Protein AF-0000000084387409 (afdb_homodimer)

Secondary structure (DSSP, 8-state):
--------------------------------------------------PPPPTHHHHHHHHHHHHHEETTEE-HHHHHHHHHHHHHHHT--GGGTTSSSSSSHHHH--BSS-GGGSGGGTT-HHHHHHHHHHHHHHT--HHHHHHHHHHHHHHHSTTPPPPP-EE-PPP--BPPPTT-S--TT--HHHHHHHHHTTT--HHHHHHHGGGGGG-EESSSSGGGTTEESSS-TTS-SSHHHHHHHHHHHH----TTB---HHHHHHHH--GGGHHHHHHHTTT-HHHHHHHHHHHHHHHTTTTS-GGGSEE-GGG----/--------------------------------------------------PPPPTHHHHHHHHHHHHHEETTEE-HHHHHHHHHHHHHHHT--GGGTTSSSSSSHHHH--BSS-GGGSGGGTT-HHHHHHHHHHHHHHT--HHHHHHHHHHHHHHHSTTPPPPP-EE------BPPPTT-S--TT--HHHHHHHHHTTT--HHHHHHHGGGGGG-EESSSSGGGTTEESSS-TTS-SSHHHHHHHHHHHHS---TTB---HHHHHHHH--GGGHHHHHHHTTT-HHHHHHHHHHHHHHHTTTTS-GGGSEE-GGG----

Radius of gyration: 38.53 Å; Cα contacts (8 Å, |Δi|>4): 1127; chains: 2; bounding box: 104×114×134 Å

pLDDT: mean 86.32, std 27.0, range [14.21, 98.94]

Organism: Colletotrichum higginsianum (strain IMI 349063) (NCBI:txid759273)

Structure (mmCIF, N/CA/C/O backbone):
data_AF-0000000084387409-model_v1
#
loop_
_entity.id
_entity.type
_entity.pdbx_description
1 polymer Peroxidase
#
loop_
_atom_site.group_PDB
_atom_site.id
_atom_site.type_symbol
_atom_site.label_atom_id
_atom_site.label_alt_id
_atom_site.label_comp_id
_atom_site.label_asym_id
_atom_site.label_entity_id
_atom_site.label_seq_id
_atom_site.pdbx_PDB_ins_code
_atom_site.Cartn_x
_atom_site.Cartn_y
_atom_site.Cartn_z
_atom_site.occupancy
_atom_site.B_iso_or_equiv
_atom_site.auth_seq_id
_atom_site.auth_comp_id
_atom_site.auth_asym_id
_atom_site.auth_atom_id
_atom_site.pdbx_PDB_model_num
ATOM 1 N N . MET A 1 1 ? 52.125 23.547 -33.531 1 17.92 1 MET A N 1
ATOM 2 C CA . MET A 1 1 ? 53.344 23.234 -34.281 1 17.92 1 MET A CA 1
ATOM 3 C C . MET A 1 1 ? 53.062 22.219 -35.375 1 17.92 1 MET A C 1
ATOM 5 O O . MET A 1 1 ? 52.281 21.297 -35.188 1 17.92 1 MET A O 1
ATOM 9 N N . ARG A 1 2 ? 53.719 22.281 -36.562 1 17.89 2 ARG A N 1
ATOM 10 C CA . ARG A 1 2 ? 53.688 22 -38 1 17.89 2 ARG A CA 1
ATOM 11 C C . ARG A 1 2 ? 53.875 20.5 -38.281 1 17.89 2 ARG A C 1
ATOM 13 O O . ARG A 1 2 ? 54.344 19.766 -37.406 1 17.89 2 ARG A O 1
ATOM 20 N N . ALA A 1 3 ? 54.531 20.125 -39.281 1 20 3 ALA A N 1
ATOM 21 C CA . ALA A 1 3 ? 54.5 19.359 -40.531 1 20 3 ALA A CA 1
ATOM 22 C C . ALA A 1 3 ? 55.281 18.062 -40.406 1 20 3 ALA A C 1
ATOM 24 O O . ALA A 1 3 ? 55.438 17.312 -41.375 1 20 3 ALA A O 1
ATOM 25 N N . THR A 1 4 ? 55.906 17.719 -39.156 1 18.95 4 THR A N 1
ATOM 26 C CA . THR A 1 4 ? 57.125 17 -39.469 1 18.95 4 THR A CA 1
ATOM 27 C C . THR A 1 4 ? 56.812 15.672 -40.156 1 18.95 4 THR A C 1
ATOM 29 O O . THR A 1 4 ? 55.844 15.008 -39.812 1 18.95 4 THR A O 1
ATOM 32 N N . ASP A 1 5 ? 57.688 15.078 -40.969 1 17.7 5 ASP A N 1
ATOM 33 C CA . ASP A 1 5 ? 58.094 14.367 -42.156 1 17.7 5 ASP A CA 1
ATOM 34 C C . ASP A 1 5 ? 58.062 12.859 -41.969 1 17.7 5 ASP A C 1
ATOM 36 O O . ASP A 1 5 ? 58.375 12.359 -40.875 1 17.7 5 ASP A O 1
ATOM 40 N N . LEU A 1 6 ? 57.469 11.922 -42.938 1 20.11 6 LEU A N 1
ATOM 41 C CA . LEU A 1 6 ? 56.75 10.734 -43.375 1 20.11 6 LEU A CA 1
ATOM 42 C C . LEU A 1 6 ? 57.719 9.594 -43.656 1 20.11 6 LEU A C 1
ATOM 44 O O . LEU A 1 6 ? 57.312 8.516 -44.094 1 20.11 6 LEU A O 1
ATOM 48 N N . VAL A 1 7 ? 59.031 9.688 -43.281 1 17.98 7 VAL A N 1
ATOM 49 C CA . VAL A 1 7 ? 59.906 9.055 -44.281 1 17.98 7 VAL A CA 1
ATOM 50 C C . VAL A 1 7 ? 59.656 7.543 -44.281 1 17.98 7 VAL A C 1
ATOM 52 O O . VAL A 1 7 ? 59.125 6.996 -43.312 1 17.98 7 VAL A O 1
ATOM 55 N N . LEU A 1 8 ? 60.719 6.531 -44.688 1 16.88 8 LEU A N 1
ATOM 56 C CA . LEU A 1 8 ? 61.156 5.785 -45.875 1 16.88 8 LEU A CA 1
ATOM 57 C C . LEU A 1 8 ? 61.219 4.293 -45.562 1 16.88 8 LEU A C 1
ATOM 59 O O . LEU A 1 8 ? 61.156 3.465 -46.469 1 16.88 8 LEU A O 1
ATOM 63 N N . ALA A 1 9 ? 61.062 3.639 -44.219 1 17.42 9 ALA A N 1
ATOM 64 C CA . ALA A 1 9 ? 62.125 2.646 -44.062 1 17.42 9 ALA A CA 1
ATOM 65 C C . ALA A 1 9 ? 61.812 1.378 -44.844 1 17.42 9 ALA A C 1
ATOM 67 O O . ALA A 1 9 ? 60.688 0.892 -44.844 1 17.42 9 ALA A O 1
ATOM 68 N N . GLY A 1 10 ? 62.688 0.813 -45.781 1 17.47 10 GLY A N 1
ATOM 69 C CA . GLY A 1 10 ? 62.938 -0.013 -46.969 1 17.47 10 GLY A CA 1
ATOM 70 C C . GLY A 1 10 ? 62.938 -1.498 -46.656 1 17.47 10 GLY A C 1
ATOM 71 O O . GLY A 1 10 ? 63.375 -2.307 -47.469 1 17.47 10 GLY A O 1
ATOM 72 N N . LEU A 1 11 ? 62.062 -2.172 -45.688 1 17.58 11 LEU A N 1
ATOM 73 C CA . LEU A 1 11 ? 62.562 -3.422 -45.125 1 17.58 11 LEU A CA 1
ATOM 74 C C . LEU A 1 11 ? 62.438 -4.555 -46.156 1 17.58 11 LEU A C 1
ATOM 76 O O . LEU A 1 11 ? 61.344 -4.973 -46.5 1 17.58 11 LEU A O 1
ATOM 80 N N . LEU A 1 12 ? 63.312 -4.707 -47.125 1 18.53 12 LEU A N 1
ATOM 81 C CA . LEU A 1 12 ? 63.188 -5.547 -48.312 1 18.53 12 LEU A CA 1
ATOM 82 C C . LEU A 1 12 ? 63.438 -7.012 -47.969 1 18.53 12 LEU A C 1
ATOM 84 O O . LEU A 1 12 ? 64.562 -7.426 -47.75 1 18.53 12 LEU A O 1
ATOM 88 N N . ALA A 1 13 ? 62.719 -7.613 -47 1 18.22 13 ALA A N 1
ATOM 89 C CA . ALA A 1 13 ? 63.281 -8.875 -46.531 1 18.22 13 ALA A CA 1
ATOM 90 C C . ALA A 1 13 ? 63.312 -9.906 -47.656 1 18.22 13 ALA A C 1
ATOM 92 O O . ALA A 1 13 ? 62.344 -10.047 -48.406 1 18.22 13 ALA A O 1
ATOM 93 N N . LEU A 1 14 ? 64.375 -10.672 -47.938 1 17.95 14 LEU A N 1
ATOM 94 C CA . LEU A 1 14 ? 65 -11.438 -49.031 1 17.95 14 LEU A CA 1
ATOM 95 C C . LEU A 1 14 ? 64.375 -12.844 -49.094 1 17.95 14 LEU A C 1
ATOM 97 O O . LEU A 1 14 ? 64.625 -13.586 -50.062 1 17.95 14 LEU A O 1
ATOM 101 N N . VAL A 1 15 ? 63.469 -13.344 -48.25 1 19.64 15 VAL A N 1
ATOM 102 C CA . VAL A 1 15 ? 63.812 -14.719 -47.938 1 19.64 15 VAL A CA 1
ATOM 103 C C . VAL A 1 15 ? 63.719 -15.586 -49.219 1 19.64 15 VAL A C 1
ATOM 105 O O . VAL A 1 15 ? 62.875 -15.305 -50.094 1 19.64 15 VAL A O 1
ATOM 108 N N . ASN A 1 16 ? 64.5 -16.625 -49.281 1 18.02 16 ASN A N 1
ATOM 109 C CA . ASN A 1 16 ? 65.25 -17.484 -50.188 1 18.02 16 ASN A CA 1
ATOM 110 C C . ASN A 1 16 ? 64.375 -18.469 -50.906 1 18.02 16 ASN A C 1
ATOM 112 O O . ASN A 1 16 ? 63.188 -18.672 -50.531 1 18.02 16 ASN A O 1
ATOM 116 N N . ALA A 1 17 ? 64.875 -19.734 -51.25 1 19.91 17 ALA A N 1
ATOM 117 C CA . ALA A 1 17 ? 65.312 -20.469 -52.438 1 19.91 17 ALA A CA 1
ATOM 118 C C . ALA A 1 17 ? 64.25 -21.516 -52.812 1 19.91 17 ALA A C 1
ATOM 120 O O . ALA A 1 17 ? 63.875 -21.625 -54 1 19.91 17 ALA A O 1
ATOM 121 N N . ILE A 1 18 ? 63.969 -22.641 -52.062 1 21.06 18 ILE A N 1
ATOM 122 C CA . ILE A 1 18 ? 64.438 -23.953 -52.5 1 21.06 18 ILE A CA 1
ATOM 123 C C . ILE A 1 18 ? 63.312 -24.625 -53.344 1 21.06 18 ILE A C 1
ATOM 125 O O . ILE A 1 18 ? 62.125 -24.578 -52.969 1 21.06 18 ILE A O 1
ATOM 129 N N . ALA A 1 19 ? 63.656 -25.219 -54.5 1 20.45 19 ALA A N 1
ATOM 130 C CA . ALA A 1 19 ? 63.125 -25.719 -55.781 1 20.45 19 ALA A CA 1
ATOM 131 C C . ALA A 1 19 ? 62.25 -26.953 -55.562 1 20.45 19 ALA A C 1
ATOM 133 O O . ALA A 1 19 ? 62.406 -27.672 -54.562 1 20.45 19 ALA A O 1
ATOM 134 N N . LEU A 1 20 ? 61.531 -27.656 -56.625 1 21.25 20 LEU A N 1
ATOM 135 C CA . LEU A 1 20 ? 60.25 -28.109 -57.125 1 21.25 20 LEU A CA 1
ATOM 136 C C . LEU A 1 20 ? 60.188 -29.641 -57.188 1 21.25 20 LEU A C 1
ATOM 138 O O . LEU A 1 20 ? 60.531 -30.219 -58.219 1 21.25 20 LEU A O 1
ATOM 142 N N . PRO A 1 21 ? 60.469 -30.5 -56.188 1 21.78 21 PRO A N 1
ATOM 143 C CA . PRO A 1 21 ? 60.656 -31.891 -56.625 1 21.78 21 PRO A CA 1
ATOM 144 C C . PRO A 1 21 ? 59.406 -32.5 -57.219 1 21.78 21 PRO A C 1
ATOM 146 O O . PRO A 1 21 ? 58.281 -32.125 -56.844 1 21.78 21 PRO A O 1
ATOM 149 N N . GLU A 1 22 ? 59.438 -33.156 -58.469 1 24.16 22 GLU A N 1
ATOM 150 C CA . GLU A 1 22 ? 58.375 -33.531 -59.406 1 24.16 22 GLU A CA 1
ATOM 151 C C . GLU A 1 22 ? 57.656 -34.781 -59 1 24.16 22 GLU A C 1
ATOM 153 O O . GLU A 1 22 ? 56.781 -35.281 -59.719 1 24.16 22 GLU A O 1
ATOM 158 N N . PRO A 1 23 ? 57.562 -35.094 -57.688 1 19.09 23 PRO A N 1
ATOM 159 C CA . PRO A 1 23 ? 57.469 -36.531 -57.594 1 19.09 23 PRO A CA 1
ATOM 160 C C . PRO A 1 23 ? 56.219 -37.094 -58.25 1 19.09 23 PRO A C 1
ATOM 162 O O . PRO A 1 23 ? 56.281 -37.969 -59.125 1 19.09 23 PRO A O 1
ATOM 165 N N . ALA A 1 24 ? 55.219 -37.688 -57.531 1 20.55 24 ALA A N 1
ATOM 166 C CA . ALA A 1 24 ? 54.906 -39.094 -57.312 1 20.55 24 ALA A CA 1
ATOM 167 C C . ALA A 1 24 ? 53.594 -39.469 -57.969 1 20.55 24 ALA A C 1
ATOM 169 O O . ALA A 1 24 ? 52.656 -39.906 -57.281 1 20.55 24 ALA A O 1
ATOM 170 N N . ALA A 1 25 ? 53.188 -39.156 -59.188 1 21.14 25 ALA A N 1
ATOM 171 C CA . ALA A 1 25 ? 51.75 -39.219 -59.344 1 21.14 25 ALA A CA 1
ATOM 172 C C . ALA A 1 25 ? 51.219 -40.625 -59.094 1 21.14 25 ALA A C 1
ATOM 174 O O . ALA A 1 25 ? 51.875 -41.594 -59.5 1 21.14 25 ALA A O 1
ATOM 175 N N . ALA A 1 26 ? 50.281 -40.719 -58.281 1 21.62 26 ALA A N 1
ATOM 176 C CA . ALA A 1 26 ? 49.406 -41.719 -57.688 1 21.62 26 ALA A CA 1
ATOM 177 C C . ALA A 1 26 ? 48.625 -42.5 -58.75 1 21.62 26 ALA A C 1
ATOM 179 O O . ALA A 1 26 ? 48.25 -41.938 -59.781 1 21.62 26 ALA A O 1
ATOM 180 N N . ALA A 1 27 ? 48.438 -43.781 -58.531 1 19.41 27 ALA A N 1
ATOM 181 C CA . ALA A 1 27 ? 47.969 -45.062 -59.062 1 19.41 27 ALA A CA 1
ATOM 182 C C . ALA A 1 27 ? 46.469 -45.031 -59.344 1 19.41 27 ALA A C 1
ATOM 184 O O . ALA A 1 27 ? 45.656 -44.781 -58.438 1 19.41 27 ALA A O 1
ATOM 185 N N . ALA A 1 28 ? 46.062 -44.688 -60.531 1 24.77 28 ALA A N 1
ATOM 186 C CA . ALA A 1 28 ? 44.688 -44.5 -60.938 1 24.77 28 ALA A CA 1
ATOM 187 C C . ALA A 1 28 ? 43.906 -45.812 -60.906 1 24.77 28 ALA A C 1
ATOM 189 O O . ALA A 1 28 ? 42.812 -45.906 -61.469 1 24.77 28 ALA A O 1
ATOM 190 N N . SER A 1 29 ? 44.5 -46.906 -60.094 1 20.36 29 SER A N 1
ATOM 191 C CA . SER A 1 29 ? 43.719 -48.062 -60.594 1 20.36 29 SER A CA 1
ATOM 192 C C . SER A 1 29 ? 42.219 -47.812 -60.406 1 20.36 29 SER A C 1
ATOM 194 O O . SER A 1 29 ? 41.781 -47.125 -59.469 1 20.36 29 SER A O 1
ATOM 196 N N . SER A 1 30 ? 41.438 -48 -61.469 1 24.12 30 SER A N 1
ATOM 197 C CA . SER A 1 30 ? 40.062 -47.781 -61.906 1 24.12 30 SER A CA 1
ATOM 198 C C . SER A 1 30 ? 39.094 -48.656 -61.156 1 24.12 30 SER A C 1
ATOM 200 O O . SER A 1 30 ? 37.875 -48.562 -61.375 1 24.12 30 SER A O 1
ATOM 202 N N . PRO A 1 31 ? 39.531 -49.469 -60.094 1 25.47 31 PRO A N 1
ATOM 203 C CA . PRO A 1 31 ? 38.562 -50.562 -60.125 1 25.47 31 PRO A CA 1
ATOM 204 C C . PRO A 1 31 ? 37.094 -50.062 -60.062 1 25.47 31 PRO A C 1
ATOM 206 O O . PRO A 1 31 ? 36.844 -48.938 -59.688 1 25.47 31 PRO A O 1
ATOM 209 N N . SER A 1 32 ? 36.188 -51 -60.594 1 25.61 32 SER A N 1
ATOM 210 C CA . SER A 1 32 ? 34.781 -51.156 -60.875 1 25.61 32 SER A CA 1
ATOM 211 C C . SER A 1 32 ? 33.938 -50.844 -59.656 1 25.61 32 SER A C 1
ATOM 213 O O . SER A 1 32 ? 34.344 -51.094 -58.531 1 25.61 32 SER A O 1
ATOM 215 N N . LEU A 1 33 ? 32.844 -50.062 -59.875 1 26.39 33 LEU A N 1
ATOM 216 C CA . LEU A 1 33 ? 31.797 -49.344 -59.188 1 26.39 33 LEU A CA 1
ATOM 217 C C . LEU A 1 33 ? 30.859 -50.312 -58.469 1 26.39 33 LEU A C 1
ATOM 219 O O . LEU A 1 33 ? 29.844 -49.875 -57.906 1 26.39 33 LEU A O 1
ATOM 223 N N . SER A 1 34 ? 31.281 -51.594 -58.125 1 26.98 34 SER A N 1
ATOM 224 C CA . SER A 1 34 ? 30 -52.219 -57.812 1 26.98 34 SER A CA 1
ATOM 225 C C . SER A 1 34 ? 29.266 -51.406 -56.719 1 26.98 34 SER A C 1
ATOM 227 O O . SER A 1 34 ? 29.891 -50.906 -55.781 1 26.98 34 SER A O 1
ATOM 229 N N . SER A 1 35 ? 28.125 -50.844 -57.125 1 27.44 35 SER A N 1
ATOM 230 C CA . SER A 1 35 ? 27.109 -50.062 -56.438 1 27.44 35 SER A CA 1
ATOM 231 C C . SER A 1 35 ? 26.609 -50.781 -55.188 1 27.44 35 SER A C 1
ATOM 233 O O . SER A 1 35 ? 25.969 -51.812 -55.281 1 27.44 35 SER A O 1
ATOM 235 N N . SER A 1 36 ? 27.625 -51.125 -54.25 1 26.89 36 SER A N 1
ATOM 236 C CA . SER A 1 36 ? 26.984 -51.719 -53.062 1 26.89 36 SER A CA 1
ATOM 237 C C . SER A 1 36 ? 25.844 -50.875 -52.562 1 26.89 36 SER A C 1
ATOM 239 O O . SER A 1 36 ? 25.938 -49.625 -52.562 1 26.89 36 SER A O 1
ATOM 241 N N . SER A 1 37 ? 24.609 -51.375 -52.719 1 30.23 37 SER A N 1
ATOM 242 C CA . SER A 1 37 ? 23.312 -51 -52.188 1 30.23 37 SER A CA 1
ATOM 243 C C . SER A 1 37 ? 23.422 -50.562 -50.719 1 30.23 37 SER A C 1
ATOM 245 O O . SER A 1 37 ? 24.094 -51.219 -49.938 1 30.23 37 SER A O 1
ATOM 247 N N . SER A 1 38 ? 23.484 -49.188 -50.594 1 29.45 38 SER A N 1
ATOM 248 C CA . SER A 1 38 ? 23.438 -48.438 -49.312 1 29.45 38 SER A CA 1
ATOM 249 C C . SER A 1 38 ? 22.328 -48.969 -48.406 1 29.45 38 SER A C 1
ATOM 251 O O . SER A 1 38 ? 21.156 -49 -48.812 1 29.45 38 SER A O 1
ATOM 253 N N . SER A 1 39 ? 22.594 -50.094 -47.719 1 29.19 39 SER A N 1
ATOM 254 C CA . SER A 1 39 ? 21.703 -50.438 -46.594 1 29.19 39 SER A CA 1
ATOM 255 C C . SER A 1 39 ? 21.344 -49.188 -45.781 1 29.19 39 SER A C 1
ATOM 257 O O . SER A 1 39 ? 22.219 -48.594 -45.156 1 29.19 39 SER A O 1
ATOM 259 N N . SER A 1 40 ? 20.562 -48.25 -46.438 1 32.78 40 SER A N 1
ATOM 260 C CA . SER A 1 40 ? 19.922 -47.219 -45.625 1 32.78 40 SER A CA 1
ATOM 261 C C . SER A 1 40 ? 19.391 -47.812 -44.312 1 32.78 40 SER A C 1
ATOM 263 O O . SER A 1 40 ? 18.406 -48.562 -44.312 1 32.78 40 SER A O 1
ATOM 265 N N . SER A 1 41 ? 20.188 -48.469 -43.5 1 31.52 41 SER A N 1
ATOM 266 C CA . SER A 1 41 ? 19.719 -48.906 -42.156 1 31.52 41 SER A CA 1
ATOM 267 C C . SER A 1 41 ? 18.812 -47.875 -41.531 1 31.52 41 SER A C 1
ATOM 269 O O . SER A 1 41 ? 18.844 -46.688 -41.906 1 31.52 41 SER A O 1
ATOM 271 N N . LEU A 1 42 ? 17.766 -48.312 -40.688 1 27.45 42 LEU A N 1
ATOM 272 C CA . LEU A 1 42 ? 16.672 -47.969 -39.75 1 27.45 42 LEU A CA 1
ATOM 273 C C . LEU A 1 42 ? 17.141 -46.938 -38.719 1 27.45 42 LEU A C 1
ATOM 275 O O . LEU A 1 42 ? 17.75 -47.312 -37.688 1 27.45 42 LEU A O 1
ATOM 279 N N . ALA A 1 43 ? 17.938 -45.969 -39.188 1 37.91 43 ALA A N 1
ATOM 280 C CA . ALA A 1 43 ? 17.922 -44.938 -38.125 1 37.91 43 ALA A CA 1
ATOM 281 C C . ALA A 1 43 ? 16.5 -44.719 -37.594 1 37.91 43 ALA A C 1
ATOM 283 O O . ALA A 1 43 ? 15.758 -43.906 -38.156 1 37.91 43 ALA A O 1
ATOM 284 N N . ARG A 1 44 ? 15.82 -45.938 -37.312 1 32.66 44 ARG A N 1
ATOM 285 C CA . ARG A 1 44 ? 14.648 -45.656 -36.469 1 32.66 44 ARG A CA 1
ATOM 286 C C . ARG A 1 44 ? 14.906 -44.531 -35.5 1 32.66 44 ARG A C 1
ATOM 288 O O . ARG A 1 44 ? 15.93 -44.531 -34.812 1 32.66 44 ARG A O 1
ATOM 295 N N . ASP A 1 45 ? 14.469 -43.438 -35.719 1 35.81 45 ASP A N 1
ATOM 296 C CA . ASP A 1 45 ? 14.352 -42.25 -34.875 1 35.81 45 ASP A CA 1
ATOM 297 C C . ASP A 1 45 ? 14.062 -42.625 -33.406 1 35.81 45 ASP A C 1
ATOM 299 O O . ASP A 1 45 ? 13.016 -43.219 -33.125 1 35.81 45 ASP A O 1
ATOM 303 N N . LEU A 1 46 ? 14.938 -43.188 -32.594 1 35.75 46 LEU A N 1
ATOM 304 C CA . LEU A 1 46 ? 14.82 -43.188 -31.125 1 35.75 46 LEU A CA 1
ATOM 305 C C . LEU A 1 46 ? 14.102 -41.906 -30.656 1 35.75 46 LEU A C 1
ATOM 307 O O . LEU A 1 46 ? 14.703 -40.844 -30.562 1 35.75 46 LEU A O 1
ATOM 311 N N . GLU A 1 47 ? 12.961 -41.562 -31.109 1 40.72 47 GLU A N 1
ATOM 312 C CA . GLU A 1 47 ? 12.18 -40.562 -30.391 1 40.72 47 GLU A CA 1
ATOM 313 C C . GLU A 1 47 ? 12.391 -40.688 -28.875 1 40.72 47 GLU A C 1
ATOM 315 O O . GLU A 1 47 ? 12.188 -41.75 -28.297 1 40.72 47 GLU A O 1
ATOM 320 N N . ALA A 1 48 ? 13.414 -40.125 -28.297 1 45.47 48 ALA A N 1
ATOM 321 C CA . ALA A 1 48 ? 13.617 -39.969 -26.859 1 45.47 48 ALA A CA 1
ATOM 322 C C . ALA A 1 48 ? 12.289 -40 -26.109 1 45.47 48 ALA A C 1
ATOM 324 O O . ALA A 1 48 ? 11.461 -39.094 -26.266 1 45.47 48 ALA A O 1
ATOM 325 N N . ARG A 1 49 ? 11.586 -41.062 -25.797 1 49.75 49 ARG A N 1
ATOM 326 C CA . ARG A 1 49 ? 10.367 -41.219 -25.031 1 49.75 49 ARG A CA 1
ATOM 327 C C . ARG A 1 49 ? 10.398 -40.344 -23.766 1 49.75 49 ARG A C 1
ATOM 329 O O . ARG A 1 49 ? 11.375 -40.375 -23.016 1 49.75 49 ARG A O 1
ATOM 336 N N . ALA A 1 50 ? 9.539 -39.25 -23.672 1 62.16 50 ALA A N 1
ATOM 337 C CA . ALA A 1 50 ? 9.344 -38.5 -22.438 1 62.16 50 ALA A CA 1
ATOM 338 C C . ALA A 1 50 ? 9.289 -39.406 -21.234 1 62.16 50 ALA A C 1
ATOM 340 O O . ALA A 1 50 ? 8.656 -40.469 -21.281 1 62.16 50 ALA A O 1
ATOM 341 N N . PRO A 1 51 ? 10.234 -39.219 -20.25 1 74.69 51 PRO A N 1
ATOM 342 C CA . PRO A 1 51 ? 10.242 -40.062 -19.062 1 74.69 51 PRO A CA 1
ATOM 343 C C . PRO A 1 51 ? 8.859 -40.219 -18.438 1 74.69 51 PRO A C 1
ATOM 345 O O . PRO A 1 51 ? 8.008 -39.344 -18.594 1 74.69 51 PRO A O 1
ATOM 348 N N . ASN A 1 52 ? 8.609 -41.406 -17.984 1 90.06 52 ASN A N 1
ATOM 349 C CA . ASN A 1 52 ? 7.375 -41.656 -17.25 1 90.06 52 ASN A CA 1
ATOM 350 C C . ASN A 1 52 ? 7.359 -40.875 -15.922 1 90.06 52 ASN A C 1
ATOM 352 O O . ASN A 1 52 ? 8.406 -40.656 -15.312 1 90.06 52 ASN A O 1
ATOM 356 N N . CYS A 1 53 ? 6.227 -40.406 -15.445 1 96.81 53 CYS A N 1
ATOM 357 C CA . CYS A 1 53 ? 6.07 -39.719 -14.164 1 96.81 53 CYS A CA 1
ATOM 358 C C . CYS A 1 53 ? 6.359 -40.656 -13 1 96.81 53 CYS A C 1
ATOM 360 O O . CYS A 1 53 ? 5.711 -41.719 -12.867 1 96.81 53 CYS A O 1
ATOM 362 N N . PRO A 1 54 ? 7.281 -40.344 -12.172 1 97.19 54 PRO A N 1
ATOM 363 C CA . PRO A 1 54 ? 7.574 -41.219 -11.023 1 97.19 54 PRO A CA 1
ATOM 364 C C . PRO A 1 54 ? 6.371 -41.406 -10.102 1 97.19 54 PRO A C 1
ATOM 366 O O . PRO A 1 54 ? 5.613 -40.438 -9.883 1 97.19 54 PRO A O 1
ATOM 369 N N . ASP A 1 55 ? 6.238 -42.5 -9.445 1 96.75 55 ASP A N 1
ATOM 370 C CA . ASP A 1 55 ? 5.098 -42.875 -8.609 1 96.75 55 ASP A CA 1
ATOM 371 C C . ASP A 1 55 ? 5.039 -42 -7.355 1 96.75 55 ASP A C 1
ATOM 373 O O . ASP A 1 55 ? 3.98 -41.875 -6.738 1 96.75 55 ASP A O 1
ATOM 377 N N . VAL A 1 56 ? 6.133 -41.438 -6.992 1 98.5 56 VAL A N 1
ATOM 378 C CA . VAL A 1 56 ? 6.219 -40.656 -5.77 1 98.5 56 VAL A CA 1
ATOM 379 C C . VAL A 1 56 ? 5.219 -39.5 -5.832 1 98.5 56 VAL A C 1
ATOM 381 O O . VAL A 1 56 ? 4.699 -39.062 -4.801 1 98.5 56 VAL A O 1
ATOM 384 N N . TRP A 1 57 ? 4.891 -39.031 -6.973 1 98.69 57 TRP A N 1
ATOM 385 C CA . TRP A 1 57 ? 4.043 -37.875 -7.098 1 98.69 57 TRP A CA 1
ATOM 386 C C . TRP A 1 57 ? 2.588 -38.188 -6.797 1 98.69 57 TRP A C 1
ATOM 388 O O . TRP A 1 57 ? 1.796 -37.312 -6.461 1 98.69 57 TRP A O 1
ATOM 398 N N . LYS A 1 58 ? 2.199 -39.469 -6.848 1 98.25 58 LYS A N 1
ATOM 399 C CA . LYS A 1 58 ? 0.895 -39.875 -6.336 1 98.25 58 LYS A CA 1
ATOM 400 C C . LYS A 1 58 ? 0.853 -39.781 -4.812 1 98.25 58 LYS A C 1
ATOM 402 O O . LYS A 1 58 ? -0.178 -39.438 -4.234 1 98.25 58 LYS A O 1
ATOM 407 N N . LEU A 1 59 ? 1.962 -40.125 -4.207 1 98.62 59 LEU A N 1
ATOM 408 C CA . LEU A 1 59 ? 2.062 -40.031 -2.756 1 98.62 59 LEU A CA 1
ATOM 409 C C . LEU A 1 59 ? 2.041 -38.562 -2.318 1 98.62 59 LEU A C 1
ATOM 411 O O . LEU A 1 59 ? 1.378 -38.219 -1.339 1 98.62 59 LEU A O 1
ATOM 415 N N . VAL A 1 60 ? 2.791 -37.75 -3.041 1 98.88 60 VAL A N 1
ATOM 416 C CA . VAL A 1 60 ? 2.783 -36.312 -2.768 1 98.88 60 VAL A CA 1
ATOM 417 C C . VAL A 1 60 ? 1.363 -35.75 -2.908 1 98.88 60 VAL A C 1
ATOM 419 O O . VAL A 1 60 ? 0.895 -35 -2.055 1 98.88 60 VAL A O 1
ATOM 422 N N . ASN A 1 61 ? 0.645 -36.156 -3.965 1 98.75 61 ASN A N 1
ATOM 423 C CA . ASN A 1 61 ? -0.73 -35.719 -4.168 1 98.75 61 ASN A CA 1
ATOM 424 C C . ASN A 1 61 ? -1.614 -36.062 -2.975 1 98.75 61 ASN A C 1
ATOM 426 O O . ASN A 1 61 ? -2.449 -35.25 -2.555 1 98.75 61 ASN A O 1
ATOM 430 N N . ALA A 1 62 ? -1.449 -37.25 -2.441 1 98.5 62 ALA A N 1
ATOM 431 C CA . ALA A 1 62 ? -2.234 -37.688 -1.281 1 98.5 62 ALA A CA 1
ATOM 432 C C . ALA A 1 62 ? -1.971 -36.75 -0.086 1 98.5 62 ALA A C 1
ATOM 434 O O . ALA A 1 62 ? -2.906 -36.344 0.594 1 98.5 62 ALA A O 1
ATOM 435 N N . ASP A 1 63 ? -0.73 -36.469 0.171 1 98.75 63 ASP A N 1
ATOM 436 C CA . ASP A 1 63 ? -0.373 -35.531 1.255 1 98.75 63 ASP A CA 1
ATOM 437 C C . ASP A 1 63 ? -0.991 -34.156 1.038 1 98.75 63 ASP A C 1
ATOM 439 O O . ASP A 1 63 ? -1.51 -33.562 1.977 1 98.75 63 ASP A O 1
ATOM 443 N N . LEU A 1 64 ? -0.956 -33.688 -0.173 1 98.88 64 LEU A N 1
ATOM 444 C CA . LEU A 1 64 ? -1.428 -32.344 -0.479 1 98.88 64 LEU A CA 1
ATOM 445 C C . LEU A 1 64 ? -2.943 -32.25 -0.346 1 98.88 64 LEU A C 1
ATOM 447 O O . LEU A 1 64 ? -3.477 -31.219 0.057 1 98.88 64 LEU A O 1
ATOM 451 N N . ASN A 1 65 ? -3.697 -33.344 -0.712 1 98.31 65 ASN A N 1
ATOM 452 C CA . ASN A 1 65 ? -5.141 -33.375 -0.494 1 98.31 65 ASN A CA 1
ATOM 453 C C . ASN A 1 65 ? -5.488 -33.188 0.979 1 98.31 65 ASN A C 1
ATOM 455 O O . ASN A 1 65 ? -6.438 -32.469 1.305 1 98.31 65 ASN A O 1
ATOM 459 N N . ALA A 1 66 ? -4.711 -33.75 1.846 1 97.69 66 ALA A N 1
ATOM 460 C CA . ALA A 1 66 ? -4.938 -33.656 3.283 1 97.69 66 ALA A CA 1
ATOM 461 C C . ALA A 1 66 ? -4.508 -32.281 3.803 1 97.69 66 ALA A C 1
ATOM 463 O O . ALA A 1 66 ? -5.137 -31.734 4.711 1 97.69 66 ALA A O 1
ATOM 464 N N . LEU A 1 67 ? -3.57 -31.703 3.18 1 98.31 67 LEU A N 1
ATOM 465 C CA . LEU A 1 67 ? -2.92 -30.5 3.697 1 98.31 67 LEU A CA 1
ATOM 466 C C . LEU A 1 67 ? -3.633 -29.234 3.211 1 98.31 67 LEU A C 1
ATOM 468 O O . LEU A 1 67 ? -3.652 -28.219 3.91 1 98.31 67 LEU A O 1
ATOM 472 N N . PHE A 1 68 ? -4.262 -29.234 2.049 1 98.62 68 PHE A N 1
ATOM 473 C CA . PHE A 1 68 ? -4.637 -28 1.367 1 98.62 68 PHE A CA 1
ATOM 474 C C . PHE A 1 68 ? -6.129 -27.734 1.514 1 98.62 68 PHE A C 1
ATOM 476 O O . PHE A 1 68 ? -6.594 -26.625 1.229 1 98.62 68 PHE A O 1
ATOM 483 N N . LEU A 1 69 ? -6.898 -28.672 1.954 1 96.62 69 LEU A N 1
ATOM 484 C CA . LEU A 1 69 ? -8.352 -28.516 2 1 96.62 69 LEU A CA 1
ATOM 485 C C . LEU A 1 69 ? -8.852 -28.516 3.441 1 96.62 69 LEU A C 1
ATOM 487 O O . LEU A 1 69 ? -8.344 -29.25 4.281 1 96.62 69 LEU A O 1
ATOM 491 N N . GLU A 1 70 ? -9.727 -27.672 3.693 1 94 70 GLU A N 1
ATOM 492 C CA . GLU A 1 70 ? -10.445 -27.594 4.957 1 94 70 GLU A CA 1
ATOM 493 C C . GLU A 1 70 ? -11.914 -27.219 4.734 1 94 70 GLU A C 1
ATOM 495 O O . GLU A 1 70 ? -12.211 -26.156 4.191 1 94 70 GLU A O 1
ATOM 500 N N . GLY A 1 71 ? -12.883 -28.062 5.102 1 93.38 71 GLY A N 1
ATOM 501 C CA . GLY A 1 71 ? -14.297 -27.812 4.922 1 93.38 71 GLY A CA 1
ATOM 502 C C . GLY A 1 71 ? -14.703 -27.656 3.467 1 93.38 71 GLY A C 1
ATOM 503 O O . GLY A 1 71 ? -15.516 -26.797 3.127 1 93.38 71 GLY A O 1
ATOM 504 N N . GLY A 1 72 ? -14.023 -28.344 2.643 1 92.88 72 GLY A N 1
ATOM 505 C CA . GLY A 1 72 ? -14.367 -28.328 1.229 1 92.88 72 GLY A CA 1
ATOM 506 C C . GLY A 1 72 ? -13.859 -27.094 0.516 1 92.88 72 GLY A C 1
ATOM 507 O O . GLY A 1 72 ? -14.203 -26.844 -0.644 1 92.88 72 GLY A O 1
ATOM 508 N N . LYS A 1 73 ? -13.023 -26.281 1.251 1 97.06 73 LYS A N 1
ATOM 509 C CA . LYS A 1 73 ? -12.43 -25.062 0.693 1 97.06 73 LYS A CA 1
ATOM 510 C C . LYS A 1 73 ? -10.906 -25.109 0.781 1 97.06 73 LYS A C 1
ATOM 512 O O . LYS A 1 73 ? -10.352 -25.844 1.612 1 97.06 73 LYS A O 1
ATOM 517 N N . CYS A 1 74 ? -10.266 -24.438 -0.123 1 97.12 74 CYS A N 1
ATOM 518 C CA . CYS A 1 74 ? -8.812 -24.375 0.005 1 97.12 74 CYS A CA 1
ATOM 519 C C . CYS A 1 74 ? -8.406 -23.469 1.161 1 97.12 74 CYS A C 1
ATOM 521 O O . CYS A 1 74 ? -9.07 -22.469 1.438 1 97.12 74 CYS A O 1
ATOM 523 N N . ASN A 1 75 ? -7.348 -23.828 1.82 1 98.12 75 ASN A N 1
ATOM 524 C CA . ASN A 1 75 ? -6.93 -23.141 3.033 1 98.12 75 ASN A CA 1
ATOM 525 C C . ASN A 1 75 ? -5.668 -22.312 2.803 1 98.12 75 ASN A C 1
ATOM 527 O O . ASN A 1 75 ? -5.281 -22.062 1.657 1 98.12 75 ASN A O 1
ATOM 531 N N . ALA A 1 76 ? -5.102 -21.812 3.863 1 97.69 76 ALA A N 1
ATOM 532 C CA . ALA A 1 76 ? -3.965 -20.891 3.809 1 97.69 76 ALA A CA 1
ATOM 533 C C . ALA A 1 76 ? -2.758 -21.547 3.145 1 97.69 76 ALA A C 1
ATOM 535 O O . ALA A 1 76 ? -2.006 -20.891 2.42 1 97.69 76 ALA A O 1
ATOM 536 N N . LEU A 1 77 ? -2.566 -22.797 3.348 1 98.69 77 LEU A N 1
ATOM 537 C CA . LEU A 1 77 ? -1.427 -23.5 2.756 1 98.69 77 LEU A CA 1
ATOM 538 C C . LEU A 1 77 ? -1.61 -23.656 1.251 1 98.69 77 LEU A C 1
ATOM 540 O O . LEU A 1 77 ? -0.655 -23.5 0.486 1 98.69 77 LEU A O 1
ATOM 544 N N . ALA A 1 78 ? -2.848 -23.984 0.844 1 98.81 78 ALA A N 1
ATOM 545 C CA . ALA A 1 78 ? -3.129 -24.062 -0.587 1 98.81 78 ALA A CA 1
ATOM 546 C C . ALA A 1 78 ? -2.85 -22.719 -1.272 1 98.81 78 ALA A C 1
ATOM 548 O O . ALA A 1 78 ? -2.152 -22.672 -2.289 1 98.81 78 ALA A O 1
ATOM 549 N N . ARG A 1 79 ? -3.34 -21.688 -0.649 1 97.88 79 ARG A N 1
ATOM 550 C CA . ARG A 1 79 ? -3.105 -20.344 -1.169 1 97.88 79 ARG A CA 1
ATOM 551 C C . ARG A 1 79 ? -1.614 -20.016 -1.215 1 97.88 79 ARG A C 1
ATOM 553 O O . ARG A 1 79 ? -1.128 -19.438 -2.186 1 97.88 79 ARG A O 1
ATOM 560 N N . GLY A 1 80 ? -0.937 -20.375 -0.201 1 98.69 80 GLY A N 1
ATOM 561 C CA . GLY A 1 80 ? 0.503 -20.188 -0.145 1 98.69 80 GLY A CA 1
ATOM 562 C C . GLY A 1 80 ? 1.247 -20.938 -1.238 1 98.69 80 GLY A C 1
ATOM 563 O O . GLY A 1 80 ? 2.201 -20.406 -1.816 1 98.69 80 GLY A O 1
ATOM 564 N N . ALA A 1 81 ? 0.801 -22.109 -1.518 1 98.94 81 ALA A N 1
ATOM 565 C CA . ALA A 1 81 ? 1.461 -22.922 -2.541 1 98.94 81 ALA A CA 1
ATOM 566 C C . ALA A 1 81 ? 1.287 -22.297 -3.926 1 98.94 81 ALA A C 1
ATOM 568 O O . ALA A 1 81 ? 2.221 -22.297 -4.73 1 98.94 81 ALA A O 1
ATOM 569 N N . ILE A 1 82 ? 0.102 -21.797 -4.188 1 98.88 82 ILE A N 1
ATOM 570 C CA . ILE A 1 82 ? -0.134 -21.094 -5.445 1 98.88 82 ILE A CA 1
ATOM 571 C C . ILE A 1 82 ? 0.802 -19.891 -5.551 1 98.88 82 ILE A C 1
ATOM 573 O O . ILE A 1 82 ? 1.477 -19.719 -6.566 1 98.88 82 ILE A O 1
ATOM 577 N N . SER A 1 83 ? 0.918 -19.156 -4.492 1 98.75 83 SER A N 1
ATOM 578 C CA . SER A 1 83 ? 1.783 -17.984 -4.473 1 98.75 83 SER A CA 1
ATOM 579 C C . SER A 1 83 ? 3.25 -18.375 -4.613 1 98.75 83 SER A C 1
ATOM 581 O O . SER A 1 83 ? 4.016 -17.703 -5.305 1 98.75 83 SER A O 1
ATOM 583 N N . ALA A 1 84 ? 3.652 -19.422 -3.963 1 98.94 84 ALA A N 1
ATOM 584 C CA . ALA A 1 84 ? 5.035 -19.891 -4.043 1 98.94 84 ALA A CA 1
ATOM 585 C C . ALA A 1 84 ? 5.422 -20.219 -5.48 1 98.94 84 ALA A C 1
ATOM 587 O O . ALA A 1 84 ? 6.527 -19.906 -5.922 1 98.94 84 ALA A O 1
ATOM 588 N N . LEU A 1 85 ? 4.512 -20.875 -6.188 1 98.94 85 LEU A N 1
ATOM 589 C CA . LEU A 1 85 ? 4.766 -21.188 -7.586 1 98.94 85 LEU A CA 1
ATOM 590 C C . LEU A 1 85 ? 4.969 -19.906 -8.398 1 98.94 85 LEU A C 1
ATOM 592 O O . LEU A 1 85 ? 5.941 -19.797 -9.148 1 98.94 85 LEU A O 1
ATOM 596 N N . PHE A 1 86 ? 4.129 -18.906 -8.195 1 98.88 86 PHE A N 1
ATOM 597 C CA . PHE A 1 86 ? 4.238 -17.641 -8.906 1 98.88 86 PHE A CA 1
ATOM 598 C C . PHE A 1 86 ? 5.551 -16.938 -8.578 1 98.88 86 PHE A C 1
ATOM 600 O O . PHE A 1 86 ? 6.215 -16.391 -9.469 1 98.88 86 PHE A O 1
ATOM 607 N N . HIS A 1 87 ? 5.965 -16.984 -7.352 1 98.88 87 HIS A N 1
ATOM 608 C CA . HIS A 1 87 ? 7.141 -16.234 -6.918 1 98.88 87 HIS A CA 1
ATOM 609 C C . HIS A 1 87 ? 8.43 -16.938 -7.328 1 98.88 87 HIS A C 1
ATOM 611 O O . HIS A 1 87 ? 9.43 -16.297 -7.641 1 98.88 87 HIS A O 1
ATOM 617 N N . ASP A 1 88 ? 8.391 -18.266 -7.367 1 98.88 88 ASP A N 1
ATOM 618 C CA . ASP A 1 88 ? 9.57 -19 -7.781 1 98.88 88 ASP A CA 1
ATOM 619 C C . ASP A 1 88 ? 9.812 -18.859 -9.281 1 98.88 88 ASP A C 1
ATOM 621 O O . ASP A 1 88 ? 10.961 -18.812 -9.734 1 98.88 88 ASP A O 1
ATOM 625 N N . CYS A 1 89 ? 8.766 -18.781 -10.008 1 98.81 89 CYS A N 1
ATOM 626 C CA . CYS A 1 89 ? 8.875 -18.766 -11.469 1 98.81 89 CYS A CA 1
ATOM 627 C C . CYS A 1 89 ? 8.914 -17.344 -11.992 1 98.81 89 CYS A C 1
ATOM 629 O O . CYS A 1 89 ? 9.562 -17.062 -13 1 98.81 89 CYS A O 1
ATOM 631 N N . GLY A 1 90 ? 8.297 -16.422 -11.305 1 98.44 90 GLY A N 1
ATOM 632 C CA . GLY A 1 90 ? 7.922 -15.125 -11.844 1 98.44 90 GLY A CA 1
ATOM 633 C C . GLY A 1 90 ? 9.102 -14.195 -12.031 1 98.44 90 GLY A C 1
ATOM 634 O O . GLY A 1 90 ? 9 -13.195 -12.75 1 98.44 90 GLY A O 1
ATOM 635 N N . SER A 1 91 ? 10.227 -14.492 -11.406 1 97.25 91 SER A N 1
ATOM 636 C CA . SER A 1 91 ? 11.391 -13.617 -11.523 1 97.25 91 SER A CA 1
ATOM 637 C C . SER A 1 91 ? 12.094 -13.812 -12.867 1 97.25 91 SER A C 1
ATOM 639 O O . SER A 1 91 ? 12.984 -13.039 -13.227 1 97.25 91 SER A O 1
ATOM 641 N N . TRP A 1 92 ? 11.664 -14.75 -13.625 1 98.31 92 TRP A N 1
ATOM 642 C CA . TRP A 1 92 ? 12.297 -15.133 -14.883 1 98.31 92 TRP A CA 1
ATOM 643 C C . TRP A 1 92 ? 11.828 -14.234 -16.031 1 98.31 92 TRP A C 1
ATOM 645 O O . TRP A 1 92 ? 10.703 -13.742 -16.016 1 98.31 92 TRP A O 1
ATOM 655 N N . ASP A 1 93 ? 12.727 -14.039 -16.969 1 98.19 93 ASP A N 1
ATOM 656 C CA . ASP A 1 93 ? 12.344 -13.523 -18.281 1 98.19 93 ASP A CA 1
ATOM 657 C C . ASP A 1 93 ? 13.141 -14.195 -19.391 1 98.19 93 ASP A C 1
ATOM 659 O O . ASP A 1 93 ? 14 -15.039 -19.125 1 98.19 93 ASP A O 1
ATOM 663 N N . GLN A 1 94 ? 12.844 -13.859 -20.641 1 97.94 94 GLN A N 1
ATOM 664 C CA . GLN A 1 94 ? 13.367 -14.586 -21.797 1 97.94 94 GLN A CA 1
ATOM 665 C C . GLN A 1 94 ? 14.875 -14.43 -21.906 1 97.94 94 GLN A C 1
ATOM 667 O O . GLN A 1 94 ? 15.562 -15.305 -22.438 1 97.94 94 GLN A O 1
ATOM 672 N N . SER A 1 95 ? 15.43 -13.352 -21.359 1 97.56 95 SER A N 1
ATOM 673 C CA . SER A 1 95 ? 16.875 -13.117 -21.453 1 97.56 95 SER A CA 1
ATOM 674 C C . SER A 1 95 ? 17.656 -14.156 -20.656 1 97.56 95 SER A C 1
ATOM 676 O O . SER A 1 95 ? 18.859 -14.312 -20.844 1 97.56 95 SER A O 1
ATOM 678 N N . GLN A 1 96 ? 16.969 -14.93 -19.828 1 97.12 96 GLN A N 1
ATOM 679 C CA . GLN A 1 96 ? 17.641 -15.883 -18.953 1 97.12 96 GLN A CA 1
ATOM 680 C C . GLN A 1 96 ? 17.688 -17.266 -19.594 1 97.12 96 GLN A C 1
ATOM 682 O O . GLN A 1 96 ? 18.328 -18.172 -19.062 1 97.12 96 GLN A O 1
ATOM 687 N N . GLY A 1 97 ? 16.969 -17.469 -20.656 1 96.31 97 GLY A N 1
ATOM 688 C CA . GLY A 1 97 ? 17 -18.75 -21.344 1 96.31 97 GLY A CA 1
ATOM 689 C C . GLY A 1 97 ? 16.562 -19.906 -20.469 1 96.31 97 GLY A C 1
ATOM 690 O O . GLY A 1 97 ? 15.484 -19.875 -19.875 1 96.31 97 GLY A O 1
ATOM 691 N N . LEU A 1 98 ? 17.422 -20.875 -20.359 1 95.94 98 LEU A N 1
ATOM 692 C CA . LEU A 1 98 ? 17.078 -22.094 -19.609 1 95.94 98 LEU A CA 1
ATOM 693 C C . LEU A 1 98 ? 17.719 -22.062 -18.219 1 95.94 98 LEU A C 1
ATOM 695 O O . LEU A 1 98 ? 18.172 -23.109 -17.734 1 95.94 98 LEU A O 1
ATOM 699 N N . SER A 1 99 ? 17.812 -20.891 -17.734 1 93.62 99 SER A N 1
ATOM 700 C CA . SER A 1 99 ? 18.266 -20.688 -16.359 1 93.62 99 SER A CA 1
ATOM 701 C C . SER A 1 99 ? 17.312 -19.812 -15.57 1 93.62 99 SER A C 1
ATOM 703 O O . SER A 1 99 ? 16.531 -19.062 -16.156 1 93.62 99 SER A O 1
ATOM 705 N N . GLY A 1 100 ? 17.391 -20 -14.258 1 94.38 100 GLY A N 1
ATOM 706 C CA . GLY A 1 100 ? 16.469 -19.234 -13.438 1 94.38 100 GLY A CA 1
ATOM 707 C C . GLY A 1 100 ? 15.016 -19.656 -13.625 1 94.38 100 GLY A C 1
ATOM 708 O O . GLY A 1 100 ? 14.734 -20.609 -14.344 1 94.38 100 GLY A O 1
ATOM 709 N N . GLY A 1 101 ? 14.117 -19.031 -12.938 1 97.44 101 GLY A N 1
ATOM 710 C CA . GLY A 1 101 ? 12.695 -19.328 -13.078 1 97.44 101 GLY A CA 1
ATOM 711 C C . GLY A 1 101 ? 12.336 -20.75 -12.719 1 97.44 101 GLY A C 1
ATOM 712 O O . GLY A 1 101 ? 12.883 -21.703 -13.297 1 97.44 101 GLY A O 1
ATOM 713 N N . CYS A 1 102 ? 11.469 -20.953 -11.906 1 98.56 102 CYS A N 1
ATOM 714 C CA . CYS A 1 102 ? 10.922 -22.234 -11.492 1 98.56 102 CYS A CA 1
ATOM 715 C C . CYS A 1 102 ? 12.039 -23.219 -11.164 1 98.56 102 CYS A C 1
ATOM 717 O O . CYS A 1 102 ? 12.055 -24.344 -11.672 1 98.56 102 CYS A O 1
ATOM 719 N N . ASP A 1 103 ? 12.977 -22.844 -10.414 1 98.75 103 ASP A N 1
ATOM 720 C CA . ASP A 1 103 ? 14.141 -23.688 -10.164 1 98.75 103 ASP A CA 1
ATOM 721 C C . ASP A 1 103 ? 14.344 -23.922 -8.664 1 98.75 103 ASP A C 1
ATOM 723 O O . ASP A 1 103 ? 15.438 -24.281 -8.227 1 98.75 103 ASP A O 1
ATOM 727 N N . GLY A 1 104 ? 13.297 -23.578 -7.879 1 98.88 104 GLY A N 1
ATOM 728 C CA . GLY A 1 104 ? 13.312 -23.875 -6.453 1 98.88 104 GLY A CA 1
ATOM 729 C C . GLY A 1 104 ? 14.094 -22.844 -5.648 1 98.88 104 GLY A C 1
ATOM 730 O O . GLY A 1 104 ? 14.18 -22.953 -4.422 1 98.88 104 GLY A O 1
ATOM 731 N N . SER A 1 105 ? 14.602 -21.812 -6.246 1 98.88 105 SER A N 1
ATOM 732 C CA . SER A 1 105 ? 15.461 -20.844 -5.559 1 98.88 105 SER A CA 1
ATOM 733 C C . SER A 1 105 ? 14.688 -20.078 -4.492 1 98.88 105 SER A C 1
ATOM 735 O O . SER A 1 105 ? 15.273 -19.578 -3.529 1 98.88 105 SER A O 1
ATOM 737 N N . LEU A 1 106 ? 13.336 -20.062 -4.609 1 98.88 106 LEU A N 1
ATOM 738 C CA . LEU A 1 106 ? 12.531 -19.422 -3.568 1 98.88 106 LEU A CA 1
ATOM 739 C C . LEU A 1 106 ? 12.828 -20.047 -2.205 1 98.88 106 LEU A C 1
ATOM 741 O O . LEU A 1 106 ? 12.891 -19.328 -1.198 1 98.88 106 LEU A O 1
ATOM 745 N N . ILE A 1 107 ? 13.031 -21.328 -2.229 1 98.88 107 ILE A N 1
ATOM 746 C CA . ILE A 1 107 ? 13.242 -22.047 -0.981 1 98.88 107 ILE A CA 1
ATOM 747 C C . ILE A 1 107 ? 14.734 -22.312 -0.791 1 98.88 107 ILE A C 1
ATOM 749 O O . ILE A 1 107 ? 15.258 -22.203 0.322 1 98.88 107 ILE A O 1
ATOM 753 N N . ALA A 1 108 ? 15.445 -22.578 -1.903 1 98.75 108 ALA A N 1
ATOM 754 C CA . ALA A 1 108 ? 16.812 -23.094 -1.81 1 98.75 108 ALA A CA 1
ATOM 755 C C . ALA A 1 108 ? 17.828 -21.969 -1.978 1 98.75 108 ALA A C 1
ATOM 757 O O . ALA A 1 108 ? 19.016 -22.141 -1.679 1 98.75 108 ALA A O 1
ATOM 758 N N . GLY A 1 109 ? 17.391 -20.844 -2.451 1 98.56 109 GLY A N 1
ATOM 759 C CA . GLY A 1 109 ? 18.328 -19.781 -2.779 1 98.56 109 GLY A CA 1
ATOM 760 C C . GLY A 1 109 ? 18.953 -19.141 -1.556 1 98.56 109 GLY A C 1
ATOM 761 O O . GLY A 1 109 ? 18.234 -18.656 -0.67 1 98.56 109 GLY A O 1
ATOM 762 N N . VAL A 1 110 ? 20.344 -19 -1.521 1 98.25 110 VAL A N 1
ATOM 763 C CA . VAL A 1 110 ? 21.031 -18.438 -0.358 1 98.25 110 VAL A CA 1
ATOM 764 C C . VAL A 1 110 ? 22.141 -17.5 -0.813 1 98.25 110 VAL A C 1
ATOM 766 O O . VAL A 1 110 ? 22.844 -16.906 0.013 1 98.25 110 VAL A O 1
ATOM 769 N N . ALA A 1 111 ? 22.375 -17.438 -2.111 1 97.25 111 ALA A N 1
ATOM 770 C CA . ALA A 1 111 ? 23.391 -16.562 -2.668 1 97.25 111 ALA A CA 1
ATOM 771 C C . ALA A 1 111 ? 22.844 -15.711 -3.807 1 97.25 111 ALA A C 1
ATOM 773 O O . ALA A 1 111 ? 22.156 -16.219 -4.691 1 97.25 111 ALA A O 1
ATOM 774 N N . PRO A 1 112 ? 23.078 -14.453 -3.762 1 97.25 112 PRO A N 1
ATOM 775 C CA . PRO A 1 112 ? 23.906 -13.641 -2.867 1 97.25 112 PRO A CA 1
ATOM 776 C C . PRO A 1 112 ? 23.219 -13.336 -1.541 1 97.25 112 PRO A C 1
ATOM 778 O O . PRO A 1 112 ? 23.844 -12.828 -0.61 1 97.25 112 PRO A O 1
ATOM 781 N N . ASP A 1 113 ? 21.953 -13.523 -1.475 1 97.38 113 ASP A N 1
ATOM 782 C CA . ASP A 1 113 ? 21.125 -13.383 -0.274 1 97.38 113 ASP A CA 1
ATOM 783 C C . ASP A 1 113 ? 20.094 -14.5 -0.179 1 97.38 113 ASP A C 1
ATOM 785 O O . ASP A 1 113 ? 19.922 -15.273 -1.123 1 97.38 113 ASP A O 1
ATOM 789 N N . VAL A 1 114 ? 19.547 -14.648 0.983 1 98.56 114 VAL A N 1
ATOM 790 C CA . VAL A 1 114 ? 18.469 -15.617 1.125 1 98.56 114 VAL A CA 1
ATOM 791 C C . VAL A 1 114 ? 17.219 -15.102 0.419 1 98.56 114 VAL A C 1
ATOM 793 O O . VAL A 1 114 ? 16.578 -14.148 0.884 1 98.56 114 VAL A O 1
ATOM 796 N N . GLU A 1 115 ? 16.781 -15.711 -0.624 1 98.62 115 GLU A N 1
ATOM 797 C CA . GLU A 1 115 ? 15.695 -15.227 -1.463 1 98.62 115 GLU A CA 1
ATOM 798 C C . GLU A 1 115 ? 14.391 -15.148 -0.678 1 98.62 115 GLU A C 1
ATOM 800 O O . GLU A 1 115 ? 13.656 -14.156 -0.778 1 98.62 115 GLU A O 1
ATOM 805 N N . LEU A 1 116 ? 14.109 -16.141 0.116 1 98.81 116 LEU A N 1
ATOM 806 C CA . LEU A 1 116 ? 12.859 -16.25 0.853 1 98.81 116 LEU A CA 1
ATOM 807 C C . LEU A 1 116 ? 12.68 -15.07 1.801 1 98.81 116 LEU A C 1
ATOM 809 O O . LEU A 1 116 ? 11.555 -14.695 2.129 1 98.81 116 LEU A O 1
ATOM 813 N N . ASP A 1 117 ? 13.797 -14.453 2.123 1 98.06 117 ASP A N 1
ATOM 814 C CA . ASP A 1 117 ? 13.766 -13.391 3.125 1 98.06 117 ASP A CA 1
ATOM 815 C C . ASP A 1 117 ? 13.531 -12.031 2.477 1 98.06 117 ASP A C 1
ATOM 817 O O . ASP A 1 117 ? 13.344 -11.031 3.17 1 98.06 117 ASP A O 1
ATOM 821 N N . ARG A 1 118 ? 13.484 -12.023 1.203 1 97.69 118 ARG A N 1
ATOM 822 C CA . ARG A 1 118 ? 13.258 -10.766 0.51 1 97.69 118 ARG A CA 1
ATOM 823 C C . ARG A 1 118 ? 11.852 -10.227 0.792 1 97.69 118 ARG A C 1
ATOM 825 O O . ARG A 1 118 ? 10.914 -11 0.971 1 97.69 118 ARG A O 1
ATOM 832 N N . ILE A 1 119 ? 11.727 -8.875 0.749 1 96 119 ILE A N 1
ATOM 833 C CA . ILE A 1 119 ? 10.492 -8.188 1.104 1 96 119 ILE A CA 1
ATOM 834 C C . ILE A 1 119 ? 9.359 -8.656 0.197 1 96 119 ILE A C 1
ATOM 836 O O . ILE A 1 119 ? 8.211 -8.773 0.638 1 96 119 ILE A O 1
ATOM 840 N N . GLU A 1 120 ? 9.648 -8.945 -1.026 1 96 120 GLU A N 1
ATOM 841 C CA . GLU A 1 120 ? 8.609 -9.336 -1.975 1 96 120 GLU A CA 1
ATOM 842 C C . GLU A 1 120 ? 8.094 -10.742 -1.68 1 96 120 GLU A C 1
ATOM 844 O O . GLU A 1 120 ? 7.062 -11.156 -2.213 1 96 120 GLU A O 1
ATOM 849 N N . ASN A 1 121 ? 8.781 -11.508 -0.792 1 98.12 121 ASN A N 1
ATOM 850 C CA . ASN A 1 121 ? 8.398 -12.883 -0.498 1 98.12 121 ASN A CA 1
ATOM 851 C C . ASN A 1 121 ? 7.82 -13.023 0.907 1 98.12 121 ASN A C 1
ATOM 853 O O . ASN A 1 121 ? 7.562 -14.133 1.373 1 98.12 121 ASN A O 1
ATOM 857 N N . ARG A 1 122 ? 7.578 -11.859 1.573 1 96.19 122 ARG A N 1
ATOM 858 C CA . ARG A 1 122 ? 6.957 -11.906 2.893 1 96.19 122 ARG A CA 1
ATOM 859 C C . ARG A 1 122 ? 5.625 -12.648 2.848 1 96.19 122 ARG A C 1
ATOM 861 O O . ARG A 1 122 ? 4.836 -12.461 1.919 1 96.19 122 ARG A O 1
ATOM 868 N N . GLY A 1 123 ? 5.453 -13.523 3.795 1 97.12 123 GLY A N 1
ATOM 869 C CA . GLY A 1 123 ? 4.211 -14.273 3.893 1 97.12 123 GLY A CA 1
ATOM 870 C C . GLY A 1 123 ? 4.336 -15.688 3.359 1 97.12 123 GLY A C 1
ATOM 871 O O . GLY A 1 123 ? 3.424 -16.5 3.533 1 97.12 123 GLY A O 1
ATOM 872 N N . LEU A 1 124 ? 5.488 -16.031 2.754 1 98.62 124 LEU A N 1
ATOM 873 C CA . LEU A 1 124 ? 5.609 -17.328 2.109 1 98.62 124 LEU A CA 1
ATOM 874 C C . LEU A 1 124 ? 6.387 -18.297 2.99 1 98.62 124 LEU A C 1
ATOM 876 O O . LEU A 1 124 ? 6.586 -19.453 2.619 1 98.62 124 LEU A O 1
ATOM 880 N N . GLN A 1 125 ? 6.773 -17.891 4.18 1 98.62 125 GLN A N 1
ATOM 881 C CA . GLN A 1 125 ? 7.672 -18.672 5.027 1 98.62 125 GLN A CA 1
ATOM 882 C C . GLN A 1 125 ? 7.012 -19.969 5.48 1 98.62 125 GLN A C 1
ATOM 884 O O . GLN A 1 125 ? 7.633 -21.031 5.445 1 98.62 125 GLN A O 1
ATOM 889 N N . ASN A 1 126 ? 5.738 -19.859 5.84 1 98.62 126 ASN A N 1
ATOM 890 C CA . ASN A 1 126 ? 5.055 -21.062 6.324 1 98.62 126 ASN A CA 1
ATOM 891 C C . ASN A 1 126 ? 4.922 -22.109 5.23 1 98.62 126 ASN A C 1
ATOM 893 O O . ASN A 1 126 ? 5.242 -23.281 5.445 1 98.62 126 ASN A O 1
ATOM 897 N N . ILE A 1 127 ? 4.508 -21.703 4.094 1 98.88 127 ILE A N 1
ATOM 898 C CA . ILE A 1 127 ? 4.328 -22.656 3.01 1 98.88 127 ILE A CA 1
ATOM 899 C C . ILE A 1 127 ? 5.688 -23.156 2.523 1 98.88 127 ILE A C 1
ATOM 901 O O . ILE A 1 127 ? 5.836 -24.328 2.15 1 98.88 127 ILE A O 1
ATOM 905 N N . ALA A 1 128 ? 6.637 -22.281 2.477 1 98.94 128 ALA A N 1
ATOM 906 C CA . ALA A 1 128 ? 7.984 -22.688 2.094 1 98.94 128 ALA A CA 1
ATOM 907 C C . ALA A 1 128 ? 8.5 -23.797 3.01 1 98.94 128 ALA A C 1
ATOM 909 O O . ALA A 1 128 ? 9.102 -24.766 2.543 1 98.94 128 ALA A O 1
ATOM 910 N N . GLY A 1 129 ? 8.242 -23.625 4.262 1 98.88 129 GLY A N 1
ATOM 911 C CA . GLY A 1 129 ? 8.625 -24.672 5.203 1 98.88 129 GLY A CA 1
ATOM 912 C C . GLY A 1 129 ? 7.918 -25.984 4.953 1 98.88 129 GLY A C 1
ATOM 913 O O . GLY A 1 129 ? 8.555 -27.047 4.938 1 98.88 129 GLY A O 1
ATOM 914 N N . ALA A 1 130 ? 6.66 -25.938 4.719 1 98.88 130 ALA A N 1
ATOM 915 C CA . ALA A 1 130 ? 5.867 -27.141 4.473 1 98.88 130 ALA A CA 1
ATOM 916 C C . ALA A 1 130 ? 6.34 -27.859 3.211 1 98.88 130 ALA A C 1
ATOM 918 O O . ALA A 1 130 ? 6.473 -29.078 3.203 1 98.88 130 ALA A O 1
ATOM 919 N N . LEU A 1 131 ? 6.621 -27.094 2.193 1 98.94 131 LEU A N 1
ATOM 920 C CA . LEU A 1 131 ? 7.047 -27.672 0.93 1 98.94 131 LEU A CA 1
ATOM 921 C C . LEU A 1 131 ? 8.453 -28.266 1.05 1 98.94 131 LEU A C 1
ATOM 923 O O . LEU A 1 131 ? 8.75 -29.297 0.453 1 98.94 131 LEU A O 1
ATOM 927 N N . SER A 1 132 ? 9.266 -27.578 1.784 1 98.88 132 SER A N 1
ATOM 928 C CA . SER A 1 132 ? 10.602 -28.109 2.047 1 98.88 132 SER A CA 1
ATOM 929 C C . SER A 1 132 ? 10.531 -29.438 2.779 1 98.88 132 SER A C 1
ATOM 931 O O . SER A 1 132 ? 11.234 -30.391 2.424 1 98.88 132 SER A O 1
ATOM 933 N N . ASP A 1 133 ? 9.695 -29.516 3.754 1 98.88 133 ASP A N 1
ATOM 934 C CA . ASP A 1 133 ? 9.508 -30.75 4.512 1 98.88 133 ASP A CA 1
ATOM 935 C C . ASP A 1 133 ? 8.984 -31.875 3.617 1 98.88 133 ASP A C 1
ATOM 937 O O . ASP A 1 133 ? 9.453 -33 3.697 1 98.88 133 ASP A O 1
ATOM 941 N N . LEU A 1 134 ? 8.055 -31.594 2.771 1 98.94 134 LEU A N 1
ATOM 942 C CA . LEU A 1 134 ? 7.477 -32.594 1.87 1 98.94 134 LEU A CA 1
ATOM 943 C C . LEU A 1 134 ? 8.516 -33.062 0.862 1 98.94 134 LEU A C 1
ATOM 945 O O . LEU A 1 134 ? 8.562 -34.25 0.535 1 98.94 134 LEU A O 1
ATOM 949 N N . ALA A 1 135 ? 9.289 -32.125 0.342 1 98.94 135 ALA A N 1
ATOM 950 C CA . ALA A 1 135 ? 10.359 -32.5 -0.575 1 98.94 135 ALA A CA 1
ATOM 951 C C . ALA A 1 135 ? 11.32 -33.469 0.086 1 98.94 135 ALA A C 1
ATOM 953 O O . ALA A 1 135 ? 11.75 -34.438 -0.54 1 98.94 135 ALA A O 1
ATOM 954 N N . GLY A 1 136 ? 11.656 -33.188 1.354 1 98.75 136 GLY A N 1
ATOM 955 C CA . GLY A 1 136 ? 12.508 -34.125 2.104 1 98.75 136 GLY A CA 1
ATOM 956 C C . GLY A 1 136 ? 11.867 -35.469 2.35 1 98.75 136 GLY A C 1
ATOM 957 O O . GLY A 1 136 ? 12.492 -36.5 2.135 1 98.75 136 GLY A O 1
ATOM 958 N N . LYS A 1 137 ? 10.672 -35.469 2.719 1 98.81 137 LYS A N 1
ATOM 959 C CA . LYS A 1 137 ? 9.938 -36.688 3.027 1 98.81 137 LYS A CA 1
ATOM 960 C C . LYS A 1 137 ? 9.891 -37.625 1.823 1 98.81 137 LYS A C 1
ATOM 962 O O . LYS A 1 137 ? 10.016 -38.844 1.97 1 98.81 137 LYS A O 1
ATOM 967 N N . HIS A 1 138 ? 9.703 -37.062 0.679 1 98.81 138 HIS A N 1
ATOM 968 C CA . HIS A 1 138 ? 9.469 -37.875 -0.506 1 98.81 138 HIS A CA 1
ATOM 969 C C . HIS A 1 138 ? 10.703 -37.906 -1.4 1 98.81 138 HIS A C 1
ATOM 971 O O . HIS A 1 138 ? 10.656 -38.469 -2.502 1 98.81 138 HIS A O 1
ATOM 977 N N . ASN A 1 139 ? 11.773 -37.312 -0.952 1 98.44 139 ASN A N 1
ATOM 978 C CA . ASN A 1 139 ? 13.047 -37.312 -1.667 1 98.44 139 ASN A CA 1
ATOM 979 C C . ASN A 1 139 ? 12.891 -36.75 -3.08 1 98.44 139 ASN A C 1
ATOM 981 O O . ASN A 1 139 ? 13.281 -37.406 -4.051 1 98.44 139 ASN A O 1
ATOM 985 N N . THR A 1 140 ? 12.289 -35.625 -3.213 1 98.75 140 THR A N 1
ATOM 986 C CA . THR A 1 140 ? 12.156 -34.844 -4.453 1 98.75 140 THR A CA 1
ATOM 987 C C . THR A 1 140 ? 12.938 -33.531 -4.371 1 98.75 140 THR A C 1
ATOM 989 O O . THR A 1 140 ? 13.445 -33.188 -3.309 1 98.75 140 THR A O 1
ATOM 992 N N . THR A 1 141 ? 13.086 -32.906 -5.492 1 98.81 141 THR A N 1
ATOM 993 C CA . THR A 1 141 ? 13.656 -31.562 -5.461 1 98.81 141 THR A CA 1
ATOM 994 C C . THR A 1 141 ? 12.648 -30.547 -4.926 1 98.81 141 THR A C 1
ATOM 996 O O . THR A 1 141 ? 11.438 -30.781 -4.988 1 98.81 141 THR A O 1
ATOM 999 N N . LYS A 1 142 ? 13.156 -29.516 -4.352 1 98.88 142 LYS A N 1
ATOM 1000 C CA . LYS A 1 142 ? 12.297 -28.406 -3.93 1 98.88 142 LYS A CA 1
ATOM 1001 C C . LYS A 1 142 ? 11.633 -27.734 -5.133 1 98.88 142 LYS A C 1
ATOM 1003 O O . LYS A 1 142 ? 10.477 -27.312 -5.059 1 98.88 142 LYS A O 1
ATOM 1008 N N . ALA A 1 143 ? 12.398 -27.641 -6.234 1 98.88 143 ALA A N 1
ATOM 1009 C CA . ALA A 1 143 ? 11.891 -27.031 -7.461 1 98.88 143 ALA A CA 1
ATOM 1010 C C . ALA A 1 143 ? 10.641 -27.766 -7.957 1 98.88 143 ALA A C 1
ATOM 1012 O O . ALA A 1 143 ? 9.602 -27.141 -8.18 1 98.88 143 ALA A O 1
ATOM 1013 N N . ASP A 1 144 ? 10.727 -29.031 -8.07 1 98.94 144 ASP A N 1
ATOM 1014 C CA . ASP A 1 144 ? 9.586 -29.812 -8.523 1 98.94 144 ASP A CA 1
ATOM 1015 C C . ASP A 1 144 ? 8.445 -29.766 -7.512 1 98.94 144 ASP A C 1
ATOM 1017 O O . ASP A 1 144 ? 7.27 -29.719 -7.891 1 98.94 144 ASP A O 1
ATOM 1021 N N . MET A 1 145 ? 8.773 -29.781 -6.227 1 98.94 145 MET A N 1
ATOM 1022 C CA . MET A 1 145 ? 7.742 -29.734 -5.191 1 98.94 145 MET A CA 1
ATOM 1023 C C . MET A 1 145 ? 6.941 -28.438 -5.27 1 98.94 145 MET A C 1
ATOM 1025 O O . MET A 1 145 ? 5.715 -28.453 -5.145 1 98.94 145 MET A O 1
ATOM 1029 N N . ILE A 1 146 ? 7.602 -27.328 -5.492 1 98.94 146 ILE A N 1
ATOM 1030 C CA . ILE A 1 146 ? 6.93 -26.031 -5.594 1 98.94 146 ILE A CA 1
ATOM 1031 C C . ILE A 1 146 ? 5.938 -26.062 -6.75 1 98.94 146 ILE A C 1
ATOM 1033 O O . ILE A 1 146 ? 4.777 -25.672 -6.59 1 98.94 146 ILE A O 1
ATOM 1037 N N . ILE A 1 147 ? 6.344 -26.562 -7.879 1 98.94 147 ILE A N 1
ATOM 1038 C CA . ILE A 1 147 ? 5.512 -26.547 -9.078 1 98.94 147 ILE A CA 1
ATOM 1039 C C . ILE A 1 147 ? 4.352 -27.516 -8.914 1 98.94 147 ILE A C 1
ATOM 1041 O O . ILE A 1 147 ? 3.197 -27.172 -9.172 1 98.94 147 ILE A O 1
ATOM 1045 N N . PHE A 1 148 ? 4.668 -28.734 -8.469 1 98.94 148 PHE A N 1
ATOM 1046 C CA . PHE A 1 148 ? 3.635 -29.75 -8.305 1 98.94 148 PHE A CA 1
ATOM 1047 C C . PHE A 1 148 ? 2.592 -29.312 -7.285 1 98.94 148 PHE A C 1
ATOM 1049 O O . PHE A 1 148 ? 1.391 -29.375 -7.547 1 98.94 148 PHE A O 1
ATOM 1056 N N . ALA A 1 149 ? 3.064 -28.828 -6.16 1 98.94 149 ALA A N 1
ATOM 1057 C CA . ALA A 1 149 ? 2.16 -28.406 -5.094 1 98.94 149 ALA A CA 1
ATOM 1058 C C . ALA A 1 149 ? 1.329 -27.203 -5.52 1 98.94 149 ALA A C 1
ATOM 1060 O O . ALA A 1 149 ? 0.139 -27.109 -5.207 1 98.94 149 ALA A O 1
ATOM 1061 N N . GLY A 1 150 ? 1.961 -26.219 -6.156 1 98.94 150 GLY A N 1
ATOM 1062 C CA . GLY A 1 150 ? 1.228 -25.078 -6.648 1 98.94 150 GLY A CA 1
ATOM 1063 C C . GLY A 1 150 ? 0.113 -25.438 -7.613 1 98.94 150 GLY A C 1
ATOM 1064 O O . GLY A 1 150 ? -1.025 -25 -7.449 1 98.94 150 GLY A O 1
ATOM 1065 N N . ASN A 1 151 ? 0.442 -26.25 -8.602 1 98.94 151 ASN A N 1
ATOM 1066 C CA . ASN A 1 151 ? -0.567 -26.672 -9.57 1 98.94 151 ASN A CA 1
ATOM 1067 C C . ASN A 1 151 ? -1.606 -27.594 -8.922 1 98.94 151 ASN A C 1
ATOM 1069 O O . ASN A 1 151 ? -2.781 -27.562 -9.297 1 98.94 151 ASN A O 1
ATOM 1073 N N . ALA A 1 152 ? -1.188 -28.438 -7.996 1 98.94 152 ALA A N 1
ATOM 1074 C CA . ALA A 1 152 ? -2.152 -29.234 -7.246 1 98.94 152 ALA A CA 1
ATOM 1075 C C . ALA A 1 152 ? -3.121 -28.328 -6.477 1 98.94 152 ALA A C 1
ATOM 1077 O O . ALA A 1 152 ? -4.328 -28.578 -6.457 1 98.94 152 ALA A O 1
ATOM 1078 N N . ALA A 1 153 ? -2.58 -27.328 -5.816 1 98.94 153 ALA A N 1
ATOM 1079 C CA . ALA A 1 153 ? -3.43 -26.391 -5.078 1 98.94 153 ALA A CA 1
ATOM 1080 C C . ALA A 1 153 ? -4.449 -25.734 -6.004 1 98.94 153 ALA A C 1
ATOM 1082 O O . ALA A 1 153 ? -5.629 -25.625 -5.66 1 98.94 153 ALA A O 1
ATOM 1083 N N . VAL A 1 154 ? -4.004 -25.297 -7.18 1 98.88 154 VAL A N 1
ATOM 1084 C CA . VAL A 1 154 ? -4.918 -24.719 -8.156 1 98.88 154 VAL A CA 1
ATOM 1085 C C . VAL A 1 154 ? -6.062 -25.703 -8.438 1 98.88 154 VAL A C 1
ATOM 1087 O O . VAL A 1 154 ? -7.234 -25.312 -8.414 1 98.88 154 VAL A O 1
ATOM 1090 N N . PHE A 1 155 ? -5.754 -26.938 -8.641 1 98.81 155 PHE A N 1
ATOM 1091 C CA . PHE A 1 155 ? -6.75 -27.922 -9.023 1 98.81 155 PHE A CA 1
ATOM 1092 C C . PHE A 1 155 ? -7.625 -28.297 -7.832 1 98.81 155 PHE A C 1
ATOM 1094 O O . PHE A 1 155 ? -8.828 -28.5 -7.984 1 98.81 155 PHE A O 1
ATOM 1101 N N . LEU A 1 156 ? -7.031 -28.438 -6.699 1 98.38 156 LEU A N 1
ATOM 1102 C CA . LEU A 1 156 ? -7.75 -28.891 -5.512 1 98.38 156 LEU A CA 1
ATOM 1103 C C . LEU A 1 156 ? -8.711 -27.812 -5.02 1 98.38 156 LEU A C 1
ATOM 1105 O O . LEU A 1 156 ? -9.758 -28.125 -4.449 1 98.38 156 LEU A O 1
ATOM 1109 N N . CYS A 1 157 ? -8.367 -26.531 -5.156 1 98.38 157 CYS A N 1
ATOM 1110 C CA . CYS A 1 157 ? -9.297 -25.469 -4.816 1 98.38 157 CYS A CA 1
ATOM 1111 C C . CYS A 1 157 ? -10.547 -25.531 -5.676 1 98.38 157 CYS A C 1
ATOM 1113 O O . CYS A 1 157 ? -10.461 -25.656 -6.902 1 98.38 157 CYS A O 1
ATOM 1115 N N . PRO A 1 158 ? -11.711 -25.438 -5.031 1 98.12 158 PRO A N 1
ATOM 1116 C CA . PRO A 1 158 ? -12.945 -25.5 -5.824 1 98.12 158 PRO A CA 1
ATOM 1117 C C . PRO A 1 158 ? -12.977 -24.453 -6.941 1 98.12 158 PRO A C 1
ATOM 1119 O O . PRO A 1 158 ? -12.695 -23.281 -6.703 1 98.12 158 PRO A O 1
ATOM 1122 N N . GLY A 1 159 ? -13.227 -24.938 -8.164 1 97.94 159 GLY A N 1
ATOM 1123 C CA . GLY A 1 159 ? -13.336 -24.062 -9.32 1 97.94 159 GLY A CA 1
ATOM 1124 C C . GLY A 1 159 ? -12.055 -23.984 -10.133 1 97.94 159 GLY A C 1
ATOM 1125 O O . GLY A 1 159 ? -12.07 -23.5 -11.273 1 97.94 159 GLY A O 1
ATOM 1126 N N . GLY A 1 160 ? -10.922 -24.469 -9.578 1 98.5 160 GLY A N 1
ATOM 1127 C CA . GLY A 1 160 ? -9.641 -24.359 -10.25 1 98.5 160 GLY A CA 1
ATOM 1128 C C . GLY A 1 160 ? -9.445 -25.406 -11.328 1 98.5 160 GLY A C 1
ATOM 1129 O O . GLY A 1 160 ? -9.844 -26.562 -11.164 1 98.5 160 GLY A O 1
ATOM 1130 N N . PRO A 1 161 ? -8.867 -25.031 -12.461 1 98.62 161 PRO A N 1
ATOM 1131 C CA . PRO A 1 161 ? -8.617 -26 -13.547 1 98.62 161 PRO A CA 1
ATOM 1132 C C . PRO A 1 161 ? -7.395 -26.875 -13.289 1 98.62 161 PRO A C 1
ATOM 1134 O O . PRO A 1 161 ? -6.531 -26.516 -12.484 1 98.62 161 PRO A O 1
ATOM 1137 N N . LYS A 1 162 ? -7.355 -27.984 -13.953 1 98.62 162 LYS A N 1
ATOM 1138 C CA . LYS A 1 162 ? -6.156 -28.812 -13.938 1 98.62 162 LYS A CA 1
ATOM 1139 C C . LYS A 1 162 ? -5.137 -28.328 -14.961 1 98.62 162 LYS A C 1
ATOM 1141 O O . LYS A 1 162 ? -5.426 -28.281 -16.156 1 98.62 162 LYS A O 1
ATOM 1146 N N . VAL A 1 163 ? -3.988 -27.953 -14.484 1 98.81 163 VAL A N 1
ATOM 1147 C CA . VAL A 1 163 ? -2.924 -27.406 -15.32 1 98.81 163 VAL A CA 1
ATOM 1148 C C . VAL A 1 163 ? -1.914 -28.5 -15.648 1 98.81 163 VAL A C 1
ATOM 1150 O O . VAL A 1 163 ? -1.558 -29.312 -14.773 1 98.81 163 VAL A O 1
ATOM 1153 N N . ARG A 1 164 ? -1.479 -28.594 -16.891 1 98.56 164 ARG A N 1
ATOM 1154 C CA . ARG A 1 164 ? -0.403 -29.516 -17.219 1 98.56 164 ARG A CA 1
ATOM 1155 C C . ARG A 1 164 ? 0.827 -29.266 -16.359 1 98.56 164 ARG A C 1
ATOM 1157 O O . ARG A 1 164 ? 1.256 -28.125 -16.203 1 98.56 164 ARG A O 1
ATOM 1164 N N . THR A 1 165 ? 1.342 -30.344 -15.805 1 98.75 165 THR A N 1
ATOM 1165 C CA . THR A 1 165 ? 2.398 -30.25 -14.805 1 98.75 165 THR A CA 1
ATOM 1166 C C . THR A 1 165 ? 3.564 -31.172 -15.156 1 98.75 165 THR A C 1
ATOM 1168 O O . THR A 1 165 ? 3.383 -32.375 -15.297 1 98.75 165 THR A O 1
ATOM 1171 N N . TYR A 1 166 ? 4.699 -30.594 -15.297 1 98.62 166 TYR A N 1
ATOM 1172 C CA . TYR A 1 166 ? 5.895 -31.344 -15.672 1 98.62 166 TYR A CA 1
ATOM 1173 C C . TYR A 1 166 ? 6.898 -31.375 -14.531 1 98.62 166 TYR A C 1
ATOM 1175 O O . TYR A 1 166 ? 7.016 -30.406 -13.766 1 98.62 166 TYR A O 1
ATOM 1183 N N . ILE A 1 167 ? 7.582 -32.5 -14.43 1 98.5 167 ILE A N 1
ATOM 1184 C CA . ILE A 1 167 ? 8.547 -32.75 -13.367 1 98.5 167 ILE A CA 1
ATOM 1185 C C . ILE A 1 167 ? 9.914 -33.062 -13.969 1 98.5 167 ILE A C 1
ATOM 1187 O O . ILE A 1 167 ? 9.992 -33.719 -15.023 1 98.5 167 ILE A O 1
ATOM 1191 N N . GLY A 1 168 ? 10.969 -32.656 -13.336 1 97.81 168 GLY A N 1
ATOM 1192 C CA . GLY A 1 168 ? 12.32 -32.938 -13.781 1 97.81 168 GLY A CA 1
ATOM 1193 C C . GLY A 1 168 ? 13.297 -31.812 -13.516 1 97.81 168 GLY A C 1
ATOM 1194 O O . GLY A 1 168 ? 14.383 -31.766 -14.102 1 97.81 168 GLY A O 1
ATOM 1195 N N . ARG A 1 169 ? 12.969 -30.891 -12.586 1 97.88 169 ARG A N 1
ATOM 1196 C CA . ARG A 1 169 ? 13.781 -29.719 -12.312 1 97.88 169 ARG A CA 1
ATOM 1197 C C . ARG A 1 169 ? 14.867 -30.031 -11.281 1 97.88 169 ARG A C 1
ATOM 1199 O O . ARG A 1 169 ? 14.688 -30.891 -10.43 1 97.88 169 ARG A O 1
ATOM 1206 N N . LYS A 1 170 ? 15.914 -29.266 -11.445 1 97.06 170 LYS A N 1
ATOM 1207 C CA . LYS A 1 170 ? 16.969 -29.281 -10.43 1 97.06 170 LYS A CA 1
ATOM 1208 C C . LYS A 1 170 ? 16.906 -28.062 -9.531 1 97.06 170 LYS A C 1
ATOM 1210 O O . LYS A 1 170 ? 16.594 -26.953 -10 1 97.06 170 LYS A O 1
ATOM 1215 N N . ASP A 1 171 ? 17.219 -28.281 -8.234 1 98.44 171 ASP A N 1
ATOM 1216 C CA . ASP A 1 171 ? 17.25 -27.156 -7.312 1 98.44 171 ASP A CA 1
ATOM 1217 C C . ASP A 1 171 ? 18.391 -26.203 -7.652 1 98.44 171 ASP A C 1
ATOM 1219 O O . ASP A 1 171 ? 19.484 -26.641 -8.031 1 98.44 171 ASP A O 1
ATOM 1223 N N . ASN A 1 172 ? 18.156 -24.984 -7.512 1 98.5 172 ASN A N 1
ATOM 1224 C CA . ASN A 1 172 ? 19.156 -23.938 -7.668 1 98.5 172 ASN A CA 1
ATOM 1225 C C . ASN A 1 172 ? 19.375 -23.172 -6.367 1 98.5 172 ASN A C 1
ATOM 1227 O O . ASN A 1 172 ? 18.422 -22.625 -5.797 1 98.5 172 ASN A O 1
ATOM 1231 N N . THR A 1 173 ? 20.625 -23.078 -5.914 1 98.38 173 THR A N 1
ATOM 1232 C CA . THR A 1 173 ? 20.922 -22.406 -4.656 1 98.38 173 THR A CA 1
ATOM 1233 C C . THR A 1 173 ? 21.25 -20.938 -4.895 1 98.38 173 THR A C 1
ATOM 1235 O O . THR A 1 173 ? 21.391 -20.156 -3.947 1 98.38 173 THR A O 1
ATOM 1238 N N . ASN A 1 174 ? 21.391 -20.609 -6.199 1 98.12 174 ASN A N 1
ATOM 1239 C CA . ASN A 1 174 ? 21.5 -19.188 -6.531 1 98.12 174 ASN A CA 1
ATOM 1240 C C . ASN A 1 174 ? 20.141 -18.5 -6.523 1 98.12 174 ASN A C 1
ATOM 1242 O O . ASN A 1 174 ? 19.219 -18.922 -7.23 1 98.12 174 ASN A O 1
ATOM 1246 N N . SER A 1 175 ? 20.031 -17.422 -5.742 1 98.44 175 SER A N 1
ATOM 1247 C CA . SER A 1 175 ? 18.781 -16.656 -5.66 1 98.44 175 SER A CA 1
ATOM 1248 C C . SER A 1 175 ? 18.438 -16.016 -6.996 1 98.44 175 SER A C 1
ATOM 1250 O O . SER A 1 175 ? 19.344 -15.633 -7.754 1 98.44 175 SER A O 1
ATOM 1252 N N . ALA A 1 176 ? 17.156 -15.875 -7.27 1 98.12 176 ALA A N 1
ATOM 1253 C CA . ALA A 1 176 ? 16.688 -15.258 -8.508 1 98.12 176 ALA A CA 1
ATOM 1254 C C . ALA A 1 176 ? 17.172 -13.82 -8.625 1 98.12 176 ALA A C 1
ATOM 1256 O O . ALA A 1 176 ? 17.422 -13.156 -7.609 1 98.12 176 ALA A O 1
ATOM 1257 N N . THR A 1 177 ? 17.297 -13.406 -9.836 1 95.44 177 THR A N 1
ATOM 1258 C CA . THR A 1 177 ? 17.578 -11.992 -10.062 1 95.44 177 THR A CA 1
ATOM 1259 C C . THR A 1 177 ? 16.453 -11.117 -9.539 1 95.44 177 THR A C 1
ATOM 1261 O O . THR A 1 177 ? 15.273 -11.453 -9.711 1 95.44 177 THR A O 1
ATOM 1264 N N . ARG A 1 178 ? 16.797 -10.008 -8.977 1 94.88 178 ARG A N 1
ATOM 1265 C CA . ARG A 1 178 ? 15.789 -9.102 -8.445 1 94.88 178 ARG A CA 1
ATOM 1266 C C . ARG A 1 178 ? 15.07 -8.359 -9.562 1 94.88 178 ARG A C 1
ATOM 1268 O O . ARG A 1 178 ? 15.602 -8.211 -10.664 1 94.88 178 ARG A O 1
ATOM 1275 N N . GLY A 1 179 ? 13.852 -7.906 -9.273 1 93.88 179 GLY A N 1
ATOM 1276 C CA . GLY A 1 179 ? 13.172 -6.969 -10.156 1 93.88 179 GLY A CA 1
ATOM 1277 C C . GLY A 1 179 ? 12.219 -7.648 -11.125 1 93.88 179 GLY A C 1
ATOM 1278 O O . GLY A 1 179 ? 11.508 -6.977 -11.875 1 93.88 179 GLY A O 1
ATOM 1279 N N . GLY A 1 180 ? 12.148 -8.977 -11.047 1 96.31 180 GLY A N 1
ATOM 1280 C CA . GLY A 1 180 ? 11.328 -9.68 -12.023 1 96.31 180 GLY A CA 1
ATOM 1281 C C . GLY A 1 180 ? 9.906 -9.922 -11.547 1 96.31 180 GLY A C 1
ATOM 1282 O O . GLY A 1 180 ? 9.031 -10.281 -12.336 1 96.31 180 GLY A O 1
ATOM 1283 N N . LEU A 1 181 ? 9.625 -9.703 -10.289 1 98.06 181 LEU A N 1
ATOM 1284 C CA . LEU A 1 181 ? 8.289 -9.945 -9.75 1 98.06 181 LEU A CA 1
ATOM 1285 C C . LEU A 1 181 ? 7.441 -8.68 -9.812 1 98.06 181 LEU A C 1
ATOM 1287 O O . LEU A 1 181 ? 7.941 -7.578 -9.57 1 98.06 181 LEU A O 1
ATOM 1291 N N . PRO A 1 182 ? 6.141 -8.828 -10.164 1 97.62 182 PRO A N 1
ATOM 1292 C CA . PRO A 1 182 ? 5.246 -7.672 -10.148 1 97.62 182 PRO A CA 1
ATOM 1293 C C . PRO A 1 182 ? 5.082 -7.074 -8.758 1 97.62 182 PRO A C 1
ATOM 1295 O O . PRO A 1 182 ? 5.301 -7.762 -7.754 1 97.62 182 PRO A O 1
ATOM 1298 N N . SER A 1 183 ? 4.766 -5.801 -8.789 1 97.12 183 SER A N 1
ATOM 1299 C CA . SER A 1 183 ? 4.398 -5.07 -7.586 1 97.12 183 SER A CA 1
ATOM 1300 C C . SER A 1 183 ? 2.898 -4.809 -7.531 1 97.12 183 SER A C 1
ATOM 1302 O O . SER A 1 183 ? 2.27 -4.547 -8.555 1 97.12 183 SER A O 1
ATOM 1304 N N . PRO A 1 184 ? 2.322 -4.82 -6.285 1 98.12 184 PRO A N 1
ATOM 1305 C CA . PRO A 1 184 ? 0.914 -4.43 -6.184 1 98.12 184 PRO A CA 1
ATOM 1306 C C . PRO A 1 184 ? 0.685 -2.959 -6.531 1 98.12 184 PRO A C 1
ATOM 1308 O O . PRO A 1 184 ? -0.461 -2.508 -6.594 1 98.12 184 PRO A O 1
ATOM 1311 N N . PHE A 1 185 ? 1.787 -2.221 -6.855 1 97.62 185 PHE A N 1
ATOM 1312 C CA . PHE A 1 185 ? 1.696 -0.797 -7.164 1 97.62 185 PHE A CA 1
ATOM 1313 C C . PHE A 1 185 ? 2.084 -0.528 -8.609 1 97.62 185 PHE A C 1
ATOM 1315 O O . PHE A 1 185 ? 2.121 0.625 -9.047 1 97.62 185 PHE A O 1
ATOM 1322 N N . ASP A 1 186 ? 2.359 -1.558 -9.375 1 97.62 186 ASP A N 1
ATOM 1323 C CA . ASP A 1 186 ? 2.742 -1.387 -10.773 1 97.62 186 ASP A CA 1
ATOM 1324 C C . ASP A 1 186 ? 1.587 -0.812 -11.594 1 97.62 186 ASP A C 1
ATOM 1326 O O . ASP A 1 186 ? 0.427 -1.164 -11.375 1 97.62 186 ASP A O 1
ATOM 1330 N N . THR A 1 187 ? 1.921 0.028 -12.555 1 96.62 187 THR A N 1
ATOM 1331 C CA . THR A 1 187 ? 0.948 0.474 -13.547 1 96.62 187 THR A CA 1
ATOM 1332 C C . THR A 1 187 ? 0.662 -0.63 -14.555 1 96.62 187 THR A C 1
ATOM 1334 O O . THR A 1 187 ? 1.433 -1.586 -14.68 1 96.62 187 THR A O 1
ATOM 1337 N N . PRO A 1 188 ? -0.478 -0.476 -15.258 1 98.06 188 PRO A N 1
ATOM 1338 C CA . PRO A 1 188 ? -0.752 -1.445 -16.328 1 98.06 188 PRO A CA 1
ATOM 1339 C C . PRO A 1 188 ? 0.375 -1.53 -17.344 1 98.06 188 PRO A C 1
ATOM 1341 O O . PRO A 1 188 ? 0.734 -2.627 -17.781 1 98.06 188 PRO A O 1
ATOM 1344 N N . GLU A 1 189 ? 0.987 -0.408 -17.688 1 96.88 189 GLU A N 1
ATOM 1345 C CA . GLU A 1 189 ? 2.072 -0.376 -18.656 1 96.88 189 GLU A CA 1
ATOM 1346 C C . GLU A 1 189 ? 3.281 -1.166 -18.172 1 96.88 189 GLU A C 1
ATOM 1348 O O . GLU A 1 189 ? 3.865 -1.949 -18.922 1 96.88 189 GLU A O 1
ATOM 1353 N N . ASN A 1 190 ? 3.613 -0.951 -16.906 1 96.75 190 ASN A N 1
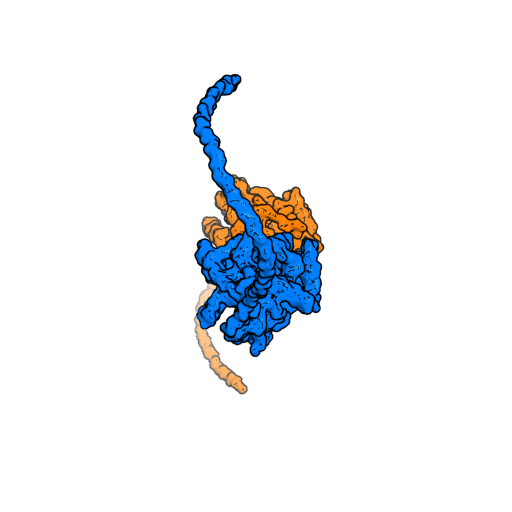ATOM 1354 C CA . ASN A 1 190 ? 4.738 -1.681 -16.328 1 96.75 190 ASN A CA 1
ATOM 1355 C C . ASN A 1 190 ? 4.469 -3.182 -16.297 1 96.75 190 ASN A C 1
ATOM 1357 O O . ASN A 1 190 ? 5.348 -3.984 -16.609 1 96.75 190 ASN A O 1
ATOM 1361 N N . LEU A 1 191 ? 3.26 -3.584 -15.914 1 98.62 191 LEU A N 1
ATOM 1362 C CA . LEU A 1 191 ? 2.902 -4.996 -15.828 1 98.62 191 LEU A CA 1
ATOM 1363 C C . LEU A 1 191 ? 2.93 -5.645 -17.203 1 98.62 191 LEU A C 1
ATOM 1365 O O . LEU A 1 191 ? 3.438 -6.758 -17.359 1 98.62 191 LEU A O 1
ATOM 1369 N N . LEU A 1 192 ? 2.389 -4.93 -18.156 1 98.62 192 LEU A N 1
ATOM 1370 C CA . LEU A 1 192 ? 2.402 -5.445 -19.516 1 98.62 192 LEU A CA 1
ATOM 1371 C C . LEU A 1 192 ? 3.832 -5.637 -20.016 1 98.62 192 LEU A C 1
ATOM 1373 O O . LEU A 1 192 ? 4.145 -6.641 -20.656 1 98.62 192 LEU A O 1
ATOM 1377 N N . ALA A 1 193 ? 4.699 -4.715 -19.672 1 98 193 ALA A N 1
ATOM 1378 C CA . ALA A 1 193 ? 6.102 -4.828 -20.078 1 98 193 ALA A CA 1
ATOM 1379 C C . ALA A 1 193 ? 6.77 -6.016 -19.391 1 98 193 ALA A C 1
ATOM 1381 O O . ALA A 1 193 ? 7.504 -6.777 -20.016 1 98 193 ALA A O 1
ATOM 1382 N N . LEU A 1 194 ? 6.512 -6.164 -18.156 1 98.25 194 LEU A N 1
ATOM 1383 C CA . LEU A 1 194 ? 7.074 -7.254 -17.375 1 98.25 194 LEU A CA 1
ATOM 1384 C C . LEU A 1 194 ? 6.637 -8.609 -17.922 1 98.25 194 LEU A C 1
ATOM 1386 O O . LEU A 1 194 ? 7.453 -9.516 -18.062 1 98.25 194 LEU A O 1
ATOM 1390 N N . PHE A 1 195 ? 5.406 -8.766 -18.266 1 98.81 195 PHE A N 1
ATOM 1391 C CA . PHE A 1 195 ? 4.879 -10.031 -18.766 1 98.81 195 PHE A CA 1
ATOM 1392 C C . PHE A 1 195 ? 5.336 -10.273 -20.203 1 98.81 195 PHE A C 1
ATOM 1394 O O . PHE A 1 195 ? 5.637 -11.406 -20.578 1 98.81 195 PHE A O 1
ATOM 1401 N N . LYS A 1 196 ? 5.391 -9.219 -20.953 1 98.62 196 LYS A N 1
ATOM 1402 C CA . LYS A 1 196 ? 5.914 -9.352 -22.312 1 98.62 196 LYS A CA 1
ATOM 1403 C C . LYS A 1 196 ? 7.34 -9.891 -22.297 1 98.62 196 LYS A C 1
ATOM 1405 O O . LYS A 1 196 ? 7.699 -10.742 -23.109 1 98.62 196 LYS A O 1
ATOM 1410 N N . ALA A 1 197 ? 8.125 -9.43 -21.391 1 98.62 197 ALA A N 1
ATOM 1411 C CA . ALA A 1 197 ? 9.5 -9.898 -21.25 1 98.62 197 ALA A CA 1
ATOM 1412 C C . ALA A 1 197 ? 9.539 -11.398 -20.953 1 98.62 197 ALA A C 1
ATOM 1414 O O . ALA A 1 197 ? 10.555 -12.055 -21.203 1 98.62 197 ALA A O 1
ATOM 1415 N N . LYS A 1 198 ? 8.461 -11.93 -20.516 1 98.69 198 LYS A N 1
ATOM 1416 C CA . LYS A 1 198 ? 8.367 -13.344 -20.172 1 98.69 198 LYS A CA 1
ATOM 1417 C C . LYS A 1 198 ? 7.691 -14.141 -21.281 1 98.69 198 LYS A C 1
ATOM 1419 O O . LYS A 1 198 ? 7.438 -15.336 -21.125 1 98.69 198 LYS A O 1
ATOM 1424 N N . GLY A 1 199 ? 7.328 -13.477 -22.328 1 98.38 199 GLY A N 1
ATOM 1425 C CA . GLY A 1 199 ? 6.656 -14.125 -23.438 1 98.38 199 GLY A CA 1
ATOM 1426 C C . GLY A 1 199 ? 5.164 -14.281 -23.219 1 98.38 199 GLY A C 1
ATOM 1427 O O . GLY A 1 199 ? 4.527 -15.141 -23.844 1 98.38 199 GLY A O 1
ATOM 1428 N N . LEU A 1 200 ? 4.637 -13.531 -22.328 1 98.75 200 LEU A N 1
ATOM 1429 C CA . LEU A 1 200 ? 3.211 -13.57 -22.031 1 98.75 200 LEU A CA 1
ATOM 1430 C C . LEU A 1 200 ? 2.514 -12.312 -22.547 1 98.75 200 LEU A C 1
ATOM 1432 O O . LEU A 1 200 ? 3.062 -11.211 -22.453 1 98.75 200 LEU A O 1
ATOM 1436 N N . ASP A 1 201 ? 1.331 -12.484 -23.109 1 98.56 201 ASP A N 1
ATOM 1437 C CA . ASP A 1 201 ? 0.585 -11.359 -23.672 1 98.56 201 ASP A CA 1
ATOM 1438 C C . ASP A 1 201 ? -0.466 -10.852 -22.688 1 98.56 201 ASP A C 1
ATOM 1440 O O . ASP A 1 201 ? -0.511 -11.297 -21.547 1 98.56 201 ASP A O 1
ATOM 1444 N N . ALA A 1 202 ? -1.306 -9.914 -23.141 1 98.81 202 ALA A N 1
ATOM 1445 C CA . ALA A 1 202 ? -2.295 -9.25 -22.297 1 98.81 202 ALA A CA 1
ATOM 1446 C C . ALA A 1 202 ? -3.322 -10.25 -21.766 1 98.81 202 ALA A C 1
ATOM 1448 O O . ALA A 1 202 ? -3.766 -10.148 -20.625 1 98.81 202 ALA A O 1
ATOM 1449 N N . GLU A 1 203 ? -3.689 -11.203 -22.594 1 98.88 203 GLU A N 1
ATOM 1450 C CA . GLU A 1 203 ? -4.621 -12.242 -22.156 1 98.88 203 GLU A CA 1
ATOM 1451 C C . GLU A 1 203 ? -4.035 -13.07 -21.016 1 98.88 203 GLU A C 1
ATOM 1453 O O . GLU A 1 203 ? -4.711 -13.32 -20.016 1 98.88 203 GLU A O 1
ATOM 1458 N N . ALA A 1 204 ? -2.812 -13.422 -21.188 1 98.88 204 ALA A N 1
ATOM 1459 C CA . ALA A 1 204 ? -2.137 -14.227 -20.172 1 98.88 204 ALA A CA 1
ATOM 1460 C C . ALA A 1 204 ? -2.033 -13.461 -18.859 1 98.88 204 ALA A C 1
ATOM 1462 O O . ALA A 1 204 ? -2.307 -14.016 -17.797 1 98.88 204 ALA A O 1
ATOM 1463 N N . LEU A 1 205 ? -1.639 -12.203 -18.938 1 98.94 205 LEU A N 1
ATOM 1464 C CA . LEU A 1 205 ? -1.565 -11.367 -17.75 1 98.94 205 LEU A CA 1
ATOM 1465 C C . LEU A 1 205 ? -2.916 -11.305 -17.047 1 98.94 205 LEU A C 1
ATOM 1467 O O . LEU A 1 205 ? -3.014 -11.602 -15.844 1 98.94 205 LEU A O 1
ATOM 1471 N N . ALA A 1 206 ? -3.932 -10.984 -17.797 1 98.94 206 ALA A N 1
ATOM 1472 C CA . ALA A 1 206 ? -5.27 -10.875 -17.219 1 98.94 206 ALA A CA 1
ATOM 1473 C C . ALA A 1 206 ? -5.715 -12.195 -16.594 1 98.94 206 ALA A C 1
ATOM 1475 O O . ALA A 1 206 ? -6.297 -12.219 -15.516 1 98.94 206 ALA A O 1
ATOM 1476 N N . ALA A 1 207 ? -5.426 -13.297 -17.266 1 98.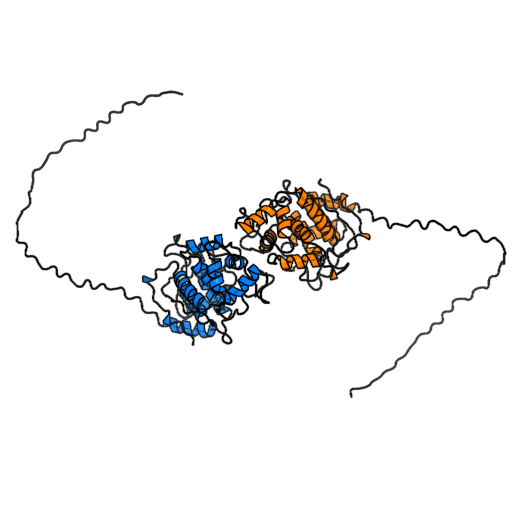94 207 ALA A N 1
ATOM 1477 C CA . ALA A 1 207 ? -5.871 -14.609 -16.812 1 98.94 207 ALA A CA 1
ATOM 1478 C C . ALA A 1 207 ? -5.141 -15.023 -15.539 1 98.94 207 ALA A C 1
ATOM 1480 O O . ALA A 1 207 ? -5.758 -15.539 -14.602 1 98.94 207 ALA A O 1
ATOM 1481 N N . LEU A 1 208 ? -3.871 -14.797 -15.492 1 98.94 208 LEU A N 1
ATOM 1482 C CA . LEU A 1 208 ? -3.066 -15.234 -14.359 1 98.94 208 LEU A CA 1
ATOM 1483 C C . LEU A 1 208 ? -3.436 -14.461 -13.094 1 98.94 208 LEU A C 1
ATOM 1485 O O . LEU A 1 208 ? -3.312 -14.984 -11.984 1 98.94 208 LEU A O 1
ATOM 1489 N N . LEU A 1 209 ? -3.994 -13.234 -13.227 1 98.88 209 LEU A N 1
ATOM 1490 C CA . LEU A 1 209 ? -4.449 -12.453 -12.078 1 98.88 209 LEU A CA 1
ATOM 1491 C C . LEU A 1 209 ? -5.586 -13.164 -11.359 1 98.88 209 LEU A C 1
ATOM 1493 O O . LEU A 1 209 ? -5.848 -12.883 -10.18 1 98.88 209 LEU A O 1
ATOM 1497 N N . GLY A 1 210 ? -6.191 -14.109 -12.078 1 98.88 210 GLY A N 1
ATOM 1498 C CA . GLY A 1 210 ? -7.301 -14.828 -11.477 1 98.88 210 GLY A CA 1
ATOM 1499 C C . GLY A 1 210 ? -6.898 -15.633 -10.258 1 98.88 210 GLY A C 1
ATOM 1500 O O . GLY A 1 210 ? -7.746 -15.992 -9.438 1 98.88 210 GLY A O 1
ATOM 1501 N N . ALA A 1 211 ? -5.625 -15.891 -10.094 1 98.75 211 ALA A N 1
ATOM 1502 C CA . ALA A 1 211 ? -5.133 -16.578 -8.898 1 98.75 211 ALA A CA 1
ATOM 1503 C C . ALA A 1 211 ? -5.422 -15.75 -7.641 1 98.75 211 ALA A C 1
ATOM 1505 O O . ALA A 1 211 ? -5.5 -16.297 -6.539 1 98.75 211 ALA A O 1
ATOM 1506 N N . HIS A 1 212 ? -5.652 -14.461 -7.75 1 98.75 212 HIS A N 1
ATOM 1507 C CA . HIS A 1 212 ? -5.945 -13.578 -6.621 1 98.75 212 HIS A CA 1
ATOM 1508 C C . HIS A 1 212 ? -7.316 -13.875 -6.031 1 98.75 212 HIS A C 1
ATOM 1510 O O . HIS A 1 212 ? -7.637 -13.414 -4.93 1 98.75 212 HIS A O 1
ATOM 1516 N N . SER A 1 213 ? -8.094 -14.734 -6.703 1 98.56 213 SER A N 1
ATOM 1517 C CA . SER A 1 213 ? -9.383 -15.125 -6.137 1 98.56 213 SER A CA 1
ATOM 1518 C C . SER A 1 213 ? -9.203 -15.844 -4.805 1 98.56 213 SER A C 1
ATOM 1520 O O . SER A 1 213 ? -10.078 -15.781 -3.939 1 98.56 213 SER A O 1
ATOM 1522 N N . THR A 1 214 ? -8.055 -16.453 -4.582 1 97.75 214 THR A N 1
ATOM 1523 C CA . THR A 1 214 ? -7.832 -17.188 -3.338 1 97.75 214 THR A CA 1
ATOM 1524 C C . THR A 1 214 ? -6.855 -16.438 -2.438 1 97.75 214 THR A C 1
ATOM 1526 O O . THR A 1 214 ? -6.547 -16.891 -1.334 1 97.75 214 THR A O 1
ATOM 1529 N N . SER A 1 215 ? -6.363 -15.312 -2.84 1 97.75 215 SER A N 1
ATOM 1530 C CA . SER A 1 215 ? -5.266 -14.656 -2.135 1 97.75 215 SER A CA 1
ATOM 1531 C C . SER A 1 215 ? -5.777 -13.82 -0.966 1 97.75 215 SER A C 1
ATOM 1533 O O . SER A 1 215 ? -6.945 -13.43 -0.943 1 97.75 215 SER A O 1
ATOM 1535 N N . THR A 1 216 ? -4.949 -13.68 0.045 1 97.94 216 THR A N 1
ATOM 1536 C CA . THR A 1 216 ? -5.078 -12.703 1.124 1 97.94 216 THR A CA 1
ATOM 1537 C C . THR A 1 216 ? -3.812 -11.867 1.249 1 97.94 216 THR A C 1
ATOM 1539 O O . THR A 1 216 ? -2.744 -12.266 0.783 1 97.94 216 THR A O 1
ATOM 1542 N N . GLN A 1 217 ? -3.963 -10.633 1.825 1 97.5 217 GLN A N 1
ATOM 1543 C CA . GLN A 1 217 ? -2.799 -9.773 2.012 1 97.5 217 GLN A CA 1
ATOM 1544 C C . GLN A 1 217 ? -2.686 -9.305 3.461 1 97.5 217 GLN A C 1
ATOM 1546 O O . GLN A 1 217 ? -3.697 -9.117 4.141 1 97.5 217 GLN A O 1
ATOM 1551 N N . SER A 1 218 ? -1.37 -9.188 3.896 1 96.06 218 SER A N 1
ATOM 1552 C CA . SER A 1 218 ? -1.15 -8.711 5.258 1 96.06 218 SER A CA 1
ATOM 1553 C C . SER A 1 218 ? -0.172 -7.539 5.285 1 96.06 218 SER A C 1
ATOM 1555 O O . SER A 1 218 ? -0.045 -6.852 6.297 1 96.06 218 SER A O 1
ATOM 1557 N N . PHE A 1 219 ? 0.42 -7.219 4.137 1 94.94 219 PHE A N 1
ATOM 1558 C CA . PHE A 1 219 ? 1.576 -6.336 4.223 1 94.94 219 PHE A CA 1
ATOM 1559 C C . PHE A 1 219 ? 1.381 -5.102 3.344 1 94.94 219 PHE A C 1
ATOM 1561 O O . PHE A 1 219 ? 1.961 -4.047 3.607 1 94.94 219 PHE A O 1
ATOM 1568 N N . VAL A 1 220 ? 0.545 -5.203 2.279 1 96.19 220 VAL A N 1
ATOM 1569 C CA . VAL A 1 220 ? 0.356 -4.078 1.367 1 96.19 220 VAL A CA 1
ATOM 1570 C C . VAL A 1 220 ? -0.448 -2.982 2.061 1 96.19 220 VAL A C 1
ATOM 1572 O O . VAL A 1 220 ? -0.041 -1.817 2.068 1 96.19 220 VAL A O 1
ATOM 1575 N N . ASN A 1 221 ? -1.554 -3.33 2.547 1 96.62 221 ASN A N 1
ATOM 1576 C CA . ASN A 1 221 ? -2.328 -2.484 3.449 1 96.62 221 ASN A CA 1
ATOM 1577 C C . ASN A 1 221 ? -2.344 -3.047 4.867 1 96.62 221 ASN A C 1
ATOM 1579 O O . ASN A 1 221 ? -3.213 -3.848 5.215 1 96.62 221 ASN A O 1
ATOM 1583 N N . ALA A 1 222 ? -1.42 -2.557 5.648 1 92.81 222 ALA A N 1
ATOM 1584 C CA . ALA A 1 222 ? -1.195 -3.119 6.98 1 92.81 222 ALA A CA 1
ATOM 1585 C C . ALA A 1 222 ? -2.408 -2.9 7.879 1 92.81 222 ALA A C 1
ATOM 1587 O O . ALA A 1 222 ? -2.635 -3.66 8.82 1 92.81 222 ALA A O 1
ATOM 1588 N N . THR A 1 223 ? -3.229 -1.886 7.578 1 94.06 223 THR A N 1
ATOM 1589 C CA . THR A 1 223 ? -4.406 -1.599 8.391 1 94.06 223 THR A CA 1
ATOM 1590 C C . THR A 1 223 ? -5.512 -2.613 8.117 1 94.06 223 THR A C 1
ATOM 1592 O O . THR A 1 223 ? -6.484 -2.699 8.867 1 94.06 223 THR A O 1
ATOM 1595 N N . GLN A 1 224 ? -5.379 -3.344 7.062 1 96.31 224 GLN A N 1
ATOM 1596 C CA . GLN A 1 224 ? -6.34 -4.387 6.711 1 96.31 224 GLN A CA 1
ATOM 1597 C C . GLN A 1 224 ? -5.652 -5.742 6.574 1 96.31 224 GLN A C 1
ATOM 1599 O O . GLN A 1 224 ? -5.891 -6.465 5.605 1 96.31 224 GLN A O 1
ATOM 1604 N N . ALA A 1 225 ? -4.766 -6.047 7.5 1 96.31 225 ALA A N 1
ATOM 1605 C CA . ALA A 1 225 ? -4.07 -7.332 7.477 1 96.31 225 ALA A CA 1
ATOM 1606 C C . ALA A 1 225 ? -5.062 -8.492 7.52 1 96.31 225 ALA A C 1
ATOM 1608 O O . ALA A 1 225 ? -5.992 -8.492 8.328 1 96.31 225 ALA A O 1
ATOM 1609 N N . GLY A 1 226 ? -4.918 -9.453 6.562 1 97.5 226 GLY A N 1
ATOM 1610 C CA . GLY A 1 226 ? -5.777 -10.625 6.488 1 97.5 226 GLY A CA 1
ATOM 1611 C C . GLY A 1 226 ? -6.875 -10.492 5.453 1 97.5 226 GLY A C 1
ATOM 1612 O O . GLY A 1 226 ? -7.566 -11.461 5.145 1 97.5 226 GLY A O 1
ATOM 1613 N N . ALA A 1 227 ? -6.984 -9.297 4.867 1 98.44 227 ALA A N 1
ATOM 1614 C CA . ALA A 1 227 ? -8.031 -9.078 3.871 1 98.44 227 ALA A CA 1
ATOM 1615 C C . ALA A 1 227 ? -7.781 -9.914 2.621 1 98.44 227 ALA A C 1
ATOM 1617 O O . ALA A 1 227 ? -6.633 -10.109 2.219 1 98.44 227 ALA A O 1
ATOM 1618 N N . SER A 1 228 ? -8.891 -10.352 1.985 1 98.69 228 SER A N 1
ATOM 1619 C CA . SER A 1 228 ? -8.82 -11.133 0.756 1 98.69 228 SER A CA 1
ATOM 1620 C C . SER A 1 228 ? -9 -10.25 -0.473 1 98.69 228 SER A C 1
ATOM 1622 O O . SER A 1 228 ? -9.344 -9.07 -0.352 1 98.69 228 SER A O 1
ATOM 1624 N N . GLN A 1 229 ? -8.672 -10.797 -1.688 1 98.56 229 GLN A N 1
ATOM 1625 C CA . GLN A 1 229 ? -8.805 -10.008 -2.912 1 98.56 229 GLN A CA 1
ATOM 1626 C C . GLN A 1 229 ? -10.172 -10.227 -3.553 1 98.56 229 GLN A C 1
ATOM 1628 O O . GLN A 1 229 ? -10.516 -9.555 -4.527 1 98.56 229 GLN A O 1
ATOM 1633 N N . ASP A 1 230 ? -10.93 -11.227 -3.059 1 97.56 230 ASP A N 1
ATOM 1634 C CA . ASP A 1 230 ? -12.359 -11.273 -3.379 1 97.56 230 ASP A CA 1
ATOM 1635 C C . ASP A 1 230 ? -13.156 -11.883 -2.232 1 97.56 230 ASP A C 1
ATOM 1637 O O . ASP A 1 230 ? -12.609 -12.148 -1.16 1 97.56 230 ASP A O 1
ATOM 1641 N N . SER A 1 231 ? -14.492 -12.023 -2.387 1 98.5 231 SER A N 1
ATOM 1642 C CA . SER A 1 231 ? -15.375 -12.398 -1.29 1 98.5 231 SER A CA 1
ATOM 1643 C C . SER A 1 231 ? -15.414 -13.914 -1.104 1 98.5 231 SER A C 1
ATOM 1645 O O . SER A 1 231 ? -16.047 -14.414 -0.166 1 98.5 231 SER A O 1
ATOM 1647 N N . THR A 1 232 ? -14.703 -14.703 -1.946 1 97.81 232 THR A N 1
ATOM 1648 C CA . THR A 1 232 ? -14.711 -16.156 -1.875 1 97.81 232 THR A CA 1
ATOM 1649 C C . THR A 1 232 ? -13.281 -16.703 -1.832 1 97.81 232 THR A C 1
ATOM 1651 O O . THR A 1 232 ? -12.906 -17.531 -2.656 1 97.81 232 THR A O 1
ATOM 1654 N N . PRO A 1 233 ? -12.492 -16.359 -0.827 1 97.31 233 PRO A N 1
ATOM 1655 C CA . PRO A 1 233 ? -11.062 -16.672 -0.835 1 97.31 233 PRO A CA 1
ATOM 1656 C C . PRO A 1 233 ? -10.781 -18.172 -0.698 1 97.31 233 PRO A C 1
ATOM 1658 O O . PRO A 1 233 ? -9.633 -18.594 -0.804 1 97.31 233 PRO A O 1
ATOM 1661 N N . GLY A 1 234 ? -11.773 -19 -0.564 1 97.94 234 GLY A N 1
ATOM 1662 C CA . GLY A 1 234 ? -11.594 -20.438 -0.489 1 97.94 234 GLY A CA 1
ATOM 1663 C C . GLY A 1 234 ? -11.867 -21.141 -1.806 1 97.94 234 GLY A C 1
ATOM 1664 O O . GLY A 1 234 ? -11.82 -22.375 -1.879 1 97.94 234 GLY A O 1
ATOM 1665 N N . GLU A 1 235 ? -12.188 -20.328 -2.762 1 98.06 235 GLU A N 1
ATOM 1666 C CA . GLU A 1 235 ? -12.531 -20.844 -4.082 1 98.06 235 GLU A CA 1
ATOM 1667 C C . GLU A 1 235 ? -11.75 -20.125 -5.18 1 98.06 235 GLU A C 1
ATOM 1669 O O . GLU A 1 235 ? -11.445 -18.938 -5.055 1 98.06 235 GLU A O 1
ATOM 1674 N N . LEU A 1 236 ? -11.344 -20.891 -6.148 1 98.19 236 LEU A N 1
ATOM 1675 C CA . LEU A 1 236 ? -10.742 -20.297 -7.336 1 98.19 236 LEU A CA 1
ATOM 1676 C C . LEU A 1 236 ? -11.797 -20.047 -8.414 1 98.19 236 LEU A C 1
ATOM 1678 O O . LEU A 1 236 ? -11.938 -20.828 -9.352 1 98.19 236 LEU A O 1
ATOM 1682 N N . ASP A 1 237 ? -12.484 -18.906 -8.328 1 98.06 237 ASP A N 1
ATOM 1683 C CA . ASP A 1 237 ? -13.562 -18.531 -9.234 1 98.06 237 ASP A CA 1
ATOM 1684 C C . ASP A 1 237 ? -13.344 -17.141 -9.812 1 98.06 237 ASP A C 1
ATOM 1686 O O . ASP A 1 237 ? -12.242 -16.594 -9.734 1 98.06 237 ASP A O 1
ATOM 1690 N N . VAL A 1 238 ? -14.422 -16.625 -10.531 1 98.75 238 VAL A N 1
ATOM 1691 C CA . VAL A 1 238 ? -14.188 -15.398 -11.297 1 98.75 238 VAL A CA 1
ATOM 1692 C C . VAL A 1 238 ? -14.867 -14.219 -10.609 1 98.75 238 VAL A C 1
ATOM 1694 O O . VAL A 1 238 ? -15.031 -13.148 -11.203 1 98.75 238 VAL A O 1
ATOM 1697 N N . SER A 1 239 ? -15.258 -14.344 -9.281 1 98.75 239 SER A N 1
ATOM 1698 C CA . SER A 1 239 ? -15.797 -13.227 -8.516 1 98.75 239 SER A CA 1
ATOM 1699 C C . SER A 1 239 ? -14.773 -12.102 -8.383 1 98.75 239 SER A C 1
ATOM 1701 O O . SER A 1 239 ? -15.141 -10.922 -8.359 1 98.75 239 SER A O 1
ATOM 1703 N N . TYR A 1 240 ? -13.5 -12.516 -8.32 1 98.81 240 TYR A N 1
ATOM 1704 C CA . TYR A 1 240 ? -12.383 -11.586 -8.242 1 98.81 240 TYR A CA 1
ATOM 1705 C C . TYR A 1 240 ? -12.484 -10.508 -9.312 1 98.81 240 TYR A C 1
ATOM 1707 O O . TYR A 1 240 ? -12.32 -9.32 -9.031 1 98.81 240 TYR A O 1
ATOM 1715 N N . TYR A 1 241 ? -12.836 -10.883 -10.516 1 98.94 241 TYR A N 1
ATOM 1716 C CA . TYR A 1 241 ? -12.828 -9.961 -11.648 1 98.94 241 TYR A CA 1
ATOM 1717 C C . TYR A 1 241 ? -13.93 -8.922 -11.508 1 98.94 241 TYR A C 1
ATOM 1719 O O . TYR A 1 241 ? -13.695 -7.727 -11.695 1 98.94 241 TYR A O 1
ATOM 1727 N N . LYS A 1 242 ? -15.102 -9.352 -11.18 1 98.81 242 LYS A N 1
ATOM 1728 C CA . LYS A 1 242 ? -16.219 -8.414 -11.016 1 98.81 242 LYS A CA 1
ATOM 1729 C C . LYS A 1 242 ? -15.969 -7.465 -9.844 1 98.81 242 LYS A C 1
ATOM 1731 O O . LYS A 1 242 ? -16.156 -6.254 -9.977 1 98.81 242 LYS A O 1
ATOM 1736 N N . GLN A 1 243 ? -15.531 -8.008 -8.766 1 98.88 243 GLN A N 1
ATOM 1737 C CA . GLN A 1 243 ? -15.367 -7.199 -7.559 1 98.88 243 GLN A CA 1
ATOM 1738 C C . GLN A 1 243 ? -14.227 -6.199 -7.719 1 98.88 243 GLN A C 1
ATOM 1740 O O . GLN A 1 243 ? -14.328 -5.059 -7.266 1 98.88 243 GLN A O 1
ATOM 1745 N N . THR A 1 244 ? -13.133 -6.59 -8.375 1 98.81 244 THR A N 1
ATOM 1746 C CA . THR A 1 244 ? -12.047 -5.664 -8.664 1 98.81 244 THR A CA 1
ATOM 1747 C C . THR A 1 244 ? -12.5 -4.574 -9.625 1 98.81 244 THR A C 1
ATOM 1749 O O . THR A 1 244 ? -12.203 -3.393 -9.422 1 98.81 244 THR A O 1
ATOM 1752 N N . HIS A 1 245 ? -13.227 -4.945 -10.656 1 98.81 245 HIS A N 1
ATOM 1753 C CA . HIS A 1 245 ? -13.742 -3.982 -11.625 1 98.81 245 HIS A CA 1
ATOM 1754 C C . HIS A 1 245 ? -14.703 -3 -10.969 1 98.81 245 HIS A C 1
ATOM 1756 O O . HIS A 1 245 ? -14.656 -1.799 -11.242 1 98.81 245 HIS A O 1
ATOM 1762 N N . ASP A 1 246 ? -15.609 -3.512 -10.078 1 98.5 246 ASP A N 1
ATOM 1763 C CA . ASP A 1 246 ? -16.531 -2.645 -9.359 1 98.5 246 ASP A CA 1
ATOM 1764 C C . ASP A 1 246 ? -15.781 -1.637 -8.492 1 98.5 246 ASP A C 1
ATOM 1766 O O . ASP A 1 246 ? -16.141 -0.458 -8.445 1 98.5 246 ASP A O 1
ATOM 1770 N N . PHE A 1 247 ? -14.797 -2.09 -7.84 1 98.19 247 PHE A N 1
ATOM 1771 C CA . PHE A 1 247 ? -14 -1.164 -7.043 1 98.19 247 PHE A CA 1
ATOM 1772 C C . PHE A 1 247 ? -13.359 -0.103 -7.926 1 98.19 247 PHE A C 1
ATOM 1774 O O . PHE A 1 247 ? -13.391 1.086 -7.602 1 98.19 247 PHE A O 1
ATOM 1781 N N . ALA A 1 248 ? -12.781 -0.498 -9.039 1 96.88 248 ALA A N 1
ATOM 1782 C CA . ALA A 1 248 ? -12.055 0.402 -9.93 1 96.88 248 ALA A CA 1
ATOM 1783 C C . ALA A 1 248 ? -12.984 1.44 -10.547 1 96.88 248 ALA A C 1
ATOM 1785 O O . ALA A 1 248 ? -12.57 2.566 -10.828 1 96.88 248 ALA A O 1
ATOM 1786 N N . THR A 1 249 ? -14.281 1.116 -10.672 1 95.81 249 THR A N 1
ATOM 1787 C CA . THR A 1 249 ? -15.172 1.987 -11.438 1 95.81 249 THR A CA 1
ATOM 1788 C C . THR A 1 249 ? -16.156 2.703 -10.508 1 95.81 249 THR A C 1
ATOM 1790 O O . THR A 1 249 ? -16.609 3.807 -10.812 1 95.81 249 THR A O 1
ATOM 1793 N N . LYS A 1 250 ? -16.484 2.041 -9.367 1 94.75 250 LYS A N 1
ATOM 1794 C CA . LYS A 1 250 ? -17.531 2.586 -8.5 1 94.75 250 LYS A CA 1
ATOM 1795 C C . LYS A 1 250 ? -16.984 2.852 -7.094 1 94.75 250 LYS A C 1
ATOM 1797 O O . LYS A 1 250 ? -17.703 3.395 -6.246 1 94.75 250 LYS A O 1
ATOM 1802 N N . GLY A 1 251 ? -15.828 2.344 -6.883 1 94.25 251 GLY A N 1
ATOM 1803 C CA . GLY A 1 251 ? -15.219 2.549 -5.578 1 94.25 251 GLY A CA 1
ATOM 1804 C C . GLY A 1 251 ? -15.797 1.646 -4.504 1 94.25 251 GLY A C 1
ATOM 1805 O O . GLY A 1 251 ? -15.695 1.947 -3.312 1 94.25 251 GLY A O 1
ATOM 1806 N N . THR A 1 252 ? -16.344 0.539 -4.922 1 95.5 252 THR A N 1
ATOM 1807 C CA . THR A 1 252 ? -17 -0.32 -3.943 1 95.5 252 THR A CA 1
ATOM 1808 C C . THR A 1 252 ? -16.406 -1.721 -3.959 1 95.5 252 THR A C 1
ATOM 1810 O O . THR A 1 252 ? -16.062 -2.242 -5.023 1 95.5 252 THR A O 1
ATOM 1813 N N . ALA A 1 253 ? -16.203 -2.307 -2.795 1 96.62 253 ALA A N 1
ATOM 1814 C CA . ALA A 1 253 ? -15.773 -3.688 -2.592 1 96.62 253 ALA A CA 1
ATOM 1815 C C . ALA A 1 253 ? -16.516 -4.332 -1.424 1 96.62 253 ALA A C 1
ATOM 1817 O O . ALA A 1 253 ? -16.953 -3.639 -0.499 1 96.62 253 ALA A O 1
ATOM 1818 N N . PRO A 1 254 ? -16.703 -5.652 -1.499 1 98 254 PRO A N 1
ATOM 1819 C CA . PRO A 1 254 ? -17.312 -6.32 -0.348 1 98 254 PRO A CA 1
ATOM 1820 C C . PRO A 1 254 ? -16.5 -6.145 0.936 1 98 254 PRO A C 1
ATOM 1822 O O . PRO A 1 254 ? -15.297 -5.887 0.88 1 98 254 PRO A O 1
ATOM 1825 N N . ALA A 1 255 ? -17.234 -6.246 2.047 1 96.31 255 ALA A N 1
ATOM 1826 C CA . ALA A 1 255 ? -16.578 -6.18 3.342 1 96.31 255 ALA A CA 1
ATOM 1827 C C . ALA A 1 255 ? -15.453 -7.215 3.436 1 96.31 255 ALA A C 1
ATOM 1829 O O . ALA A 1 255 ? -15.633 -8.367 3.037 1 96.31 255 ALA A O 1
ATOM 1830 N N . GLY A 1 256 ? -14.281 -6.777 3.91 1 97.62 256 GLY A N 1
ATOM 1831 C CA . GLY A 1 256 ? -13.164 -7.688 4.117 1 97.62 256 GLY A CA 1
ATOM 1832 C C . GLY A 1 256 ? -12.289 -7.852 2.887 1 97.62 256 GLY A C 1
ATOM 1833 O O . GLY A 1 256 ? -11.266 -8.531 2.934 1 97.62 256 GLY A O 1
ATOM 1834 N N . VAL A 1 257 ? -12.727 -7.203 1.771 1 98.69 257 VAL A N 1
ATOM 1835 C CA . VAL A 1 257 ? -11.969 -7.312 0.528 1 98.69 257 VAL A CA 1
ATOM 1836 C C . VAL A 1 257 ? -11.078 -6.082 0.355 1 98.69 257 VAL A C 1
ATOM 1838 O O . VAL A 1 257 ? -11.531 -4.949 0.555 1 98.69 257 VAL A O 1
ATOM 1841 N N . PHE A 1 258 ? -9.844 -6.328 0.039 1 98.62 258 PHE A N 1
ATOM 1842 C CA . PHE A 1 258 ? -8.898 -5.277 -0.318 1 98.62 258 PHE A CA 1
ATOM 1843 C C . PHE A 1 258 ? -8.43 -5.438 -1.76 1 98.62 258 PHE A C 1
ATOM 1845 O O . PHE A 1 258 ? -7.883 -6.48 -2.129 1 98.62 258 PHE A O 1
ATOM 1852 N N . VAL A 1 259 ? -8.609 -4.41 -2.586 1 98.62 259 VAL A N 1
ATOM 1853 C CA . VAL A 1 259 ? -8.227 -4.441 -3.992 1 98.62 259 VAL A CA 1
ATOM 1854 C C . VAL A 1 259 ? -6.84 -3.826 -4.164 1 98.62 259 VAL A C 1
ATOM 1856 O O . VAL A 1 259 ? -6.613 -2.676 -3.783 1 98.62 259 VAL A O 1
ATOM 1859 N N . PHE A 1 260 ? -5.895 -4.578 -4.754 1 98.62 260 PHE A N 1
ATOM 1860 C CA . PHE A 1 260 ? -4.578 -4.023 -5.043 1 98.62 260 PHE A CA 1
ATOM 1861 C C . PHE A 1 260 ? -4.68 -2.9 -6.07 1 98.62 260 PHE A C 1
ATOM 1863 O O . PHE A 1 260 ? -5.426 -3.008 -7.043 1 98.62 260 PHE A O 1
ATOM 1870 N N . PRO A 1 261 ? -3.902 -1.84 -5.832 1 97.88 261 PRO A N 1
ATOM 1871 C CA . PRO A 1 261 ? -3.904 -0.749 -6.812 1 97.88 261 PRO A CA 1
ATOM 1872 C C . PRO A 1 261 ? -3.547 -1.217 -8.219 1 97.88 261 PRO A C 1
ATOM 1874 O O . PRO A 1 261 ? -4.152 -0.771 -9.195 1 97.88 261 PRO A O 1
ATOM 1877 N N . SER A 1 262 ? -2.633 -2.092 -8.32 1 98.44 262 SER A N 1
ATOM 1878 C CA . SER A 1 262 ? -2.24 -2.615 -9.625 1 98.44 262 SER A CA 1
ATOM 1879 C C . SER A 1 262 ? -3.4 -3.334 -10.305 1 98.44 262 SER A C 1
ATOM 1881 O O . SER A 1 262 ? -3.609 -3.184 -11.516 1 98.44 262 SER A O 1
ATOM 1883 N N . ASP A 1 263 ? -4.137 -4.141 -9.539 1 98.75 263 ASP A N 1
ATOM 1884 C CA . ASP A 1 263 ? -5.273 -4.879 -10.078 1 98.75 263 ASP A CA 1
ATOM 1885 C C . ASP A 1 263 ? -6.363 -3.93 -10.57 1 98.75 263 ASP A C 1
ATOM 1887 O O . ASP A 1 263 ? -6.945 -4.141 -11.641 1 98.75 263 ASP A O 1
ATOM 1891 N N . ALA A 1 264 ? -6.664 -2.914 -9.75 1 98.31 264 ALA A N 1
ATOM 1892 C CA . ALA A 1 264 ? -7.656 -1.92 -10.148 1 98.31 264 ALA A CA 1
ATOM 1893 C C . ALA A 1 264 ? -7.254 -1.228 -11.445 1 98.31 264 ALA A C 1
ATOM 1895 O O . ALA A 1 264 ? -8.094 -0.981 -12.312 1 98.31 264 ALA A O 1
ATOM 1896 N N . GLY A 1 265 ? -5.961 -0.926 -11.547 1 97.56 265 GLY A N 1
ATOM 1897 C CA . GLY A 1 265 ? -5.457 -0.321 -12.773 1 97.56 265 GLY A CA 1
ATOM 1898 C C . GLY A 1 265 ? -5.68 -1.185 -14 1 97.56 265 GLY A C 1
ATOM 1899 O O . GLY A 1 265 ? -6.133 -0.695 -15.039 1 97.56 265 GLY A O 1
ATOM 1900 N N . ILE A 1 266 ? -5.426 -2.475 -13.914 1 98.62 266 ILE A N 1
ATOM 1901 C CA . ILE A 1 266 ? -5.551 -3.414 -15.023 1 98.62 266 ILE A CA 1
ATOM 1902 C C . ILE A 1 266 ? -7.023 -3.559 -15.414 1 98.62 266 ILE A C 1
ATOM 1904 O O . ILE A 1 266 ? -7.352 -3.635 -16.594 1 98.62 266 ILE A O 1
ATOM 1908 N N . ALA A 1 267 ? -7.902 -3.527 -14.469 1 98.69 267 ALA A N 1
ATOM 1909 C CA . ALA A 1 267 ? -9.32 -3.834 -14.664 1 98.69 267 ALA A CA 1
ATOM 1910 C C . ALA A 1 267 ? -9.953 -2.869 -15.664 1 98.69 267 ALA A C 1
ATOM 1912 O O . ALA A 1 267 ? -10.945 -3.203 -16.312 1 98.69 267 ALA A O 1
ATOM 1913 N N . THR A 1 268 ? -9.344 -1.649 -15.797 1 96.56 268 THR A N 1
ATOM 1914 C CA . THR A 1 268 ? -9.984 -0.64 -16.625 1 96.56 268 THR A CA 1
ATOM 1915 C C . THR A 1 268 ? -9.016 -0.11 -17.688 1 96.56 268 THR A C 1
ATOM 1917 O O . THR A 1 268 ? -9.352 0.804 -18.438 1 96.56 268 THR A O 1
ATOM 1920 N N . SER A 1 269 ? -7.859 -0.663 -17.75 1 97.5 269 SER A N 1
ATOM 1921 C CA . SER A 1 269 ? -6.824 -0.13 -18.625 1 97.5 269 SER A CA 1
ATOM 1922 C C . SER A 1 269 ? -7.152 -0.397 -20.094 1 97.5 269 SER A C 1
ATOM 1924 O O . SER A 1 269 ? -7.621 -1.482 -20.438 1 97.5 269 SER A O 1
ATOM 1926 N N . GLU A 1 270 ? -6.844 0.566 -20.969 1 96.44 270 GLU A N 1
ATOM 1927 C CA . GLU A 1 270 ? -7 0.396 -22.406 1 96.44 270 GLU A CA 1
ATOM 1928 C C . GLU A 1 270 ? -5.699 -0.071 -23.047 1 96.44 270 GLU A C 1
ATOM 1930 O O . GLU A 1 270 ? -5.672 -0.402 -24.234 1 96.44 270 GLU A O 1
ATOM 1935 N N . ALA A 1 271 ? -4.676 -0.106 -22.188 1 94.5 271 ALA A N 1
ATOM 1936 C CA . ALA A 1 271 ? -3.367 -0.485 -22.719 1 94.5 271 ALA A CA 1
ATOM 1937 C C . ALA A 1 271 ? -3.361 -1.938 -23.188 1 94.5 271 ALA A C 1
ATOM 1939 O O . ALA A 1 271 ? -3.686 -2.844 -22.406 1 94.5 271 ALA A O 1
ATOM 1940 N N . SER A 1 272 ? -3.033 -2.172 -24.484 1 93.25 272 SER A N 1
ATOM 1941 C CA . SER A 1 272 ? -2.92 -3.488 -25.094 1 93.25 272 SER A CA 1
ATOM 1942 C C . SER A 1 272 ? -4.164 -4.332 -24.844 1 93.25 272 SER A C 1
ATOM 1944 O O . SER A 1 272 ? -4.078 -5.551 -24.703 1 93.25 272 SER A O 1
ATOM 1946 N N . SER A 1 273 ? -5.266 -3.738 -24.578 1 95.12 273 SER A N 1
ATOM 1947 C CA . SER A 1 273 ? -6.578 -4.352 -24.391 1 95.12 273 SER A CA 1
ATOM 1948 C C . SER A 1 273 ? -6.613 -5.219 -23.141 1 95.12 273 SER A C 1
ATOM 1950 O O . SER A 1 273 ? -7.445 -6.125 -23.031 1 95.12 273 SER A O 1
ATOM 1952 N N . VAL A 1 274 ? -5.715 -5.008 -22.203 1 98.38 274 VAL A N 1
ATOM 1953 C CA . VAL A 1 274 ? -5.641 -5.879 -21.031 1 98.38 274 VAL A CA 1
ATOM 1954 C C . VAL A 1 274 ? -6.906 -5.727 -20.188 1 98.38 274 VAL A C 1
ATOM 1956 O O . VAL A 1 274 ? -7.398 -6.703 -19.625 1 98.38 274 VAL A O 1
ATOM 1959 N N . GLY A 1 275 ? -7.441 -4.543 -20.125 1 98.56 275 GLY A N 1
ATOM 1960 C CA . GLY A 1 275 ? -8.695 -4.34 -19.422 1 98.56 275 GLY A CA 1
ATOM 1961 C C . GLY A 1 275 ? -9.859 -5.09 -20.047 1 98.56 275 GLY A C 1
ATOM 1962 O O . GLY A 1 275 ? -10.719 -5.613 -19.344 1 98.56 275 GLY A O 1
ATOM 1963 N N . ARG A 1 276 ? -9.867 -5.16 -21.359 1 98.56 276 ARG A N 1
ATOM 1964 C CA . ARG A 1 276 ? -10.922 -5.902 -22.047 1 98.56 276 ARG A CA 1
ATOM 1965 C C . ARG A 1 276 ? -10.82 -7.395 -21.75 1 98.56 276 ARG A C 1
ATOM 1967 O O . ARG A 1 276 ? -11.836 -8.062 -21.547 1 98.56 276 ARG A O 1
ATOM 1974 N N . TRP A 1 277 ? -9.602 -7.91 -21.766 1 98.75 277 TRP A N 1
ATOM 1975 C CA . TRP A 1 277 ? -9.414 -9.305 -21.406 1 98.75 277 TRP A CA 1
ATOM 1976 C C . TRP A 1 277 ? -9.852 -9.555 -19.953 1 98.75 277 TRP A C 1
ATOM 1978 O O . TRP A 1 277 ? -10.57 -10.516 -19.672 1 98.75 277 TRP A O 1
ATOM 1988 N N . PHE A 1 278 ? -9.43 -8.656 -19.078 1 98.88 278 PHE A N 1
ATOM 1989 C CA . PHE A 1 278 ? -9.812 -8.742 -17.672 1 98.88 278 PHE A CA 1
ATOM 1990 C C . PHE A 1 278 ? -11.328 -8.773 -17.516 1 98.88 278 PHE A C 1
ATOM 1992 O O . PHE A 1 278 ? -11.867 -9.68 -16.875 1 98.88 278 PHE A O 1
ATOM 1999 N N . GLN A 1 279 ? -12.016 -7.855 -18.156 1 98.88 279 GLN A N 1
ATOM 2000 C CA . GLN A 1 279 ? -13.469 -7.738 -18.078 1 98.88 279 GLN A CA 1
ATOM 2001 C C . GLN A 1 279 ? -14.148 -8.93 -18.75 1 98.88 279 GLN A C 1
ATOM 2003 O O . GLN A 1 279 ? -15.242 -9.336 -18.344 1 98.88 279 GLN A O 1
ATOM 2008 N N . GLY A 1 280 ? -13.5 -9.492 -19.688 1 98.88 280 GLY A N 1
ATOM 2009 C CA . GLY A 1 280 ? -14.039 -10.641 -20.391 1 98.88 280 GLY A CA 1
ATOM 2010 C C . GLY A 1 280 ? -14.188 -11.867 -19.5 1 98.88 280 GLY A C 1
ATOM 2011 O O . GLY A 1 280 ? -14.938 -12.789 -19.828 1 98.88 280 GLY A O 1
ATOM 2012 N N . PHE A 1 281 ? -13.562 -11.906 -18.406 1 98.88 281 PHE A N 1
ATOM 2013 C CA . PHE A 1 281 ? -13.617 -13.055 -17.5 1 98.88 281 PHE A CA 1
ATOM 2014 C C . PHE A 1 281 ? -14.719 -12.875 -16.469 1 98.88 281 PHE A C 1
ATOM 2016 O O . PHE A 1 281 ? -15.055 -13.82 -15.742 1 98.88 281 PHE A O 1
ATOM 2023 N N . ILE A 1 282 ? -15.312 -11.703 -16.375 1 98.88 282 ILE A N 1
ATOM 2024 C CA . ILE A 1 282 ? -16.375 -11.453 -15.398 1 98.88 282 ILE A CA 1
ATOM 2025 C C . ILE A 1 282 ? -17.547 -12.383 -15.688 1 98.88 282 ILE A C 1
ATOM 2027 O O . ILE A 1 282 ? -18.141 -12.328 -16.766 1 98.88 282 ILE A O 1
ATOM 2031 N N . GLY A 1 283 ? -17.812 -13.25 -14.75 1 98.62 283 GLY A N 1
ATOM 2032 C CA . GLY A 1 283 ? -18.953 -14.141 -14.844 1 98.62 283 GLY A CA 1
ATOM 2033 C C . GLY A 1 283 ? -18.734 -15.297 -15.797 1 98.62 283 GLY A C 1
ATOM 2034 O O . GLY A 1 283 ? -19.656 -16.062 -16.078 1 98.62 283 GLY A O 1
ATOM 2035 N N . ASP A 1 284 ? -17.5 -15.477 -16.281 1 98.81 284 ASP A N 1
ATOM 2036 C CA . ASP A 1 284 ? -17.25 -16.516 -17.266 1 98.81 284 ASP A CA 1
ATOM 2037 C C . ASP A 1 284 ? -16.109 -17.438 -16.812 1 98.81 284 ASP A C 1
ATOM 2039 O O . ASP A 1 284 ? -14.992 -17.344 -17.312 1 98.81 284 ASP A O 1
ATOM 2043 N N . GLN A 1 285 ? -16.438 -18.406 -16.047 1 98.69 285 GLN A N 1
ATOM 2044 C CA . GLN A 1 285 ? -15.5 -19.344 -15.453 1 98.69 285 GLN A CA 1
ATOM 2045 C C . GLN A 1 285 ? -14.781 -20.156 -16.516 1 98.69 285 GLN A C 1
ATOM 2047 O O . GLN A 1 285 ? -13.57 -20.391 -16.422 1 98.69 285 GLN A O 1
ATOM 2052 N N . ASP A 1 286 ? -15.523 -20.594 -17.484 1 98.62 286 ASP A N 1
ATOM 2053 C CA . ASP A 1 286 ? -14.945 -21.453 -18.516 1 98.62 286 ASP A CA 1
ATOM 2054 C C . ASP A 1 286 ? -13.898 -20.703 -19.344 1 98.62 286 ASP A C 1
ATOM 2056 O O . ASP A 1 286 ? -12.82 -21.234 -19.609 1 98.62 286 ASP A O 1
ATOM 2060 N N . LYS A 1 287 ? -14.289 -19.531 -19.719 1 98.81 287 LYS A N 1
ATOM 2061 C CA . LYS A 1 287 ? -13.352 -18.719 -20.484 1 98.81 287 LYS A CA 1
ATOM 2062 C C . LYS A 1 287 ? -12.078 -18.438 -19.688 1 98.81 287 LYS A C 1
ATOM 2064 O O . LYS A 1 287 ? -10.969 -18.578 -20.203 1 98.81 287 LYS A O 1
ATOM 2069 N N . TRP A 1 288 ? -12.266 -18.062 -18.484 1 98.88 288 TRP A N 1
ATOM 2070 C CA . TRP A 1 288 ? -11.109 -17.812 -17.625 1 98.88 288 TRP A CA 1
ATOM 2071 C C . TRP A 1 288 ? -10.258 -19.078 -17.484 1 98.88 288 TRP A C 1
ATOM 2073 O O . TRP A 1 288 ? -9.031 -19.016 -17.625 1 98.88 288 TRP A O 1
ATOM 2083 N N . SER A 1 289 ? -10.867 -20.219 -17.219 1 98.81 289 SER A N 1
ATOM 2084 C CA . SER A 1 289 ? -10.156 -21.469 -16.984 1 98.81 289 SER A CA 1
ATOM 2085 C C . SER A 1 289 ? -9.273 -21.828 -18.172 1 98.81 289 SER A C 1
ATOM 2087 O O . SER A 1 289 ? -8.133 -22.266 -17.984 1 98.81 289 SER A O 1
ATOM 2089 N N . LYS A 1 290 ? -9.828 -21.656 -19.312 1 98.75 290 LYS A N 1
ATOM 2090 C CA . LYS A 1 290 ? -9.07 -21.984 -20.516 1 98.75 290 LYS A CA 1
ATOM 2091 C C . LYS A 1 290 ? -7.828 -21.109 -20.641 1 98.75 290 LYS A C 1
ATOM 2093 O O . LYS A 1 290 ? -6.73 -21.609 -20.875 1 98.75 290 LYS A O 1
ATOM 2098 N N . SER A 1 291 ? -8.031 -19.844 -20.469 1 98.88 291 SER A N 1
ATOM 2099 C CA . SER A 1 291 ? -6.926 -18.891 -20.578 1 98.88 291 SER A CA 1
ATOM 2100 C C . SER A 1 291 ? -5.914 -19.094 -19.453 1 98.88 291 SER A C 1
ATOM 2102 O O . SER A 1 291 ? -4.707 -19.016 -19.672 1 98.88 291 SER A O 1
ATOM 2104 N N . PHE A 1 292 ? -6.418 -19.359 -18.266 1 98.94 292 PHE A N 1
ATOM 2105 C CA . PHE A 1 292 ? -5.555 -19.547 -17.109 1 98.94 292 PHE A CA 1
ATOM 2106 C C . PHE A 1 292 ? -4.699 -20.797 -17.281 1 98.94 292 PHE A C 1
ATOM 2108 O O . PHE A 1 292 ? -3.486 -20.766 -17.062 1 98.94 292 PHE A O 1
ATOM 2115 N N . LYS A 1 293 ? -5.289 -21.891 -17.734 1 98.56 293 LYS A N 1
ATOM 2116 C CA . LYS A 1 293 ? -4.574 -23.156 -17.922 1 98.56 293 LYS A CA 1
ATOM 2117 C C . LYS A 1 293 ? -3.404 -22.984 -18.891 1 98.56 293 LYS A C 1
ATOM 2119 O O . LYS A 1 293 ? -2.283 -23.406 -18.578 1 98.56 293 LYS A O 1
ATOM 2124 N N . LYS A 1 294 ? -3.768 -22.375 -19.938 1 98.5 294 LYS A N 1
ATOM 2125 C CA . LYS A 1 294 ? -2.754 -22.172 -20.969 1 98.5 294 LYS A CA 1
ATOM 2126 C C . LYS A 1 294 ? -1.61 -21.312 -20.438 1 98.5 294 LYS A C 1
ATOM 2128 O O . LYS A 1 294 ? -0.438 -21.641 -20.641 1 98.5 294 LYS A O 1
ATOM 2133 N N . SER A 1 295 ? -1.915 -20.234 -19.797 1 98.88 295 SER A N 1
ATOM 2134 C CA . SER A 1 295 ? -0.928 -19.281 -19.312 1 98.88 295 SER A CA 1
ATOM 2135 C C . SER A 1 295 ? -0.118 -19.859 -18.156 1 98.88 295 SER A C 1
ATOM 2137 O O . SER A 1 295 ? 1.098 -19.672 -18.078 1 98.88 295 SER A O 1
ATOM 2139 N N . MET A 1 296 ? -0.764 -20.547 -17.281 1 98.88 296 MET A N 1
ATOM 2140 C CA . MET A 1 296 ? -0.111 -21.156 -16.125 1 98.88 296 MET A CA 1
ATOM 2141 C C . MET A 1 296 ? 0.844 -22.266 -16.562 1 98.88 296 MET A C 1
ATOM 2143 O O . MET A 1 296 ? 1.924 -22.422 -15.984 1 98.88 296 MET A O 1
ATOM 2147 N N . GLU A 1 297 ? 0.425 -23.078 -17.562 1 98.75 297 GLU A N 1
ATOM 2148 C CA . GLU A 1 297 ? 1.319 -24.109 -18.094 1 98.75 297 GLU A CA 1
ATOM 2149 C C . GLU A 1 297 ? 2.621 -23.484 -18.609 1 98.75 297 GLU A C 1
ATOM 2151 O O . GLU A 1 297 ? 3.707 -24 -18.328 1 98.75 297 GLU A O 1
ATOM 2156 N N . ARG A 1 298 ? 2.475 -22.438 -19.281 1 98.38 298 ARG A N 1
ATOM 2157 C CA . ARG A 1 298 ? 3.654 -21.75 -19.797 1 98.38 298 ARG A CA 1
ATOM 2158 C C . ARG A 1 298 ? 4.512 -21.203 -18.656 1 98.38 298 ARG A C 1
ATOM 2160 O O . ARG A 1 298 ? 5.73 -21.391 -18.641 1 98.38 298 ARG A O 1
ATOM 2167 N N . MET A 1 299 ? 3.906 -20.531 -17.703 1 98.56 299 MET A N 1
ATOM 2168 C CA . MET A 1 299 ? 4.641 -19.922 -16.609 1 98.56 299 MET A CA 1
ATOM 2169 C C . MET A 1 299 ? 5.371 -20.969 -15.781 1 98.56 299 MET A C 1
ATOM 2171 O O . MET A 1 299 ? 6.531 -20.781 -15.406 1 98.56 299 MET A O 1
ATOM 2175 N N . ALA A 1 300 ? 4.766 -22.078 -15.609 1 98.69 300 ALA A N 1
ATOM 2176 C CA . ALA A 1 300 ? 5.312 -23.141 -14.758 1 98.69 300 ALA A CA 1
ATOM 2177 C C . ALA A 1 300 ? 6.504 -23.828 -15.422 1 98.69 300 ALA A C 1
ATOM 2179 O O . ALA A 1 300 ? 7.145 -24.688 -14.82 1 98.69 300 ALA A O 1
ATOM 2180 N N . LEU A 1 301 ? 6.828 -23.391 -16.656 1 98.5 301 LEU A N 1
ATOM 2181 C CA . LEU A 1 301 ? 7.938 -24 -17.391 1 98.5 301 LEU A CA 1
ATOM 2182 C C . LEU A 1 301 ? 9.078 -23 -17.562 1 98.5 301 LEU A C 1
ATOM 2184 O O . LEU A 1 301 ? 10.102 -23.328 -18.172 1 98.5 301 LEU A O 1
ATOM 2188 N N . PHE A 1 302 ? 8.906 -21.797 -17.031 1 98.69 302 PHE A N 1
ATOM 2189 C CA . PHE A 1 302 ? 9.938 -20.781 -17.188 1 98.69 302 PHE A CA 1
ATOM 2190 C C . PHE A 1 302 ? 11.297 -21.328 -16.75 1 98.69 302 PHE A C 1
ATOM 2192 O O . PHE A 1 302 ? 11.414 -21.938 -15.688 1 98.69 302 PHE A O 1
ATOM 2199 N N . GLY A 1 303 ? 12.312 -21.156 -17.625 1 98.12 303 GLY A N 1
ATOM 2200 C CA . GLY A 1 303 ? 13.688 -21.5 -17.312 1 98.12 303 GLY A CA 1
ATOM 2201 C C . GLY A 1 303 ? 13.984 -22.984 -17.438 1 98.12 303 GLY A C 1
ATOM 2202 O O . GLY A 1 303 ? 15.055 -23.453 -17.047 1 98.12 303 GLY A O 1
ATOM 2203 N N . ASN A 1 304 ? 13.031 -23.766 -17.953 1 97.81 304 ASN A N 1
ATOM 2204 C CA . ASN A 1 304 ? 13.195 -25.203 -18.031 1 97.81 304 ASN A CA 1
ATOM 2205 C C . ASN A 1 304 ? 12.844 -25.734 -19.422 1 97.81 304 ASN A C 1
ATOM 2207 O O . ASN A 1 304 ? 11.992 -25.172 -20.109 1 97.81 304 ASN A O 1
ATOM 2211 N N . ASP A 1 305 ? 13.523 -26.812 -19.797 1 96.19 305 ASP A N 1
ATOM 2212 C CA . ASP A 1 305 ? 13.289 -27.469 -21.078 1 96.19 305 ASP A CA 1
ATOM 2213 C C . ASP A 1 305 ? 12.242 -28.578 -20.938 1 96.19 305 ASP A C 1
ATOM 2215 O O . ASP A 1 305 ? 12.547 -29.672 -20.469 1 96.19 305 ASP A O 1
ATOM 2219 N N . LYS A 1 306 ? 11.133 -28.25 -21.438 1 95.62 306 LYS A N 1
ATOM 2220 C CA . LYS A 1 306 ? 10.008 -29.188 -21.359 1 95.62 306 LYS A CA 1
ATOM 2221 C C . LYS A 1 306 ? 10.375 -30.531 -21.953 1 95.62 306 LYS A C 1
ATOM 2223 O O . LYS A 1 306 ? 9.906 -31.578 -21.484 1 95.62 306 LYS A O 1
ATOM 2228 N N . GLY A 1 307 ? 11.211 -30.562 -22.969 1 94.44 307 GLY A N 1
ATOM 2229 C CA . GLY A 1 307 ? 11.562 -31.766 -23.703 1 94.44 307 GLY A CA 1
ATOM 2230 C C . GLY A 1 307 ? 12.289 -32.781 -22.844 1 94.44 307 GLY A C 1
ATOM 2231 O O . GLY A 1 307 ? 12.336 -33.969 -23.203 1 94.44 307 GLY A O 1
ATOM 2232 N N . THR A 1 308 ? 12.781 -32.406 -21.719 1 94.5 308 THR A N 1
ATOM 2233 C CA . THR A 1 308 ? 13.539 -33.312 -20.875 1 94.5 308 THR A CA 1
ATOM 2234 C C . THR A 1 308 ? 12.727 -33.719 -19.641 1 94.5 308 THR A C 1
ATOM 2236 O O . THR A 1 308 ? 13.242 -34.344 -18.719 1 94.5 308 THR A O 1
ATOM 2239 N N . MET A 1 309 ? 11.453 -33.312 -19.531 1 97.12 309 MET A N 1
ATOM 2240 C CA . MET A 1 309 ? 10.672 -33.438 -18.312 1 97.12 309 MET A CA 1
ATOM 2241 C C . MET A 1 309 ? 9.555 -34.438 -18.484 1 97.12 309 MET A C 1
ATOM 2243 O O . MET A 1 309 ? 9.18 -34.781 -19.609 1 97.12 309 MET A O 1
ATOM 2247 N N . ALA A 1 310 ? 9.102 -34.969 -17.438 1 98.12 310 ALA A N 1
ATOM 2248 C CA . ALA A 1 310 ? 7.996 -35.938 -17.422 1 98.12 310 ALA A CA 1
ATOM 2249 C C . ALA A 1 310 ? 6.668 -35.25 -17.156 1 98.12 310 ALA A C 1
ATOM 2251 O O . ALA A 1 310 ? 6.566 -34.406 -16.266 1 98.12 310 ALA A O 1
ATOM 2252 N N . ASP A 1 311 ? 5.664 -35.531 -17.953 1 98.25 311 ASP A N 1
ATOM 2253 C CA . ASP A 1 311 ? 4.312 -35.031 -17.703 1 98.25 311 ASP A CA 1
ATOM 2254 C C . ASP A 1 311 ? 3.662 -35.781 -16.531 1 98.25 311 ASP A C 1
ATOM 2256 O O . ASP A 1 311 ? 3.365 -36.969 -16.641 1 98.25 311 ASP A O 1
ATOM 2260 N N . CYS A 1 312 ? 3.475 -35.125 -15.469 1 98.69 312 CYS A N 1
ATOM 2261 C CA . CYS A 1 312 ? 2.916 -35.75 -14.273 1 98.69 312 CYS A CA 1
ATOM 2262 C C . CYS A 1 312 ? 1.538 -35.156 -13.953 1 98.69 312 CYS A C 1
ATOM 2264 O O . CYS A 1 312 ? 1.104 -35.188 -12.797 1 98.69 312 CYS A O 1
ATOM 2266 N N . THR A 1 313 ? 0.827 -34.625 -14.93 1 98.56 313 THR A N 1
ATOM 2267 C CA . THR A 1 313 ? -0.483 -34 -14.789 1 98.56 313 THR A CA 1
ATOM 2268 C C . THR A 1 313 ? -1.483 -34.969 -14.172 1 98.56 313 THR A C 1
ATOM 2270 O O . THR A 1 313 ? -2.256 -34.594 -13.289 1 98.56 313 THR A O 1
ATOM 2273 N N . ASP A 1 314 ? -1.406 -36.219 -14.539 1 97.81 314 ASP A N 1
ATOM 2274 C CA . ASP A 1 314 ? -2.396 -37.188 -14.125 1 97.81 314 ASP A CA 1
ATOM 2275 C C . ASP A 1 314 ? -2.197 -37.594 -12.664 1 97.81 314 ASP A C 1
ATOM 2277 O O . ASP A 1 314 ? -3.082 -38.188 -12.055 1 97.81 314 ASP A O 1
ATOM 2281 N N . SER A 1 315 ? -1.034 -37.312 -12.125 1 98.38 315 SER A N 1
ATOM 2282 C CA . SER A 1 315 ? -0.782 -37.625 -10.719 1 98.38 315 SER A CA 1
ATOM 2283 C C . SER A 1 315 ? -1.509 -36.625 -9.805 1 98.38 315 SER A C 1
ATOM 2285 O O . SER A 1 315 ? -1.628 -36.875 -8.602 1 98.38 315 SER A O 1
ATOM 2287 N N . ILE A 1 316 ? -1.95 -35.5 -10.312 1 98.56 316 ILE A N 1
ATOM 2288 C CA . ILE A 1 316 ? -2.742 -34.562 -9.547 1 98.56 316 ILE A CA 1
ATOM 2289 C C . ILE A 1 316 ? -4.219 -34.938 -9.617 1 98.56 316 ILE A C 1
ATOM 2291 O O . ILE A 1 316 ? -4.809 -34.969 -10.703 1 98.56 316 ILE A O 1
ATOM 2295 N N . ALA A 1 317 ? -4.805 -35.281 -8.461 1 97.88 317 ALA A N 1
ATOM 2296 C CA . ALA A 1 317 ? -6.188 -35.75 -8.391 1 97.88 317 ALA A CA 1
ATOM 2297 C C . ALA A 1 317 ? -6.836 -35.344 -7.07 1 97.88 317 ALA A C 1
ATOM 2299 O O . ALA A 1 317 ? -6.148 -35.156 -6.066 1 97.88 317 ALA A O 1
ATOM 2300 N N . LYS A 1 318 ? -8.148 -35.156 -7.109 1 96.75 318 LYS A N 1
ATOM 2301 C CA . LYS A 1 318 ? -8.922 -34.969 -5.883 1 96.75 318 LYS A CA 1
ATOM 2302 C C . LYS A 1 318 ? -9.219 -36.344 -5.238 1 96.75 318 LYS A C 1
ATOM 2304 O O . LYS A 1 318 ? -9.672 -37.25 -5.914 1 96.75 318 LYS A O 1
ATOM 2309 N N . LEU A 1 319 ? -8.906 -36.375 -3.986 1 93.56 319 LEU A N 1
ATOM 2310 C CA . LEU A 1 319 ? -9.07 -37.656 -3.281 1 93.56 319 LEU A CA 1
ATOM 2311 C C . LEU A 1 319 ? -10.156 -37.562 -2.219 1 93.56 319 LEU A C 1
ATOM 2313 O O . LEU A 1 319 ? -10.375 -36.469 -1.651 1 93.56 319 LEU A O 1
ATOM 2317 N N . MET B 1 1 ? -37.75 -15.945 44.625 1 17.11 1 MET B N 1
ATOM 2318 C CA . MET B 1 1 ? -38.156 -15.43 45.938 1 17.11 1 MET B CA 1
ATOM 2319 C C . MET B 1 1 ? -37.062 -14.562 46.531 1 17.11 1 MET B C 1
ATOM 2321 O O . MET B 1 1 ? -37.125 -14.188 47.688 1 17.11 1 MET B O 1
ATOM 2325 N N . ARG B 1 2 ? -35.844 -14.711 45.812 1 15.2 2 ARG B N 1
ATOM 2326 C CA . ARG B 1 2 ? -34.875 -14.469 46.844 1 15.2 2 ARG B CA 1
ATOM 2327 C C . ARG B 1 2 ? -35.156 -13.156 47.562 1 15.2 2 ARG B C 1
ATOM 2329 O O . ARG B 1 2 ? -35.594 -12.195 46.969 1 15.2 2 ARG B O 1
ATOM 2336 N N . ALA B 1 3 ? -34.469 -13.281 48.656 1 16.45 3 ALA B N 1
ATOM 2337 C CA . ALA B 1 3 ? -34.375 -12.828 50.062 1 16.45 3 ALA B CA 1
ATOM 2338 C C . ALA B 1 3 ? -34.156 -11.32 50.125 1 16.45 3 ALA B C 1
ATOM 2340 O O . ALA B 1 3 ? -33.625 -10.719 49.188 1 16.45 3 ALA B O 1
ATOM 2341 N N . THR B 1 4 ? -34.188 -10.828 51.25 1 15.55 4 THR B N 1
ATOM 2342 C CA . THR B 1 4 ? -34.75 -10 52.312 1 15.55 4 THR B CA 1
ATOM 2343 C C . THR B 1 4 ? -33.812 -8.82 52.625 1 15.55 4 THR B C 1
ATOM 2345 O O . THR B 1 4 ? -34.281 -7.676 52.688 1 15.55 4 THR B O 1
ATOM 2348 N N . ASP B 1 5 ? -32.625 -9.156 53.312 1 15.05 5 ASP B N 1
ATOM 2349 C CA . ASP B 1 5 ? -32.719 -8.648 54.688 1 15.05 5 ASP B CA 1
ATOM 2350 C C . ASP B 1 5 ? -32.312 -7.176 54.75 1 15.05 5 ASP B C 1
ATOM 2352 O O . ASP B 1 5 ? -31.688 -6.656 53.844 1 15.05 5 ASP B O 1
ATOM 2356 N N . LEU B 1 6 ? -31.406 -6.805 55.875 1 15.47 6 LEU B N 1
ATOM 2357 C CA . LEU B 1 6 ? -31.688 -6.152 57.125 1 15.47 6 LEU B CA 1
ATOM 2358 C C . LEU B 1 6 ? -31.188 -4.715 57.125 1 15.47 6 LEU B C 1
ATOM 2360 O O . LEU B 1 6 ? -31.938 -3.789 57.469 1 15.47 6 LEU B O 1
ATOM 2364 N N . VAL B 1 7 ? -30 -4.473 57.812 1 16.34 7 VAL B N 1
ATOM 2365 C CA . VAL B 1 7 ? -29.953 -3.834 59.125 1 16.34 7 VAL B CA 1
ATOM 2366 C C . VAL B 1 7 ? -29.688 -2.34 58.969 1 16.34 7 VAL B C 1
ATOM 2368 O O . VAL B 1 7 ? -29.156 -1.904 57.938 1 16.34 7 VAL B O 1
ATOM 2371 N N . LEU B 1 8 ? -29.531 -1.601 60.094 1 14.58 8 LEU B N 1
ATOM 2372 C CA . LEU B 1 8 ? -30.094 -0.54 60.938 1 14.58 8 LEU B CA 1
ATOM 2373 C C . LEU B 1 8 ? -29.234 0.725 60.812 1 14.58 8 LEU B C 1
ATOM 2375 O O . LEU B 1 8 ? -29.781 1.824 60.656 1 14.58 8 LEU B O 1
ATOM 2379 N N . ALA B 1 9 ? -27.781 0.657 61.219 1 15.07 9 ALA B N 1
ATOM 2380 C CA . ALA B 1 9 ? -27.5 1.319 62.5 1 15.07 9 ALA B CA 1
ATOM 2381 C C . ALA B 1 9 ? -27.406 2.832 62.312 1 15.07 9 ALA B C 1
ATOM 2383 O O . ALA B 1 9 ? -27.188 3.322 61.219 1 15.07 9 ALA B O 1
ATOM 2384 N N . GLY B 1 10 ? -26.641 3.439 63.25 1 14.21 10 GLY B N 1
ATOM 2385 C CA . GLY B 1 10 ? -26.859 4.309 64.375 1 14.21 10 GLY B CA 1
ATOM 2386 C C . GLY B 1 10 ? -26.562 5.766 64.125 1 14.21 10 GLY B C 1
ATOM 2387 O O . GLY B 1 10 ? -27.422 6.633 64.25 1 14.21 10 GLY B O 1
ATOM 2388 N N . LEU B 1 11 ? -25.234 6.207 64.375 1 15.02 11 LEU B N 1
ATOM 2389 C CA . LEU B 1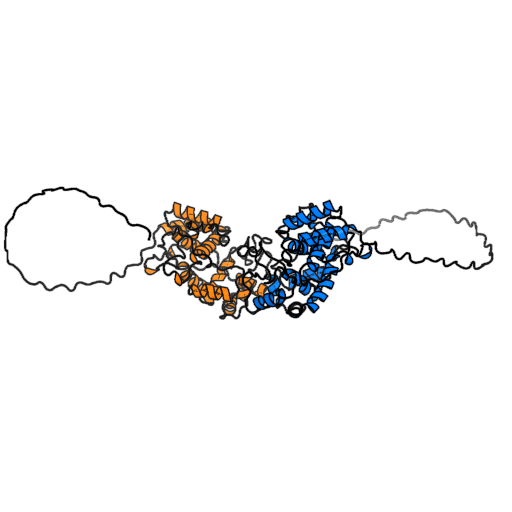 11 ? -25.062 7.008 65.625 1 15.02 11 LEU B CA 1
ATOM 2390 C C . LEU B 1 11 ? -25.078 8.5 65.312 1 15.02 11 LEU B C 1
ATOM 2392 O O . LEU B 1 11 ? -26.062 9.016 64.75 1 15.02 11 LEU B O 1
ATOM 2396 N N . LEU B 1 12 ? -23.922 9.125 65.562 1 15.24 12 LEU B N 1
ATOM 2397 C CA . LEU B 1 12 ? -23.812 9.977 66.75 1 15.24 12 LEU B CA 1
ATOM 2398 C C . LEU B 1 12 ? -24.031 11.445 66.375 1 15.24 12 LEU B C 1
ATOM 2400 O O . LEU B 1 12 ? -24.844 12.125 67 1 15.24 12 LEU B O 1
ATOM 2404 N N . ALA B 1 13 ? -22.828 12.141 66.375 1 15.49 13 ALA B N 1
ATOM 2405 C CA . ALA B 1 13 ? -22.453 12.961 67.562 1 15.49 13 ALA B CA 1
ATOM 2406 C C . ALA B 1 13 ? -22.938 14.398 67.375 1 15.49 13 ALA B C 1
ATOM 2408 O O . ALA B 1 13 ? -23.094 14.875 66.25 1 15.49 13 ALA B O 1
ATOM 2409 N N . LEU B 1 14 ? -22.719 15.094 68.375 1 15.59 14 LEU B N 1
ATOM 2410 C CA . LEU B 1 14 ? -23.25 16.078 69.312 1 15.59 14 LEU B CA 1
ATOM 2411 C C . LEU B 1 14 ? -23.062 17.5 68.75 1 15.59 14 LEU B C 1
ATOM 2413 O O . LEU B 1 14 ? -24.016 18.281 68.688 1 15.59 14 LEU B O 1
ATOM 2417 N N . VAL B 1 15 ? -21.688 17.938 68.688 1 17.89 15 VAL B N 1
ATOM 2418 C CA . VAL B 1 15 ? -21.516 18.859 69.75 1 17.89 15 VAL B CA 1
ATOM 2419 C C . VAL B 1 15 ? -22.062 20.234 69.375 1 17.89 15 VAL B C 1
ATOM 2421 O O . VAL B 1 15 ? -22.172 20.562 68.188 1 17.89 15 VAL B O 1
ATOM 2424 N N . ASN B 1 16 ? -22.062 20.953 70.375 1 15.72 16 ASN B N 1
ATOM 2425 C CA . ASN B 1 16 ? -22.812 21.969 71.125 1 15.72 16 ASN B CA 1
ATOM 2426 C C . ASN B 1 16 ? -22.562 23.359 70.562 1 15.72 16 ASN B C 1
ATOM 2428 O O . ASN B 1 16 ? -23.266 24.312 70.875 1 15.72 16 ASN B O 1
ATOM 2432 N N . ALA B 1 17 ? -21.203 23.453 69.75 1 17.86 17 ALA B N 1
ATOM 2433 C CA . ALA B 1 17 ? -20.578 24.562 70.5 1 17.86 17 ALA B CA 1
ATOM 2434 C C . ALA B 1 17 ? -21.391 25.844 70.375 1 17.86 17 ALA B C 1
ATOM 2436 O O . ALA B 1 17 ? -22.031 26.062 69.312 1 17.86 17 ALA B O 1
ATOM 2437 N N . ILE B 1 18 ? -21.016 26.672 71.125 1 16.89 18 ILE B N 1
ATOM 2438 C CA . ILE B 1 18 ? -21.531 27.656 72.062 1 16.89 18 ILE B CA 1
ATOM 2439 C C . ILE B 1 18 ? -21.766 28.984 71.375 1 16.89 18 ILE B C 1
ATOM 2441 O O . ILE B 1 18 ? -22.594 29.797 71.812 1 16.89 18 ILE B O 1
ATOM 2445 N N . ALA B 1 19 ? -20.875 29.125 70.188 1 17.61 19 ALA B N 1
ATOM 2446 C CA . ALA B 1 19 ? -20.266 30.422 70.5 1 17.61 19 ALA B CA 1
ATOM 2447 C C . ALA B 1 19 ? -21.328 31.516 70.625 1 17.61 19 ALA B C 1
ATOM 2449 O O . ALA B 1 19 ? -22.312 31.5 69.875 1 17.61 19 ALA B O 1
ATOM 2450 N N . LEU B 1 20 ? -20.859 32.469 71.188 1 17.86 20 LEU B N 1
ATOM 2451 C CA . LEU B 1 20 ? -21.25 33.531 72.125 1 17.86 20 LEU B CA 1
ATOM 2452 C C . LEU B 1 20 ? -22.109 34.594 71.375 1 17.86 20 LEU B C 1
ATOM 2454 O O . LEU B 1 20 ? -21.984 34.781 70.188 1 17.86 20 LEU B O 1
ATOM 2458 N N . PRO B 1 21 ? -22.688 35.25 72.25 1 18.33 21 PRO B N 1
ATOM 2459 C CA . PRO B 1 21 ? -23.984 35.906 72.312 1 18.33 21 PRO B CA 1
ATOM 2460 C C . PRO B 1 21 ? -24.031 37.219 71.562 1 18.33 21 PRO B C 1
ATOM 2462 O O . PRO B 1 21 ? -25.094 37.656 71.125 1 18.33 21 PRO B O 1
ATOM 2465 N N . GLU B 1 22 ? -22.625 37.812 71.188 1 19.47 22 GLU B N 1
ATOM 2466 C CA . GLU B 1 22 ? -22.719 39.031 71.938 1 19.47 22 GLU B CA 1
ATOM 2467 C C . GLU B 1 22 ? -23.703 40 71.312 1 19.47 22 GLU B C 1
ATOM 2469 O O . GLU B 1 22 ? -23.969 39.938 70.125 1 19.47 22 GLU B O 1
ATOM 2474 N N . PRO B 1 23 ? -23.359 41.188 71.875 1 17.55 23 PRO B N 1
ATOM 2475 C CA . PRO B 1 23 ? -24.297 42.219 72.312 1 17.55 23 PRO B CA 1
ATOM 2476 C C . PRO B 1 23 ? -24.938 42.969 71.125 1 17.55 23 PRO B C 1
ATOM 2478 O O . PRO B 1 23 ? -24.406 43 70.062 1 17.55 23 PRO B O 1
ATOM 2481 N N . ALA B 1 24 ? -25.922 43.625 71.562 1 18.19 24 ALA B N 1
ATOM 2482 C CA . ALA B 1 24 ? -27.172 44.219 71.062 1 18.19 24 ALA B CA 1
ATOM 2483 C C . ALA B 1 24 ? -26.891 45.469 70.25 1 18.19 24 ALA B C 1
ATOM 2485 O O . ALA B 1 24 ? -27.828 46.156 69.812 1 18.19 24 ALA B O 1
ATOM 2486 N N . ALA B 1 25 ? -25.438 45.812 70.125 1 16.34 25 ALA B N 1
ATOM 2487 C CA . ALA B 1 25 ? -25.375 47.25 70.312 1 16.34 25 ALA B CA 1
ATOM 2488 C C . ALA B 1 25 ? -26.344 47.969 69.375 1 16.34 25 ALA B C 1
ATOM 2490 O O . ALA B 1 25 ? -26.562 47.5 68.25 1 16.34 25 ALA B O 1
ATOM 2491 N N . ALA B 1 26 ? -26.484 49.219 69.688 1 18.14 26 ALA B N 1
ATOM 2492 C CA . ALA B 1 26 ? -27.547 50.219 69.688 1 18.14 26 ALA B CA 1
ATOM 2493 C C . ALA B 1 26 ? -27.828 50.75 68.312 1 18.14 26 ALA B C 1
ATOM 2495 O O . ALA B 1 26 ? -28.984 50.844 67.875 1 18.14 26 ALA B O 1
ATOM 2496 N N . ALA B 1 27 ? -26.797 51.594 67.938 1 19.28 27 ALA B N 1
ATOM 2497 C CA . ALA B 1 27 ? -27.266 52.969 68 1 19.28 27 ALA B CA 1
ATOM 2498 C C . ALA B 1 27 ? -28.266 53.25 66.875 1 19.28 27 ALA B C 1
ATOM 2500 O O . ALA B 1 27 ? -29.406 53.656 67.125 1 19.28 27 ALA B O 1
ATOM 2501 N N . ALA B 1 28 ? -27.75 54.25 66.125 1 19.47 28 ALA B N 1
ATOM 2502 C CA . ALA B 1 28 ? -28.188 55.625 65.812 1 19.47 28 ALA B CA 1
ATOM 2503 C C . ALA B 1 28 ? -28.922 55.656 64.5 1 19.47 28 ALA B C 1
ATOM 2505 O O . ALA B 1 28 ? -28.516 55 63.531 1 19.47 28 ALA B O 1
ATOM 2506 N N . SER B 1 29 ? -30.078 56.219 64.438 1 18.73 29 SER B N 1
ATOM 2507 C CA . SER B 1 29 ? -31.219 56.281 63.5 1 18.73 29 SER B CA 1
ATOM 2508 C C . SER B 1 29 ? -30.844 56.969 62.219 1 18.73 29 SER B C 1
ATOM 2510 O O . SER B 1 29 ? -31.625 56.969 61.25 1 18.73 29 SER B O 1
ATOM 2512 N N . SER B 1 30 ? -29.562 57.656 62.094 1 21.86 30 SER B N 1
ATOM 2513 C CA . SER B 1 30 ? -29.906 58.938 61.469 1 21.86 30 SER B CA 1
ATOM 2514 C C . SER B 1 30 ? -30.531 58.719 60.094 1 21.86 30 SER B C 1
ATOM 2516 O O . SER B 1 30 ? -30.234 57.75 59.406 1 21.86 30 SER B O 1
ATOM 2518 N N . PRO B 1 31 ? -3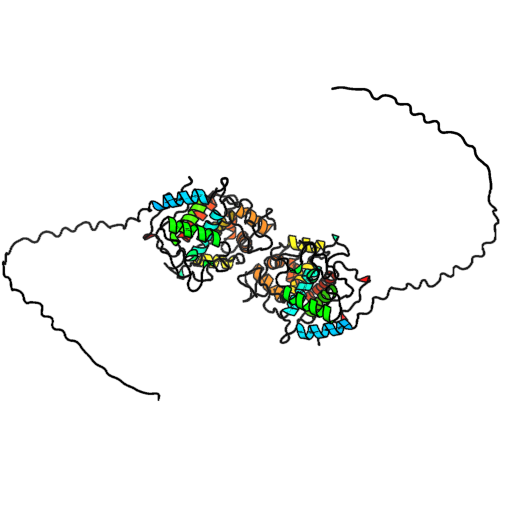1.391 59.75 59.75 1 22.72 31 PRO B N 1
ATOM 2519 C CA . PRO B 1 31 ? -32.469 59.812 58.781 1 22.72 31 PRO B CA 1
ATOM 2520 C C . PRO B 1 31 ? -31.969 59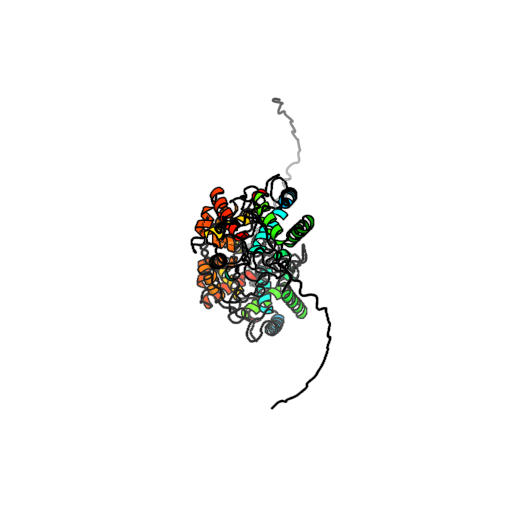.781 57.344 1 22.72 31 PRO B C 1
ATOM 2522 O O . PRO B 1 31 ? -32.625 59.25 56.438 1 22.72 31 PRO B O 1
ATOM 2525 N N . SER B 1 32 ? -30.75 60.469 57.156 1 21.83 32 SER B N 1
ATOM 2526 C CA . SER B 1 32 ? -31.031 61.438 56.094 1 21.83 32 SER B CA 1
ATOM 2527 C C . SER B 1 32 ? -31.5 60.781 54.812 1 21.83 32 SER B C 1
ATOM 2529 O O . SER B 1 32 ? -32.562 61.125 54.281 1 21.83 32 SER B O 1
ATOM 2531 N N . LEU B 1 33 ? -30.688 61.125 53.719 1 24.95 33 LEU B N 1
ATOM 2532 C CA . LEU B 1 33 ? -30.781 61.969 52.5 1 24.95 33 LEU B CA 1
ATOM 2533 C C . LEU B 1 33 ? -31.203 61.125 51.312 1 24.95 33 LEU B C 1
ATOM 2535 O O . LEU B 1 33 ? -31.062 59.906 51.312 1 24.95 33 LEU B O 1
ATOM 2539 N N . SER B 1 34 ? -31.328 61.875 50.156 1 25.73 34 SER B N 1
ATOM 2540 C CA . SER B 1 34 ? -32 62.062 48.875 1 25.73 34 SER B CA 1
ATOM 2541 C C . SER B 1 34 ? -31.562 61.031 47.844 1 25.73 34 SER B C 1
ATOM 2543 O O . SER B 1 34 ? -30.453 60.5 47.938 1 25.73 34 SER B O 1
ATOM 2545 N N . SER B 1 35 ? -32.531 60.5 47.188 1 27.59 35 SER B N 1
ATOM 2546 C CA . SER B 1 35 ? -32.625 59.469 46.156 1 27.59 35 SER B CA 1
ATOM 2547 C C . SER B 1 35 ? -31.734 59.781 44.969 1 27.59 35 SER B C 1
ATOM 2549 O O . SER B 1 35 ? -31.984 60.75 44.25 1 27.59 35 SER B O 1
ATOM 2551 N N . SER B 1 36 ? -30.391 59.781 45.188 1 26.67 36 SER B N 1
ATOM 2552 C CA . SER B 1 36 ? -29.578 60.062 44 1 26.67 36 SER B CA 1
ATOM 2553 C C . SER B 1 36 ? -29.984 59.188 42.812 1 26.67 36 SER B C 1
ATOM 2555 O O . SER B 1 36 ? -30.516 58.094 43.031 1 26.67 36 SER B O 1
ATOM 2557 N N . SER B 1 37 ? -30.016 59.875 41.625 1 29 37 SER B N 1
ATOM 2558 C CA . SER B 1 37 ? -30.188 59.562 40.219 1 29 37 SER B CA 1
ATOM 2559 C C . SER B 1 37 ? -29.281 58.406 39.781 1 29 37 SER B C 1
ATOM 2561 O O . SER B 1 37 ? -28.062 58.469 40.031 1 29 37 SER B O 1
ATOM 2563 N N . SER B 1 38 ? -29.734 57.156 39.812 1 28.91 38 SER B N 1
ATOM 2564 C CA . SER B 1 38 ? -29.047 55.938 39.375 1 28.91 38 SER B CA 1
ATOM 2565 C C . SER B 1 38 ? -28.344 56.156 38.062 1 28.91 38 SER B C 1
ATOM 2567 O O . SER B 1 38 ? -28.953 56.594 37.062 1 28.91 38 SER B O 1
ATOM 2569 N N . SER B 1 39 ? -27.047 56.562 38.125 1 29.34 39 SER B N 1
ATOM 2570 C CA . SER B 1 39 ? -26.141 56.562 36.969 1 29.34 39 SER B CA 1
ATOM 2571 C C . SER B 1 39 ? -26.297 55.25 36.156 1 29.34 39 SER B C 1
ATOM 2573 O O . SER B 1 39 ? -26.141 54.156 36.719 1 29.34 39 SER B O 1
ATOM 2575 N N . SER B 1 40 ? -27.094 55.219 35.156 1 32.75 40 SER B N 1
ATOM 2576 C CA . SER B 1 40 ? -27.078 54.25 34.031 1 32.75 40 SER B CA 1
ATOM 2577 C C . SER B 1 40 ? -25.656 54 33.531 1 32.75 40 SER B C 1
ATOM 2579 O O . SER B 1 40 ? -25.109 54.844 32.812 1 32.75 40 SER B O 1
ATOM 2581 N N . SER B 1 41 ? -24.609 53.781 34.406 1 30.92 41 SER B N 1
ATOM 2582 C CA . SER B 1 41 ? -23.25 53.531 33.906 1 30.92 41 SER B CA 1
ATOM 2583 C C . SER B 1 41 ? -23.281 52.656 32.656 1 30.92 41 SER B C 1
ATOM 2585 O O . SER B 1 41 ? -24.25 51.938 32.438 1 30.92 41 SER B O 1
ATOM 2587 N N . LEU B 1 42 ? -22.188 52.75 31.703 1 31.67 42 LEU B N 1
ATOM 2588 C CA . LEU B 1 42 ? -21.5 52.312 30.5 1 31.67 42 LEU B CA 1
ATOM 2589 C C . LEU B 1 42 ? -21.219 50.812 30.547 1 31.67 42 LEU B C 1
ATOM 2591 O O . LEU B 1 42 ? -20.312 50.375 31.266 1 31.67 42 LEU B O 1
ATOM 2595 N N . ALA B 1 43 ? -22.109 50 30.672 1 34.47 43 ALA B N 1
ATOM 2596 C CA . ALA B 1 43 ? -21.75 48.625 30.312 1 34.47 43 ALA B CA 1
ATOM 2597 C C . ALA B 1 43 ? -20.922 48.594 29.031 1 34.47 43 ALA B C 1
ATOM 2599 O O . ALA B 1 43 ? -21.469 48.625 27.938 1 34.47 43 ALA B O 1
ATOM 2600 N N . ARG B 1 44 ? -19.828 49.469 28.969 1 34.91 44 ARG B N 1
ATOM 2601 C CA . ARG B 1 44 ? -18.875 49.156 27.906 1 34.91 44 ARG B CA 1
ATOM 2602 C C . ARG B 1 44 ? -18.766 47.625 27.719 1 34.91 44 ARG B C 1
ATOM 2604 O O . ARG B 1 44 ? -18.656 46.875 28.688 1 34.91 44 ARG B O 1
ATOM 2611 N N . ASP B 1 45 ? -19.359 47.094 26.703 1 34.84 45 ASP B N 1
ATOM 2612 C CA . ASP B 1 45 ? -19.188 45.781 26.141 1 34.84 45 ASP B CA 1
ATOM 2613 C C . ASP B 1 45 ? -17.75 45.281 26.312 1 34.84 45 ASP B C 1
ATOM 2615 O O . ASP B 1 45 ? -16.812 45.906 25.781 1 34.84 45 ASP B O 1
ATOM 2619 N N . LEU B 1 46 ? -17.219 44.906 27.484 1 35.78 46 LEU B N 1
ATOM 2620 C CA . LEU B 1 46 ? -16 44.125 27.625 1 35.78 46 LEU B CA 1
ATOM 2621 C C . LEU B 1 46 ? -15.82 43.188 26.422 1 35.78 46 LEU B C 1
ATOM 2623 O O . LEU B 1 46 ? -16.438 42.125 26.344 1 35.78 46 LEU B O 1
ATOM 2627 N N . GLU B 1 47 ? -15.875 43.594 25.203 1 39.84 47 GLU B N 1
ATOM 2628 C CA . GLU B 1 47 ? -15.352 42.719 24.172 1 39.84 47 GLU B CA 1
ATOM 2629 C C . GLU B 1 47 ? -14.156 41.906 24.672 1 39.84 47 GLU B C 1
ATOM 2631 O O . GLU B 1 47 ? -13.18 42.5 25.172 1 39.84 47 GLU B O 1
ATOM 2636 N N . ALA B 1 48 ? -14.305 40.844 25.344 1 44.84 48 ALA B N 1
ATOM 2637 C CA . ALA B 1 48 ? -13.266 39.875 25.703 1 44.84 48 ALA B CA 1
ATOM 2638 C C . ALA B 1 48 ? -12.062 40 24.781 1 44.84 48 ALA B C 1
ATOM 2640 O O . ALA B 1 48 ? -12.148 39.688 23.594 1 44.84 48 ALA B O 1
ATOM 2641 N N . ARG B 1 49 ? -11.156 40.906 24.812 1 49.88 49 ARG B N 1
ATOM 2642 C CA . ARG B 1 49 ? -9.922 41.062 24.047 1 49.88 49 ARG B CA 1
ATOM 2643 C C . ARG B 1 49 ? -9.195 39.719 23.906 1 49.88 49 ARG B C 1
ATOM 2645 O O . ARG B 1 49 ? -8.992 39 24.906 1 49.88 49 ARG B O 1
ATOM 2652 N N . ALA B 1 50 ? -9.172 39.125 22.641 1 62.12 50 ALA B N 1
ATOM 2653 C CA . ALA B 1 50 ? -8.328 37.969 22.375 1 62.12 50 ALA B CA 1
ATOM 2654 C C . ALA B 1 50 ? -6.98 38.094 23.078 1 62.12 50 ALA B C 1
ATOM 2656 O O . ALA B 1 50 ? -6.363 39.156 23.062 1 62.12 50 ALA B O 1
ATOM 2657 N N . PRO B 1 51 ? -6.648 37.094 23.984 1 74 51 PRO B N 1
ATOM 2658 C CA . PRO B 1 51 ? -5.359 37.156 24.672 1 74 51 PRO B CA 1
ATOM 2659 C C . PRO B 1 51 ? -4.191 37.406 23.719 1 74 51 PRO B C 1
ATOM 2661 O O . PRO B 1 51 ? -4.277 37.125 22.531 1 74 51 PRO B O 1
ATOM 2664 N N . ASN B 1 52 ? -3.311 38.219 24.234 1 90.06 52 ASN B N 1
ATOM 2665 C CA . ASN B 1 52 ? -2.074 38.438 23.5 1 90.06 52 ASN B CA 1
ATOM 2666 C C . ASN B 1 52 ? -1.234 37.188 23.375 1 90.06 52 ASN B C 1
ATOM 2668 O O . ASN B 1 52 ? -1.273 36.312 24.25 1 90.06 52 ASN B O 1
ATOM 2672 N N . CYS B 1 53 ? -0.51 36.938 22.266 1 96.81 53 CYS B N 1
ATOM 2673 C CA . CYS B 1 53 ? 0.375 35.781 22.062 1 96.81 53 CYS B CA 1
ATOM 2674 C C . CYS B 1 53 ? 1.54 35.812 23.047 1 96.81 53 CYS B C 1
ATOM 2676 O O . CYS B 1 53 ? 2.305 36.781 23.078 1 96.81 53 CYS B O 1
ATOM 2678 N N . PRO B 1 54 ? 1.689 34.844 23.859 1 97.19 54 PRO B N 1
ATOM 2679 C CA . PRO B 1 54 ? 2.814 34.812 24.797 1 97.19 54 PRO B CA 1
ATOM 2680 C C . PRO B 1 54 ? 4.168 34.906 24.094 1 97.19 54 PRO B C 1
ATOM 2682 O O . PRO B 1 54 ? 4.348 34.312 23.031 1 97.19 54 PRO B O 1
ATOM 2685 N N . ASP B 1 55 ? 5.148 35.469 24.719 1 96.75 55 ASP B N 1
ATOM 2686 C CA . ASP B 1 55 ? 6.469 35.719 24.141 1 96.75 55 ASP B CA 1
ATOM 2687 C C . ASP B 1 55 ? 7.227 34.406 23.922 1 96.75 55 ASP B C 1
ATOM 2689 O O . ASP B 1 55 ? 8.141 34.344 23.094 1 96.75 55 ASP B O 1
ATOM 2693 N N . VAL B 1 56 ? 6.852 33.406 24.609 1 98.5 56 VAL B N 1
ATOM 2694 C CA . VAL B 1 56 ? 7.539 32.125 24.531 1 98.5 56 VAL B CA 1
ATOM 2695 C C . VAL B 1 56 ? 7.52 31.609 23.094 1 98.5 56 VAL B C 1
ATOM 2697 O O . VAL B 1 56 ? 8.445 30.922 22.672 1 98.5 56 VAL B O 1
ATOM 2700 N N . TRP B 1 57 ? 6.57 31.953 22.344 1 98.69 57 TRP B N 1
ATOM 2701 C CA . TRP B 1 57 ? 6.418 31.406 21 1 98.69 57 TRP B CA 1
ATOM 2702 C C . TRP B 1 57 ? 7.426 32.031 20.047 1 98.69 57 TRP B C 1
ATOM 2704 O O . TRP B 1 57 ? 7.738 31.438 19 1 98.69 57 TRP B O 1
ATOM 2714 N N . LYS B 1 58 ? 7.988 33.188 20.375 1 98.25 58 LYS B N 1
ATOM 2715 C CA . LYS B 1 58 ? 9.125 33.688 19.609 1 98.25 58 LYS B CA 1
ATOM 2716 C C . LYS B 1 58 ? 10.375 32.844 19.859 1 98.25 58 LYS B C 1
ATOM 2718 O O . LYS B 1 58 ? 11.18 32.625 18.953 1 98.25 58 LYS B O 1
ATOM 2723 N N . LEU B 1 59 ? 10.516 32.406 21.094 1 98.62 59 LEU B N 1
ATOM 2724 C CA . LEU B 1 59 ? 11.633 31.516 21.422 1 98.62 59 LEU B CA 1
ATOM 2725 C C . LEU B 1 59 ? 11.484 30.156 20.75 1 98.62 59 LEU B C 1
ATOM 2727 O O . LEU B 1 59 ? 12.461 29.609 20.234 1 98.62 59 LEU B O 1
ATOM 2731 N N . VAL B 1 60 ? 10.273 29.641 20.781 1 98.88 60 VAL B N 1
ATOM 2732 C CA . VAL B 1 60 ? 9.992 28.391 20.094 1 98.88 60 VAL B CA 1
ATOM 2733 C C . VAL B 1 60 ? 10.305 28.531 18.609 1 98.88 60 VAL B C 1
ATOM 2735 O O . VAL B 1 60 ? 10.953 27.672 18 1 98.88 60 VAL B O 1
ATOM 2738 N N . ASN B 1 61 ? 9.883 29.641 17.984 1 98.75 61 ASN B N 1
ATOM 2739 C CA . ASN B 1 61 ? 10.164 29.891 16.578 1 98.75 61 ASN B CA 1
ATOM 2740 C C . ASN B 1 61 ? 11.664 29.859 16.281 1 98.75 61 ASN B C 1
ATOM 2742 O O . ASN B 1 61 ? 12.094 29.312 15.273 1 98.75 61 ASN B O 1
ATOM 2746 N N . ALA B 1 62 ? 12.453 30.453 17.156 1 98.5 62 ALA B N 1
ATOM 2747 C CA . ALA B 1 62 ? 13.898 30.453 16.984 1 98.5 62 ALA B CA 1
ATOM 2748 C C . ALA B 1 62 ? 14.453 29.031 16.984 1 98.5 62 ALA B C 1
ATOM 2750 O O . ALA B 1 62 ? 15.273 28.672 16.141 1 98.5 62 ALA B O 1
ATOM 2751 N N . ASP B 1 63 ? 14.008 28.219 17.906 1 98.69 63 ASP B N 1
ATOM 2752 C CA . ASP B 1 63 ? 14.422 26.812 17.969 1 98.69 63 ASP B CA 1
ATOM 2753 C C . ASP B 1 63 ? 14.031 26.078 16.688 1 98.69 63 ASP B C 1
ATOM 2755 O O . ASP B 1 63 ? 14.812 25.297 16.141 1 98.69 63 ASP B O 1
ATOM 2759 N N . LEU B 1 64 ? 12.852 26.312 16.203 1 98.81 64 LEU B N 1
ATOM 2760 C CA . LEU B 1 64 ? 12.328 25.594 15.047 1 98.81 64 LEU B CA 1
ATOM 2761 C C . LEU B 1 64 ? 13.07 26 13.781 1 98.81 64 LEU B C 1
ATOM 2763 O O . LEU B 1 64 ? 13.273 25.172 12.891 1 98.81 64 LEU B O 1
ATOM 2767 N N . ASN B 1 65 ? 13.492 27.312 13.648 1 98.31 65 ASN B N 1
ATOM 2768 C CA . ASN B 1 65 ? 14.312 27.734 12.516 1 98.31 65 ASN B CA 1
ATOM 2769 C C . ASN B 1 65 ? 15.609 26.938 12.445 1 98.31 65 ASN B C 1
ATOM 2771 O O . ASN B 1 65 ? 16.047 26.547 11.359 1 98.31 65 ASN B O 1
ATOM 2775 N N . ALA B 1 66 ? 16.188 26.641 13.578 1 97.69 66 ALA B N 1
ATOM 2776 C CA . ALA B 1 66 ? 17.438 25.891 13.641 1 97.69 66 ALA B CA 1
ATOM 2777 C C . ALA B 1 66 ? 17.188 24.406 13.398 1 97.69 66 ALA B C 1
ATOM 2779 O O . ALA B 1 66 ? 18.016 23.719 12.789 1 97.69 66 ALA B O 1
ATOM 2780 N N . LEU B 1 67 ? 16.062 23.953 13.727 1 98.31 67 LEU B N 1
ATOM 2781 C CA . LEU B 1 67 ? 15.773 22.516 13.758 1 98.31 67 LEU B CA 1
ATOM 2782 C C . LEU B 1 67 ? 15.234 22.047 12.406 1 98.31 67 LEU B C 1
ATOM 2784 O O . LEU B 1 67 ? 15.453 20.906 12.016 1 98.31 67 LEU B O 1
ATOM 2788 N N . PHE B 1 68 ? 14.555 22.875 11.633 1 98.56 68 PHE B N 1
ATOM 2789 C CA . PHE B 1 68 ? 13.719 22.406 10.539 1 98.56 68 PHE B CA 1
ATOM 2790 C C . PHE B 1 68 ? 14.398 22.641 9.195 1 98.56 68 PHE B C 1
ATOM 2792 O O . PHE B 1 68 ? 13.969 22.094 8.172 1 98.56 68 PHE B O 1
ATOM 2799 N N . LEU B 1 69 ? 15.438 23.406 9.133 1 96.62 69 LEU B N 1
ATOM 2800 C CA . LEU B 1 69 ? 16.062 23.766 7.863 1 96.62 69 LEU B CA 1
ATOM 2801 C C . LEU B 1 69 ? 17.469 23.188 7.762 1 96.62 69 LEU B C 1
ATOM 2803 O O . LEU B 1 69 ? 18.203 23.141 8.75 1 96.62 69 LEU B O 1
ATOM 2807 N N . GLU B 1 70 ? 17.75 22.719 6.66 1 94 70 GLU B N 1
ATOM 2808 C CA . GLU B 1 70 ? 19.078 22.234 6.293 1 94 70 GLU B CA 1
ATOM 2809 C C . GLU B 1 70 ? 19.406 22.578 4.84 1 94 70 GLU B C 1
ATOM 2811 O O . GLU B 1 70 ? 18.703 22.156 3.922 1 94 70 GLU B O 1
ATOM 2816 N N . GLY B 1 71 ? 20.438 23.391 4.57 1 93.38 71 GLY B N 1
ATOM 2817 C CA . GLY B 1 71 ? 20.812 23.781 3.225 1 93.38 71 GLY B CA 1
ATOM 2818 C C . GLY B 1 71 ? 19.734 24.562 2.504 1 93.38 71 GLY B C 1
ATOM 2819 O O . GLY B 1 71 ? 19.5 24.359 1.312 1 93.38 71 GLY B O 1
ATOM 2820 N N . GLY B 1 72 ? 19.031 25.312 3.254 1 92.88 72 GLY B N 1
ATOM 2821 C CA . GLY B 1 72 ? 18 26.156 2.66 1 92.88 72 GLY B CA 1
ATOM 2822 C C . GLY B 1 72 ? 16.75 25.391 2.273 1 92.88 72 GLY B C 1
ATOM 2823 O O . GLY B 1 72 ? 15.859 25.938 1.62 1 92.88 72 GLY B O 1
ATOM 2824 N N . LYS B 1 73 ? 16.703 24.078 2.688 1 97 73 LYS B N 1
ATOM 2825 C CA . LYS B 1 73 ? 15.555 23.219 2.43 1 97 73 LYS B CA 1
ATOM 2826 C C . LYS B 1 73 ? 14.969 22.672 3.73 1 97 73 LYS B C 1
ATOM 2828 O O . LYS B 1 73 ? 15.664 22.609 4.746 1 97 73 LYS B O 1
ATOM 2833 N N . CYS B 1 74 ? 13.703 22.406 3.707 1 97.06 74 CYS B N 1
ATOM 2834 C CA . CYS B 1 74 ? 13.141 21.766 4.898 1 97.06 74 CYS B CA 1
ATOM 2835 C C . CYS B 1 74 ? 13.594 20.328 5.016 1 97.06 74 CYS B C 1
ATOM 2837 O O . CYS B 1 74 ? 13.773 19.641 4.004 1 97.06 74 CYS B O 1
ATOM 2839 N N . ASN B 1 75 ? 13.805 19.891 6.223 1 98.12 75 ASN B N 1
ATOM 2840 C CA . ASN B 1 75 ? 14.383 18.562 6.473 1 98.12 75 ASN B CA 1
ATOM 2841 C C . ASN B 1 75 ? 13.344 17.594 7.031 1 98.12 75 ASN B C 1
ATOM 2843 O O . ASN B 1 75 ? 12.148 17.875 6.977 1 98.12 75 ASN B O 1
ATOM 2847 N N . ALA B 1 76 ? 13.797 16.453 7.461 1 97.62 76 ALA B N 1
ATOM 2848 C CA . ALA B 1 76 ? 12.93 15.375 7.91 1 97.62 76 ALA B CA 1
ATOM 2849 C C . ALA B 1 76 ? 12.078 15.805 9.102 1 97.62 76 ALA B C 1
ATOM 2851 O O . ALA B 1 76 ? 10.922 15.406 9.227 1 97.62 76 ALA B O 1
ATOM 2852 N N . LEU B 1 77 ? 12.609 16.609 9.961 1 98.69 77 LEU B N 1
ATOM 2853 C CA . LEU B 1 77 ? 11.867 17.047 11.133 1 98.69 77 LEU B CA 1
ATOM 2854 C C . LEU B 1 77 ? 10.758 18.031 10.742 1 98.69 77 LEU B C 1
ATOM 2856 O O . LEU B 1 77 ? 9.656 17.969 11.281 1 98.69 77 LEU B O 1
ATOM 2860 N N . ALA B 1 78 ? 11.086 18.922 9.805 1 98.81 78 ALA B N 1
ATOM 2861 C CA . ALA B 1 78 ? 10.055 19.828 9.305 1 98.81 78 ALA B CA 1
ATOM 2862 C C . ALA B 1 78 ? 8.891 19.047 8.688 1 98.81 78 ALA B C 1
ATOM 2864 O O . ALA B 1 78 ? 7.73 19.297 9.023 1 98.81 78 ALA B O 1
ATOM 2865 N N . ARG B 1 79 ? 9.25 18.094 7.883 1 97.81 79 ARG B N 1
ATOM 2866 C CA . ARG B 1 79 ? 8.242 17.234 7.266 1 97.81 79 ARG B CA 1
ATOM 2867 C C . ARG B 1 79 ? 7.438 16.484 8.32 1 97.81 79 ARG B C 1
ATOM 2869 O O . ARG B 1 79 ? 6.215 16.375 8.211 1 97.81 79 ARG B O 1
ATOM 2876 N N . GLY B 1 80 ? 8.102 16 9.273 1 98.69 80 GLY B N 1
ATOM 2877 C CA . GLY B 1 80 ? 7.449 15.312 10.375 1 98.69 80 GLY B CA 1
ATOM 2878 C C . GLY B 1 80 ? 6.484 16.203 11.141 1 98.69 80 GLY B C 1
ATOM 2879 O O . GLY B 1 80 ? 5.398 15.75 11.523 1 98.69 80 GLY B O 1
ATOM 2880 N N . ALA B 1 81 ? 6.871 17.422 11.328 1 98.94 81 ALA B N 1
ATOM 2881 C CA . ALA B 1 81 ? 6.02 18.344 12.07 1 98.94 81 ALA B CA 1
ATOM 2882 C C . ALA B 1 81 ? 4.734 18.641 11.305 1 98.94 81 ALA B C 1
ATOM 2884 O O . ALA B 1 81 ? 3.656 18.734 11.898 1 98.94 81 ALA B O 1
ATOM 2885 N N . ILE B 1 82 ? 4.855 18.812 10.016 1 98.88 82 ILE B N 1
ATOM 2886 C CA . ILE B 1 82 ? 3.674 19 9.188 1 98.88 82 ILE B CA 1
ATOM 2887 C C . ILE B 1 82 ? 2.75 17.797 9.305 1 98.88 82 ILE B C 1
ATOM 2889 O O . ILE B 1 82 ? 1.551 17.953 9.555 1 98.88 82 ILE B O 1
ATOM 2893 N N . SER B 1 83 ? 3.316 16.625 9.242 1 98.75 83 SER B N 1
ATOM 2894 C CA . SER B 1 83 ? 2.535 15.398 9.352 1 98.75 83 SER B CA 1
ATOM 2895 C C . SER B 1 83 ? 1.917 15.258 10.734 1 98.75 83 SER B C 1
ATOM 2897 O O . SER B 1 83 ? 0.772 14.82 10.867 1 98.75 83 SER B O 1
ATOM 2899 N N . ALA B 1 84 ? 2.658 15.594 11.75 1 98.94 84 ALA B N 1
ATOM 2900 C CA . ALA B 1 84 ? 2.148 15.508 13.117 1 98.94 84 ALA B CA 1
ATOM 2901 C C . ALA B 1 84 ? 0.907 16.375 13.297 1 98.94 84 ALA B C 1
ATOM 2903 O O . ALA B 1 84 ? -0.057 15.961 13.953 1 98.94 84 ALA B O 1
ATOM 2904 N N . LEU B 1 85 ? 0.951 17.578 12.742 1 98.94 85 LEU B N 1
ATOM 2905 C CA . LEU B 1 85 ? -0.209 18.453 12.805 1 98.94 85 LEU B CA 1
ATOM 2906 C C . LEU B 1 85 ? -1.42 17.812 12.141 1 98.94 85 LEU B C 1
ATOM 2908 O O . LEU B 1 85 ? -2.506 17.766 12.719 1 98.94 85 LEU B O 1
ATOM 2912 N N . PHE B 1 86 ? -1.238 17.219 10.961 1 98.88 86 PHE B N 1
ATOM 2913 C CA . PHE B 1 86 ? -2.322 16.578 10.234 1 98.88 86 PHE B CA 1
ATOM 2914 C C . PHE B 1 86 ? -2.873 15.391 11.031 1 98.88 86 PHE B C 1
ATOM 2916 O O . PHE B 1 86 ? -4.09 15.203 11.102 1 98.88 86 PHE B O 1
ATOM 2923 N N . HIS B 1 87 ? -2.018 14.648 11.648 1 98.88 87 HIS B N 1
ATOM 2924 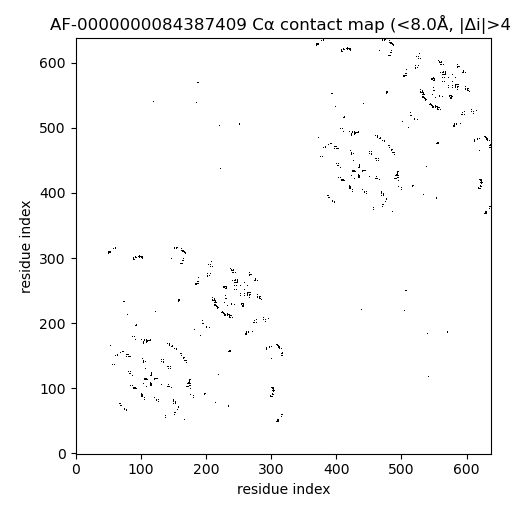C CA . HIS B 1 87 ? -2.441 13.422 12.32 1 98.88 87 HIS B CA 1
ATOM 2925 C C . HIS B 1 87 ? -3.09 13.734 13.664 1 98.88 87 HIS B C 1
ATOM 2927 O O . HIS B 1 87 ? -4.012 13.039 14.094 1 98.88 87 HIS B O 1
ATOM 2933 N N . ASP B 1 88 ? -2.633 14.797 14.32 1 98.88 88 ASP B N 1
ATOM 2934 C CA . ASP B 1 88 ? -3.232 15.172 15.594 1 98.88 88 ASP B CA 1
ATOM 2935 C C . ASP B 1 88 ? -4.633 15.75 15.391 1 98.88 88 ASP B C 1
ATOM 2937 O O . ASP B 1 88 ? -5.523 15.539 16.219 1 98.88 88 ASP B O 1
ATOM 2941 N N . CYS B 1 89 ? -4.805 16.422 14.336 1 98.81 89 CYS B N 1
ATOM 2942 C CA . CYS B 1 89 ? -6.062 17.125 14.109 1 98.81 89 CYS B CA 1
ATOM 2943 C C . CYS B 1 89 ? -7.02 16.281 13.281 1 98.81 89 CYS B C 1
ATOM 2945 O O . CYS B 1 89 ? -8.234 16.359 13.453 1 98.81 89 CYS B O 1
ATOM 2947 N N . GLY B 1 90 ? -6.512 15.445 12.438 1 98.38 90 GLY B N 1
ATOM 2948 C CA . GLY B 1 90 ? -7.25 14.852 11.336 1 98.38 90 GLY B CA 1
ATOM 2949 C C . GLY B 1 90 ? -8.25 13.805 11.781 1 98.38 90 GLY B C 1
ATOM 2950 O O . GLY B 1 90 ? -9.148 13.43 11.023 1 98.38 90 GLY B O 1
ATOM 2951 N N . SER B 1 91 ? -8.125 13.305 13 1 97.25 91 SER B N 1
ATOM 2952 C CA . SER B 1 91 ? -9.047 12.273 13.477 1 97.25 91 SER B CA 1
ATOM 2953 C C . SER B 1 91 ? -10.391 12.875 13.867 1 97.25 91 SER B C 1
ATOM 2955 O O . SER B 1 91 ? -11.352 12.148 14.117 1 97.25 91 SER B O 1
ATOM 2957 N N . TRP B 1 92 ? -10.492 14.148 13.844 1 98.31 92 TRP B N 1
ATOM 2958 C CA . TRP B 1 92 ? -11.672 14.875 14.297 1 98.31 92 TRP B CA 1
ATOM 2959 C C . TRP B 1 92 ? -12.727 14.945 13.195 1 98.31 92 TRP B C 1
ATOM 2961 O O . TRP B 1 92 ? -12.391 14.953 12.008 1 98.31 92 TRP B O 1
ATOM 2971 N N . ASP B 1 93 ? -13.984 14.969 13.617 1 98.12 93 ASP B N 1
ATOM 2972 C CA . ASP B 1 93 ? -15.078 15.383 12.75 1 98.12 93 ASP B CA 1
ATOM 2973 C C . ASP B 1 93 ? -16.109 16.203 13.516 1 98.12 93 ASP B C 1
ATOM 2975 O O . ASP B 1 93 ? -15.969 16.422 14.727 1 98.12 93 ASP B O 1
ATOM 2979 N N . GLN B 1 94 ? -17.109 16.703 12.828 1 97.88 94 GLN B N 1
ATOM 2980 C CA . GLN B 1 94 ? -18.047 17.672 13.391 1 97.88 94 GLN B CA 1
ATOM 2981 C C . GLN B 1 94 ? -18.844 17.078 14.539 1 97.88 94 GLN B C 1
ATOM 2983 O O . GLN B 1 94 ? -19.281 17.797 15.445 1 97.88 94 GLN B O 1
ATOM 2988 N N . SER B 1 95 ? -19.031 15.758 14.555 1 97.56 95 SER B N 1
ATOM 2989 C CA . SER B 1 95 ? -19.828 15.117 15.602 1 97.56 95 SER B CA 1
ATOM 2990 C C . SER B 1 95 ? -19.141 15.227 16.953 1 97.56 95 SER B C 1
ATOM 2992 O O . SER B 1 95 ? -19.766 15.023 18 1 97.56 95 SER B O 1
ATOM 2994 N N . GLN B 1 96 ? -17.875 15.633 17 1 97.12 96 GLN B N 1
ATOM 2995 C CA . GLN B 1 96 ? -17.094 15.68 18.234 1 97.12 96 GLN B CA 1
ATOM 2996 C C . GLN B 1 96 ? -17.156 17.078 18.859 1 97.12 96 GLN B C 1
ATOM 2998 O O . GLN B 1 96 ? -16.688 17.266 19.984 1 97.12 96 GLN B O 1
ATOM 3003 N N . GLY B 1 97 ? -17.656 18.031 18.156 1 96.31 97 GLY B N 1
ATOM 3004 C CA . GLY B 1 97 ? -17.797 19.375 18.688 1 96.31 97 GLY B CA 1
ATOM 3005 C C . GLY B 1 97 ? -16.469 19.984 19.109 1 96.31 97 GLY B C 1
ATOM 3006 O O . GLY B 1 97 ? -15.516 20.016 18.328 1 96.31 97 GLY B O 1
ATOM 3007 N N . LEU B 1 98 ? -16.375 20.359 20.359 1 95.94 98 LEU B N 1
ATOM 3008 C CA . LEU B 1 98 ? -15.188 21.047 20.859 1 95.94 98 LEU B CA 1
ATOM 3009 C C . LEU B 1 98 ? -14.32 20.078 21.672 1 95.94 98 LEU B C 1
ATOM 3011 O O . LEU B 1 98 ? -13.742 20.469 22.688 1 95.94 98 LEU B O 1
ATOM 3015 N N . SER B 1 99 ? -14.391 18.875 21.234 1 93.56 99 SER B N 1
ATOM 3016 C CA . SER B 1 99 ? -13.531 17.859 21.812 1 93.56 99 SER B CA 1
ATOM 3017 C C . SER B 1 99 ? -12.758 17.094 20.734 1 93.56 99 SER B C 1
ATOM 3019 O O . SER B 1 99 ? -13.172 17.078 19.578 1 93.56 99 SER B O 1
ATOM 3021 N N . GLY B 1 100 ? -11.648 16.531 21.172 1 94.38 100 GLY B N 1
ATOM 3022 C CA . GLY B 1 100 ? -10.836 15.844 20.188 1 94.38 100 GLY B CA 1
ATOM 3023 C C . GLY B 1 100 ? -10.211 16.781 19.172 1 94.38 100 GLY B C 1
ATOM 3024 O O . GLY B 1 100 ? -10.32 18 19.297 1 94.38 100 GLY B O 1
ATOM 3025 N N . GLY B 1 101 ? -9.484 16.266 18.234 1 97.5 101 GLY B N 1
ATOM 3026 C CA . GLY B 1 101 ? -8.875 17.062 17.188 1 97.5 101 GLY B CA 1
ATOM 3027 C C . GLY B 1 101 ? -7.922 18.125 17.703 1 97.5 101 GLY B C 1
ATOM 3028 O O . GLY B 1 101 ? -8.305 18.969 18.516 1 97.5 101 GLY B O 1
ATOM 3029 N N . CYS B 1 102 ? -6.801 18.141 17.281 1 98.56 102 CYS B N 1
ATOM 3030 C CA . CYS B 1 102 ? -5.762 19.125 17.594 1 98.56 102 CYS B CA 1
ATOM 3031 C C . CYS B 1 102 ? -5.637 19.328 19.094 1 98.56 102 CYS B C 1
ATOM 3033 O O . CYS B 1 102 ? -5.668 20.453 19.578 1 98.56 102 CYS B O 1
ATOM 3035 N N . ASP B 1 103 ? -5.543 18.312 19.828 1 98.75 103 ASP B N 1
ATOM 3036 C CA . ASP B 1 103 ? -5.551 18.422 21.281 1 98.75 103 ASP B CA 1
ATOM 3037 C C . ASP B 1 103 ? -4.316 17.75 21.891 1 98.75 103 ASP B C 1
ATOM 3039 O O . ASP B 1 103 ? -4.309 17.422 23.078 1 98.75 103 ASP B O 1
ATOM 3043 N N . GLY B 1 104 ? -3.338 17.453 21.031 1 98.88 104 GLY B N 1
ATOM 3044 C CA . GLY B 1 104 ? -2.062 16.938 21.5 1 98.88 104 GLY B CA 1
ATOM 3045 C C . GLY B 1 104 ? -2.096 15.445 21.781 1 98.88 104 GLY B C 1
ATOM 3046 O O . GLY B 1 104 ? -1.084 14.859 22.172 1 98.88 104 GLY B O 1
ATOM 3047 N N . SER B 1 105 ? -3.182 14.766 21.547 1 98.88 105 SER B N 1
ATOM 3048 C CA . SER B 1 105 ? -3.328 13.359 21.906 1 98.88 105 SER B CA 1
ATOM 3049 C C . SER B 1 105 ? -2.385 12.477 21.078 1 98.88 105 SER B C 1
ATOM 3051 O O . SER B 1 105 ? -2.025 11.383 21.516 1 98.88 105 SER B O 1
ATOM 3053 N N . LEU B 1 106 ? -1.894 13.016 19.922 1 98.88 106 LEU B N 1
ATOM 3054 C CA . LEU B 1 106 ? -0.906 12.266 19.156 1 98.88 106 LEU B CA 1
ATOM 3055 C C . LEU B 1 106 ? 0.309 11.922 20.016 1 98.88 106 LEU B C 1
ATOM 3057 O O . LEU B 1 106 ? 0.862 10.828 19.906 1 98.88 106 LEU B O 1
ATOM 3061 N N . ILE B 1 107 ? 0.648 12.867 20.844 1 98.88 107 ILE B N 1
ATOM 3062 C CA . ILE B 1 107 ? 1.844 12.711 21.656 1 98.88 107 ILE B CA 1
ATOM 3063 C C . ILE B 1 107 ? 1.446 12.297 23.078 1 98.88 107 ILE B C 1
ATOM 3065 O O . ILE B 1 107 ? 2.1 11.453 23.688 1 98.88 107 ILE B O 1
ATOM 3069 N N . ALA B 1 108 ? 0.305 12.828 23.547 1 98.75 108 ALA B N 1
ATOM 3070 C CA . ALA B 1 108 ? -0.032 12.695 24.969 1 98.75 108 ALA B CA 1
ATOM 3071 C C . ALA B 1 108 ? -1.017 11.555 25.188 1 98.75 108 ALA B C 1
ATOM 3073 O O . ALA B 1 108 ? -1.225 11.117 26.328 1 98.75 108 ALA B O 1
ATOM 3074 N N . GLY B 1 109 ? -1.6 11.07 24.156 1 98.56 109 GLY B N 1
ATOM 3075 C CA . GLY B 1 109 ? -2.658 10.086 24.297 1 98.56 109 GLY B CA 1
ATOM 3076 C C . GLY B 1 109 ? -2.152 8.734 24.766 1 98.56 109 GLY B C 1
ATOM 3077 O O . GLY B 1 109 ? -1.272 8.148 24.125 1 98.56 109 GLY B O 1
ATOM 3078 N N . VAL B 1 110 ? -2.799 8.117 25.844 1 98.25 110 VAL B N 1
ATOM 3079 C CA . VAL B 1 110 ? -2.338 6.836 26.359 1 98.25 110 VAL B CA 1
ATOM 3080 C C . VAL B 1 110 ? -3.537 5.957 26.719 1 98.25 110 VAL B C 1
ATOM 3082 O O . VAL B 1 110 ? -3.373 4.82 27.172 1 98.25 110 VAL B O 1
ATOM 3085 N N . ALA B 1 111 ? -4.727 6.5 26.578 1 97.25 111 ALA B N 1
ATOM 3086 C CA . ALA B 1 111 ? -5.949 5.746 26.844 1 97.25 111 ALA B CA 1
ATOM 3087 C C . ALA B 1 111 ? -6.941 5.887 25.688 1 97.25 111 ALA B C 1
ATOM 3089 O O . ALA B 1 111 ? -7.188 6.992 25.203 1 97.25 111 ALA B O 1
ATOM 3090 N N . PRO B 1 112 ? -7.477 4.785 25.234 1 97.25 112 PRO B N 1
ATOM 3091 C CA . PRO B 1 112 ? -7.391 3.395 25.688 1 97.25 112 PRO B CA 1
ATOM 3092 C C . PRO B 1 112 ? -6.102 2.711 25.234 1 97.25 112 PRO B C 1
ATOM 3094 O O . PRO B 1 112 ? -5.793 1.609 25.703 1 97.25 112 PRO B O 1
ATOM 3097 N N . ASP B 1 113 ? -5.418 3.27 24.328 1 97.38 113 ASP B N 1
ATOM 3098 C CA . ASP B 1 113 ? -4.117 2.824 23.844 1 97.38 113 ASP B CA 1
ATOM 3099 C C . ASP B 1 113 ? -3.184 4.012 23.594 1 97.38 113 ASP B C 1
ATOM 3101 O O . ASP B 1 113 ? -3.611 5.164 23.656 1 97.38 113 ASP B O 1
ATOM 3105 N N . VAL B 1 114 ? -1.932 3.705 23.469 1 98.56 114 VAL B N 1
ATOM 3106 C CA . VAL B 1 114 ? -0.998 4.766 23.109 1 98.56 114 VAL B CA 1
ATOM 3107 C C . VAL B 1 114 ? -1.213 5.176 21.656 1 98.56 114 VAL B C 1
ATOM 3109 O O . VAL B 1 114 ? -0.888 4.418 20.734 1 98.56 114 VAL B O 1
ATOM 3112 N N . GLU B 1 115 ? -1.662 6.336 21.391 1 98.62 115 GLU B N 1
ATOM 3113 C CA . GLU B 1 115 ? -2.049 6.785 20.062 1 98.62 115 GLU B CA 1
ATOM 3114 C C . GLU B 1 115 ? -0.856 6.773 19.109 1 98.62 115 GLU B C 1
ATOM 3116 O O . GLU B 1 115 ? -0.97 6.32 17.969 1 98.62 115 GLU B O 1
ATOM 3121 N N . LEU B 1 116 ? 0.272 7.23 19.562 1 98.81 116 LEU B N 1
ATOM 3122 C CA . LEU B 1 116 ? 1.469 7.367 18.75 1 98.81 116 LEU B CA 1
ATOM 3123 C C . LEU B 1 116 ? 1.907 6.016 18.188 1 98.81 116 LEU B C 1
ATOM 3125 O O . LEU B 1 116 ? 2.533 5.949 17.125 1 98.81 116 LEU B O 1
ATOM 3129 N N . ASP B 1 117 ? 1.467 4.98 18.859 1 98.06 117 ASP B N 1
ATOM 3130 C CA . ASP B 1 117 ? 1.931 3.643 18.5 1 98.06 117 ASP B CA 1
ATOM 3131 C C . ASP B 1 117 ? 1.019 3.008 17.453 1 98.06 117 ASP B C 1
ATOM 3133 O O . ASP B 1 117 ? 1.317 1.932 16.938 1 98.06 117 ASP B O 1
ATOM 3137 N N . ARG B 1 118 ? -0.01 3.678 17.125 1 97.69 118 ARG B N 1
ATOM 3138 C CA . ARG B 1 118 ? -0.931 3.137 16.125 1 97.69 118 ARG B CA 1
ATOM 3139 C C . ARG B 1 118 ? -0.273 3.066 14.758 1 97.69 118 ARG B C 1
ATOM 3141 O O . ARG B 1 118 ? 0.564 3.908 14.422 1 97.69 118 ARG B O 1
ATOM 3148 N N . ILE B 1 119 ? -0.736 2.1 13.938 1 96 119 ILE B N 1
ATOM 3149 C CA . ILE B 1 119 ? -0.147 1.811 12.641 1 96 119 ILE B CA 1
ATOM 3150 C C . ILE B 1 119 ? -0.228 3.049 11.75 1 96 119 ILE B C 1
ATOM 3152 O O . ILE B 1 119 ? 0.679 3.312 10.953 1 96 119 ILE B O 1
ATOM 3156 N N . GLU B 1 120 ? -1.261 3.807 11.867 1 95.94 120 GLU B N 1
ATOM 3157 C CA . GLU B 1 120 ? -1.446 4.973 11.008 1 95.94 120 GLU B CA 1
ATOM 3158 C C . GLU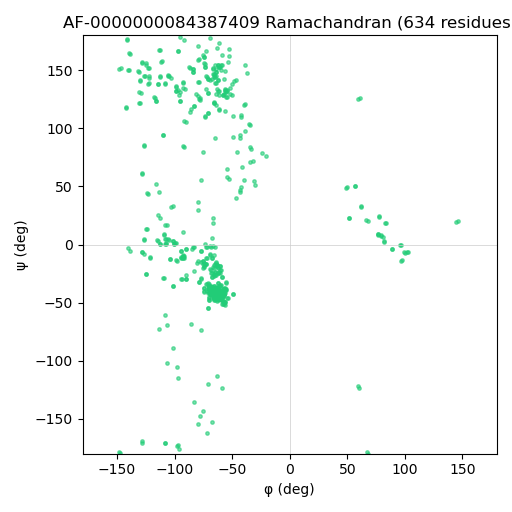 B 1 120 ? -0.478 6.09 11.383 1 95.94 120 GLU B C 1
ATOM 3160 O O . GLU B 1 120 ? -0.319 7.055 10.633 1 95.94 120 GLU B O 1
ATOM 3165 N N . ASN B 1 121 ? 0.221 5.988 12.539 1 98.06 121 ASN B N 1
ATOM 3166 C CA . ASN B 1 121 ? 1.117 7.039 13.008 1 98.06 121 ASN B CA 1
ATOM 3167 C C . ASN B 1 121 ? 2.58 6.617 12.906 1 98.06 121 ASN B C 1
ATOM 3169 O O . ASN B 1 121 ? 3.471 7.332 13.367 1 98.06 121 ASN B O 1
ATOM 3173 N N . ARG B 1 122 ? 2.838 5.449 12.25 1 96.19 122 ARG B N 1
ATOM 3174 C CA . ARG B 1 122 ? 4.215 5.016 12.047 1 96.19 122 ARG B CA 1
ATOM 3175 C C . ARG B 1 122 ? 5.027 6.086 11.328 1 96.19 122 ARG B C 1
ATOM 3177 O O . ARG B 1 122 ? 4.543 6.699 10.375 1 96.19 122 ARG B O 1
ATOM 3184 N N . GLY B 1 123 ? 6.176 6.332 11.852 1 97.12 123 GLY B N 1
ATOM 3185 C CA . GLY B 1 123 ? 7.066 7.305 11.242 1 97.12 123 GLY B CA 1
ATOM 3186 C C . GLY B 1 123 ? 7.078 8.641 11.961 1 97.12 123 GLY B C 1
ATOM 3187 O O . GLY B 1 123 ? 7.91 9.5 11.672 1 97.12 123 GLY B O 1
ATOM 3188 N N . LEU B 1 124 ? 6.191 8.805 12.953 1 98.62 124 LEU B N 1
ATOM 3189 C CA . LEU B 1 124 ? 6.062 10.109 13.594 1 98.62 124 LEU B CA 1
ATOM 3190 C C . LEU B 1 124 ? 6.793 10.133 14.93 1 98.62 124 LEU B C 1
ATOM 3192 O O . LEU B 1 124 ? 6.812 11.156 15.609 1 98.62 124 LEU B O 1
ATOM 3196 N N . GLN B 1 125 ? 7.461 9.062 15.297 1 98.62 125 GLN B N 1
ATOM 3197 C CA . GLN B 1 125 ? 8.039 8.914 16.625 1 98.62 125 GLN B CA 1
ATOM 3198 C C . GLN B 1 125 ? 9.164 9.922 16.859 1 98.62 125 GLN B C 1
ATOM 3200 O O . GLN B 1 125 ? 9.242 10.547 17.906 1 98.62 125 GLN B O 1
ATOM 3205 N N . ASN B 1 126 ? 9.992 10.102 15.828 1 98.62 126 ASN B N 1
ATOM 3206 C CA . ASN B 1 126 ? 11.109 11.016 15.992 1 98.62 126 ASN B CA 1
ATOM 3207 C C . ASN B 1 126 ? 10.641 12.453 16.188 1 98.62 126 ASN B C 1
ATOM 3209 O O . ASN B 1 126 ? 11.094 13.141 17.109 1 98.62 126 ASN B O 1
ATOM 3213 N N . ILE B 1 127 ? 9.727 12.867 15.391 1 98.88 127 ILE B N 1
ATOM 3214 C CA . ILE B 1 127 ? 9.258 14.242 15.508 1 98.88 127 ILE B CA 1
ATOM 3215 C C . ILE B 1 127 ? 8.43 14.398 16.781 1 98.88 127 ILE B C 1
ATOM 3217 O O . ILE B 1 127 ? 8.469 15.453 17.422 1 98.88 127 ILE B O 1
ATOM 3221 N N . ALA B 1 128 ? 7.664 13.406 17.094 1 98.94 128 ALA B N 1
ATOM 3222 C CA . ALA B 1 128 ? 6.898 13.453 18.344 1 98.94 128 ALA B CA 1
ATOM 3223 C C . ALA B 1 128 ? 7.816 13.648 19.547 1 98.94 128 ALA B C 1
ATOM 3225 O O . ALA B 1 128 ? 7.516 14.438 20.438 1 98.94 128 ALA B O 1
ATOM 3226 N N . GLY B 1 129 ? 8.898 12.961 19.516 1 98.88 129 GLY B N 1
ATOM 3227 C CA . GLY B 1 129 ? 9.875 13.141 20.578 1 98.88 129 GLY B CA 1
ATOM 3228 C C . GLY B 1 129 ? 10.453 14.547 20.625 1 98.88 129 GLY B C 1
ATOM 3229 O O . GLY B 1 129 ? 10.539 15.148 21.688 1 98.88 129 GLY B O 1
ATOM 3230 N N . ALA B 1 130 ? 10.797 15.07 19.516 1 98.88 130 ALA B N 1
ATOM 3231 C CA . ALA B 1 130 ? 11.359 16.406 19.422 1 98.88 130 ALA B CA 1
ATOM 3232 C C . ALA B 1 130 ? 10.367 17.469 19.922 1 98.88 130 ALA B C 1
ATOM 3234 O O . ALA B 1 130 ? 10.742 18.375 20.656 1 98.88 130 ALA B O 1
ATOM 3235 N N . LEU B 1 131 ? 9.133 17.281 19.516 1 98.94 131 LEU B N 1
ATOM 3236 C CA . LEU B 1 131 ? 8.109 18.25 19.906 1 98.94 131 LEU B CA 1
ATOM 3237 C C . LEU B 1 131 ? 7.801 18.156 21.391 1 98.94 131 LEU B C 1
ATOM 3239 O O . LEU B 1 131 ? 7.543 19.172 22.047 1 98.94 131 LEU B O 1
ATOM 3243 N N . SER B 1 132 ? 7.812 16.969 21.875 1 98.88 132 SER B N 1
ATOM 3244 C CA . SER B 1 132 ? 7.629 16.766 23.312 1 98.88 132 SER B CA 1
ATOM 3245 C C . SER B 1 132 ? 8.734 17.453 24.109 1 98.88 132 SER B C 1
ATOM 3247 O O . SER B 1 132 ? 8.461 18.125 25.109 1 98.88 132 SER B O 1
ATOM 3249 N N . ASP B 1 133 ? 9.93 17.297 23.672 1 98.88 133 ASP B N 1
ATOM 3250 C CA . ASP B 1 133 ? 11.07 17.922 24.328 1 98.88 133 ASP B CA 1
ATOM 3251 C C . ASP B 1 133 ? 10.961 19.453 24.281 1 98.88 133 ASP B C 1
ATOM 3253 O O . ASP B 1 133 ? 11.227 20.125 25.281 1 98.88 133 ASP B O 1
ATOM 3257 N N . LEU B 1 134 ? 10.578 19.984 23.188 1 98.94 134 LEU B N 1
ATOM 3258 C CA . LEU B 1 134 ? 10.438 21.422 23.031 1 98.94 134 LEU B CA 1
ATOM 3259 C C . LEU B 1 134 ? 9.32 21.969 23.922 1 98.94 134 LEU B C 1
ATOM 3261 O O . LEU B 1 134 ? 9.445 23.047 24.5 1 98.94 134 LEU B O 1
ATOM 3265 N N . ALA B 1 135 ? 8.211 21.219 23.953 1 98.94 135 ALA B N 1
ATOM 3266 C CA . ALA B 1 135 ? 7.117 21.625 24.828 1 98.94 135 ALA B CA 1
ATOM 3267 C C . ALA B 1 135 ? 7.59 21.703 26.281 1 98.94 135 ALA B C 1
ATOM 3269 O O . ALA B 1 135 ? 7.223 22.625 27.016 1 98.94 135 ALA B O 1
ATOM 3270 N N . GLY B 1 136 ? 8.398 20.719 26.703 1 98.75 136 GLY B N 1
ATOM 3271 C CA . GLY B 1 136 ? 8.969 20.734 28.031 1 98.75 136 GLY B CA 1
ATOM 3272 C C . GLY B 1 136 ? 9.93 21.875 28.266 1 98.75 136 GLY B C 1
ATOM 3273 O O . GLY B 1 136 ? 9.844 22.578 29.281 1 98.75 136 GLY B O 1
ATOM 3274 N N . LYS B 1 137 ? 10.75 22.109 27.359 1 98.75 137 LYS B N 1
ATOM 3275 C CA . LYS B 1 137 ? 11.766 23.156 27.453 1 98.75 137 LYS B CA 1
ATOM 3276 C C . LYS B 1 137 ? 11.125 24.531 27.641 1 98.75 137 LYS B C 1
ATOM 3278 O O . LYS B 1 137 ? 11.617 25.359 28.406 1 98.75 137 LYS B O 1
ATOM 3283 N N . HIS B 1 138 ? 10.07 24.734 26.938 1 98.81 138 HIS B N 1
ATOM 3284 C CA . HIS B 1 138 ? 9.484 26.078 26.906 1 98.81 138 HIS B CA 1
ATOM 3285 C C . HIS B 1 138 ? 8.219 26.141 27.75 1 98.81 138 HIS B C 1
ATOM 3287 O O . HIS B 1 138 ? 7.527 27.156 27.766 1 98.81 138 HIS B O 1
ATOM 3293 N N . ASN B 1 139 ? 7.906 25.094 28.406 1 98.44 139 ASN B N 1
ATOM 3294 C CA . ASN B 1 139 ? 6.758 25.016 29.297 1 98.44 139 ASN B CA 1
ATOM 3295 C C . ASN B 1 139 ? 5.461 25.359 28.578 1 98.44 139 ASN B C 1
ATOM 3297 O O . ASN B 1 139 ? 4.715 26.234 29.031 1 98.44 139 ASN B O 1
ATOM 3301 N N . THR B 1 140 ? 5.234 24.734 27.453 1 98.75 140 THR B N 1
ATOM 3302 C CA . THR B 1 140 ? 4 24.844 26.688 1 98.75 140 THR B CA 1
ATOM 3303 C C . THR B 1 140 ? 3.252 23.5 26.672 1 98.75 140 THR B C 1
ATOM 3305 O O . THR B 1 140 ? 3.775 22.5 27.156 1 98.75 140 THR B O 1
ATOM 3308 N N . THR B 1 141 ? 2.023 23.531 26.234 1 98.81 141 THR B N 1
ATOM 3309 C CA . THR B 1 141 ? 1.323 22.281 26.016 1 98.81 141 THR B CA 1
ATOM 3310 C C . THR B 1 141 ? 1.848 21.578 24.781 1 98.81 141 THR B C 1
ATOM 3312 O O . THR B 1 141 ? 2.41 22.203 23.891 1 98.81 141 THR B O 1
ATOM 3315 N N . LYS B 1 142 ? 1.727 20.281 24.766 1 98.88 142 LYS B N 1
ATOM 3316 C CA . LYS B 1 142 ? 2.061 19.5 23.578 1 98.88 142 LYS B CA 1
ATOM 3317 C C . LYS B 1 142 ? 1.117 19.844 22.422 1 98.88 142 LYS B C 1
ATOM 3319 O O . LYS B 1 142 ? 1.536 19.891 21.266 1 98.88 142 LYS B O 1
ATOM 3324 N N . ALA B 1 143 ? -0.148 20.062 22.766 1 98.88 143 ALA B N 1
ATOM 3325 C CA . ALA B 1 143 ? -1.154 20.406 21.766 1 98.88 143 ALA B CA 1
ATOM 3326 C C . ALA B 1 143 ? -0.762 21.672 21 1 98.88 143 ALA B C 1
ATOM 3328 O O . ALA B 1 143 ? -0.713 21.672 19.766 1 98.88 143 ALA B O 1
ATOM 3329 N N . ASP B 1 144 ? -0.446 22.703 21.719 1 98.94 144 ASP B N 1
ATOM 3330 C CA . ASP B 1 144 ? -0.047 23.953 21.078 1 98.94 144 ASP B CA 1
ATOM 3331 C C . ASP B 1 144 ? 1.273 23.781 20.328 1 98.94 144 ASP B C 1
ATOM 3333 O O . ASP B 1 144 ? 1.457 24.359 19.25 1 98.94 144 ASP B O 1
ATOM 3337 N N . MET B 1 145 ? 2.186 23 20.891 1 98.94 145 MET B N 1
ATOM 3338 C CA . MET B 1 145 ? 3.479 22.797 20.234 1 98.94 145 MET B CA 1
ATOM 3339 C C . MET B 1 145 ? 3.311 22.125 18.891 1 98.94 145 MET B C 1
ATOM 3341 O O . MET B 1 145 ? 3.957 22.5 17.906 1 98.94 145 MET B O 1
ATOM 3345 N N . ILE B 1 146 ? 2.447 21.125 18.797 1 98.94 146 ILE B N 1
ATOM 3346 C CA . ILE B 1 146 ? 2.203 20.406 17.562 1 98.94 146 ILE B CA 1
ATOM 3347 C C . ILE B 1 146 ? 1.69 21.391 16.5 1 98.94 146 ILE B C 1
ATOM 3349 O O . ILE B 1 146 ? 2.195 21.406 15.367 1 98.94 146 ILE B O 1
ATOM 3353 N N . ILE B 1 147 ? 0.757 22.219 16.844 1 98.94 147 ILE B N 1
ATOM 3354 C CA . ILE B 1 147 ? 0.129 23.125 15.883 1 98.94 147 ILE B CA 1
ATOM 3355 C C . ILE B 1 147 ? 1.122 24.203 15.469 1 98.94 147 ILE B C 1
ATOM 3357 O O . ILE B 1 147 ? 1.296 24.484 14.281 1 98.94 147 ILE B O 1
ATOM 3361 N N . PHE B 1 148 ? 1.786 24.812 16.469 1 98.94 148 PHE B N 1
ATOM 3362 C CA . PHE B 1 148 ? 2.734 25.891 16.188 1 98.94 148 PHE B CA 1
ATOM 3363 C C . PHE B 1 148 ? 3.875 25.375 15.312 1 98.94 148 PHE B C 1
ATOM 3365 O O . PHE B 1 148 ? 4.207 25.984 14.297 1 98.94 148 PHE B O 1
ATOM 3372 N N . ALA B 1 149 ? 4.422 24.234 15.688 1 98.94 149 ALA B N 1
ATOM 3373 C CA . ALA B 1 149 ? 5.551 23.672 14.953 1 98.94 149 ALA B CA 1
ATOM 3374 C C . ALA B 1 149 ? 5.137 23.266 13.547 1 98.94 149 ALA B C 1
ATOM 3376 O O . ALA B 1 149 ? 5.891 23.453 12.594 1 98.94 149 ALA B O 1
ATOM 3377 N N . GLY B 1 150 ? 3.98 22.609 13.422 1 98.94 150 GLY B N 1
ATOM 3378 C CA . GLY B 1 150 ? 3.488 22.234 12.109 1 98.94 150 GLY B CA 1
ATOM 3379 C C . GLY B 1 150 ? 3.314 23.422 11.172 1 98.94 150 GLY B C 1
ATOM 3380 O O . GLY B 1 150 ? 3.791 23.391 10.039 1 98.94 150 GLY B O 1
ATOM 3381 N N . ASN B 1 151 ? 2.65 24.453 11.656 1 98.94 151 ASN B N 1
ATOM 3382 C CA . ASN B 1 151 ? 2.451 25.641 10.836 1 98.94 151 ASN B CA 1
ATOM 3383 C C . ASN B 1 151 ? 3.764 26.375 10.594 1 98.94 151 ASN B C 1
ATOM 3385 O O . ASN B 1 151 ? 3.961 26.969 9.523 1 98.94 151 ASN B O 1
ATOM 3389 N N . ALA B 1 152 ? 4.641 26.406 11.586 1 98.94 152 ALA B N 1
ATOM 3390 C CA . ALA B 1 152 ? 5.969 26.969 11.367 1 98.94 152 ALA B CA 1
ATOM 3391 C C . ALA B 1 152 ? 6.711 26.219 10.273 1 98.94 152 ALA B C 1
ATOM 3393 O O . ALA B 1 152 ? 7.348 26.828 9.406 1 98.94 152 ALA B O 1
ATOM 3394 N N . ALA B 1 153 ? 6.656 24.906 10.336 1 98.94 153 ALA B N 1
ATOM 3395 C CA . ALA B 1 153 ? 7.309 24.094 9.305 1 98.94 153 ALA B CA 1
ATOM 3396 C C . ALA B 1 153 ? 6.762 24.422 7.918 1 98.94 153 ALA B C 1
ATOM 3398 O O . ALA B 1 153 ? 7.523 24.578 6.965 1 98.94 153 ALA B O 1
ATOM 3399 N N . VAL B 1 154 ? 5.438 24.531 7.809 1 98.88 154 VAL B N 1
ATOM 3400 C CA . VAL B 1 154 ? 4.824 24.922 6.539 1 98.88 154 VAL B CA 1
ATOM 3401 C C . VAL B 1 154 ? 5.441 26.219 6.043 1 98.88 154 VAL B C 1
ATOM 3403 O O . VAL B 1 154 ? 5.84 26.328 4.879 1 98.88 154 VAL B O 1
ATOM 3406 N N . PHE B 1 155 ? 5.578 27.172 6.895 1 98.75 155 PHE B N 1
ATOM 3407 C CA . PHE B 1 155 ? 6.051 28.5 6.504 1 98.75 155 PHE B CA 1
ATOM 3408 C C . PHE B 1 155 ? 7.551 28.484 6.23 1 98.75 155 PHE B C 1
ATOM 3410 O O . PHE B 1 155 ? 8.023 29.141 5.309 1 98.75 155 PHE B O 1
ATOM 3417 N N . LEU B 1 156 ? 8.281 27.781 7.035 1 98.31 156 LEU B N 1
ATOM 3418 C CA . LEU B 1 156 ? 9.734 27.766 6.926 1 98.31 156 LEU B CA 1
ATOM 3419 C C . LEU B 1 156 ? 10.18 27 5.68 1 98.31 156 LEU B C 1
ATOM 3421 O O . LEU B 1 156 ? 11.227 27.312 5.098 1 98.31 156 LEU B O 1
ATOM 3425 N N . CYS B 1 157 ? 9.461 25.984 5.273 1 98.38 157 CYS B N 1
ATOM 3426 C CA . CYS B 1 157 ? 9.773 25.297 4.023 1 98.38 157 CYS B CA 1
ATOM 3427 C C . CYS B 1 157 ? 9.633 26.25 2.838 1 98.38 157 CYS B C 1
ATOM 3429 O O . CYS B 1 157 ? 8.625 26.938 2.707 1 98.38 157 CYS B O 1
ATOM 3431 N N . PRO B 1 158 ? 10.641 26.25 1.964 1 98.12 158 PRO B N 1
ATOM 3432 C CA . PRO B 1 158 ? 10.547 27.141 0.805 1 98.12 158 PRO B CA 1
ATOM 3433 C C . PRO B 1 158 ? 9.266 26.938 0 1 98.12 158 PRO B C 1
ATOM 3435 O O . PRO B 1 158 ? 8.914 25.797 -0.326 1 98.12 158 PRO B O 1
ATOM 3438 N N . GLY B 1 159 ? 8.547 28.031 -0.228 1 97.94 159 GLY B N 1
ATOM 3439 C CA . GLY B 1 159 ? 7.328 28 -1.022 1 97.94 159 GLY B CA 1
ATOM 3440 C C . GLY B 1 159 ? 6.07 27.906 -0.181 1 97.94 159 GLY B C 1
ATOM 3441 O O . GLY B 1 159 ? 4.965 28.125 -0.679 1 97.94 159 GLY B O 1
ATOM 3442 N N . GLY B 1 160 ? 6.191 27.578 1.134 1 98.5 160 GLY B N 1
ATOM 3443 C CA . GLY B 1 160 ? 5.035 27.391 1.994 1 98.5 160 GLY B CA 1
ATOM 3444 C C . GLY B 1 160 ? 4.434 28.703 2.473 1 98.5 160 GLY B C 1
ATOM 3445 O O . GLY B 1 160 ? 5.156 29.656 2.771 1 98.5 160 GLY B O 1
ATOM 3446 N N . PRO B 1 161 ? 3.117 28.797 2.512 1 98.62 161 PRO B N 1
ATOM 3447 C CA . PRO B 1 161 ? 2.457 30.031 2.979 1 98.62 161 PRO B CA 1
ATOM 3448 C C . PRO B 1 161 ? 2.434 30.141 4.504 1 98.62 161 PRO B C 1
ATOM 3450 O O . PRO B 1 161 ? 2.588 29.141 5.203 1 98.62 161 PRO B O 1
ATOM 3453 N N . LYS B 1 162 ? 2.275 31.344 4.969 1 98.62 162 LYS B N 1
ATOM 3454 C CA . LYS B 1 162 ? 2.051 31.547 6.395 1 98.62 162 LYS B CA 1
ATOM 3455 C C . LYS B 1 162 ? 0.584 31.344 6.758 1 98.62 162 LYS B C 1
ATOM 3457 O O . LYS B 1 162 ? -0.296 32.031 6.227 1 98.62 162 LYS B O 1
ATOM 3462 N N . VAL B 1 163 ? 0.34 30.391 7.613 1 98.81 163 VAL B N 1
ATOM 3463 C CA . VAL B 1 163 ? -1.012 30.031 8.031 1 98.81 163 VAL B CA 1
ATOM 3464 C C . VAL B 1 163 ? -1.333 30.688 9.367 1 98.81 163 VAL B C 1
ATOM 3466 O O . VAL B 1 163 ? -0.486 30.734 10.266 1 98.81 163 VAL B O 1
ATOM 3469 N N . ARG B 1 164 ? -2.521 31.234 9.5 1 98.56 164 ARG B N 1
ATOM 3470 C CA . ARG B 1 164 ? -2.943 31.766 10.797 1 98.56 164 ARG B CA 1
ATOM 3471 C C . ARG B 1 164 ? -2.861 30.672 11.867 1 98.56 164 ARG B C 1
ATOM 3473 O O . ARG B 1 164 ? -3.324 29.562 11.664 1 98.56 164 ARG B O 1
ATOM 3480 N N . THR B 1 165 ? -2.26 31.047 12.969 1 98.75 165 THR B N 1
ATOM 3481 C CA . THR B 1 165 ? -1.934 30.078 14.008 1 98.75 165 THR B CA 1
ATOM 3482 C C . THR B 1 165 ? -2.408 30.578 15.375 1 98.75 165 THR B C 1
ATOM 3484 O O . THR B 1 165 ? -2.018 31.656 15.82 1 98.75 165 THR B O 1
ATOM 3487 N N . TYR B 1 166 ? -3.227 29.797 15.984 1 98.62 166 TYR B N 1
ATOM 3488 C CA . TYR B 1 166 ? -3.799 30.156 17.281 1 98.62 166 TYR B CA 1
ATOM 3489 C C . TYR B 1 166 ? -3.279 29.234 18.375 1 98.62 166 TYR B C 1
ATOM 3491 O O . TYR B 1 166 ? -3.043 28.047 18.141 1 98.62 166 TYR B O 1
ATOM 3499 N N . ILE B 1 167 ? -3.082 29.812 19.531 1 98.5 167 ILE B N 1
ATOM 3500 C CA . ILE B 1 167 ? -2.539 29.109 20.688 1 98.5 167 ILE B CA 1
ATOM 3501 C C . ILE B 1 167 ? -3.516 29.203 21.859 1 98.5 167 ILE B C 1
ATOM 3503 O O . ILE B 1 167 ? -4.195 30.219 22.016 1 98.5 167 ILE B O 1
ATOM 3507 N N . GLY B 1 168 ? -3.617 28.156 22.641 1 97.81 168 GLY B N 1
ATOM 3508 C CA . GLY B 1 168 ? -4.477 28.141 23.812 1 97.81 168 GLY B CA 1
ATOM 3509 C C . GLY B 1 168 ? -5.078 26.781 24.078 1 97.81 168 GLY B C 1
ATOM 3510 O O . GLY B 1 168 ? -6.055 26.672 24.828 1 97.81 168 GLY B O 1
ATOM 3511 N N . ARG B 1 169 ? -4.523 25.703 23.562 1 97.88 169 ARG B N 1
ATOM 3512 C CA . ARG B 1 169 ? -5.059 24.359 23.672 1 97.88 169 ARG B CA 1
ATOM 3513 C C . ARG B 1 169 ? -4.57 23.688 24.953 1 97.88 169 ARG B C 1
ATOM 3515 O O . ARG B 1 169 ? -3.479 23.984 25.438 1 97.88 169 ARG B O 1
ATOM 3522 N N . LYS B 1 170 ? -5.402 22.812 25.359 1 97 170 LYS B N 1
ATOM 3523 C CA . LYS B 1 170 ? -5.02 21.938 26.469 1 97 170 LYS B CA 1
ATOM 3524 C C . LYS B 1 170 ? -4.688 20.547 25.969 1 97 170 LYS B C 1
ATOM 3526 O O . LYS B 1 170 ? -5.328 20.031 25.047 1 97 170 LYS B O 1
ATOM 3531 N N . ASP B 1 171 ? -3.719 19.922 26.625 1 98.44 171 ASP B N 1
ATOM 3532 C CA . ASP B 1 171 ? -3.367 18.547 26.281 1 98.44 171 ASP B CA 1
ATOM 3533 C C . ASP B 1 171 ? -4.484 17.578 26.672 1 98.44 171 ASP B C 1
ATOM 3535 O O . ASP B 1 171 ? -5.117 17.734 27.719 1 98.44 171 ASP B O 1
ATOM 3539 N N . ASN B 1 172 ? -4.66 16.641 25.828 1 98.56 172 ASN B N 1
ATOM 3540 C CA . ASN B 1 172 ? -5.598 15.562 26.094 1 98.56 172 ASN B CA 1
ATOM 3541 C C . ASN B 1 172 ? -4.891 14.211 26.156 1 98.56 172 ASN B C 1
ATOM 3543 O O . ASN B 1 172 ? -4.195 13.828 25.219 1 98.56 172 ASN B O 1
ATOM 3547 N N . THR B 1 173 ? -5.09 13.461 27.234 1 98.38 173 THR B N 1
ATOM 3548 C CA . THR B 1 173 ? -4.422 12.18 27.391 1 98.38 173 THR B CA 1
ATOM 3549 C C . THR B 1 173 ? -5.285 11.047 26.844 1 98.38 173 THR B C 1
ATOM 3551 O O . THR B 1 173 ? -4.844 9.898 26.781 1 98.38 173 THR B O 1
ATOM 3554 N N . ASN B 1 174 ? -6.539 11.398 26.531 1 98.12 174 ASN B N 1
ATOM 3555 C CA . ASN B 1 174 ? -7.367 10.43 25.812 1 98.12 174 ASN B CA 1
ATOM 3556 C C . ASN B 1 174 ? -7.012 10.375 24.328 1 98.12 174 ASN B C 1
ATOM 3558 O O . ASN B 1 174 ? -7.051 11.398 23.641 1 98.12 174 ASN B O 1
ATOM 3562 N N . SER B 1 175 ? -6.691 9.172 23.844 1 98.44 175 SER B N 1
ATOM 3563 C CA . SER B 1 175 ? -6.348 8.977 22.438 1 98.44 175 SER B CA 1
ATOM 3564 C C . SER B 1 175 ? -7.531 9.297 21.531 1 98.44 175 SER B C 1
ATOM 3566 O O . SER B 1 175 ? -8.688 9.086 21.906 1 98.44 175 SER B O 1
ATOM 3568 N N . ALA B 1 176 ? -7.242 9.789 20.344 1 98.12 176 ALA B N 1
ATOM 3569 C CA . ALA B 1 176 ? -8.273 10.125 19.375 1 98.12 176 ALA B CA 1
ATOM 3570 C C . ALA B 1 176 ? -9.094 8.891 18.984 1 98.12 176 ALA B C 1
ATOM 3572 O O . ALA B 1 176 ? -8.602 7.766 19.078 1 98.12 176 ALA B O 1
ATOM 3573 N N . THR B 1 177 ? -10.312 9.156 18.609 1 95.44 177 THR B N 1
ATOM 3574 C CA . THR B 1 177 ? -11.125 8.07 18.062 1 95.44 177 THR B CA 1
ATOM 3575 C C . THR B 1 177 ? -10.508 7.52 16.781 1 95.44 177 THR B C 1
ATOM 3577 O O . THR B 1 177 ? -10.016 8.281 15.953 1 95.44 177 THR B O 1
ATOM 3580 N N . ARG B 1 178 ? -10.586 6.238 16.625 1 94.81 178 ARG B N 1
ATOM 3581 C CA . ARG B 1 178 ? -10.031 5.602 15.43 1 94.81 178 ARG B CA 1
ATOM 3582 C C . ARG B 1 178 ? -10.898 5.863 14.211 1 94.81 178 ARG B C 1
ATOM 3584 O O . ARG B 1 178 ? -12.094 6.145 14.336 1 94.81 178 ARG B O 1
ATOM 3591 N N . GLY B 1 179 ? -10.281 5.797 13.023 1 93.75 179 GLY B N 1
ATOM 3592 C CA . GLY B 1 179 ? -11.039 5.77 11.789 1 93.75 179 GLY B CA 1
ATOM 3593 C C . GLY B 1 179 ? -11.18 7.137 11.141 1 93.75 179 GLY B C 1
ATOM 3594 O O . GLY B 1 179 ? -11.719 7.258 10.039 1 93.75 179 GLY B O 1
ATOM 3595 N N . GLY B 1 180 ? -10.617 8.148 11.781 1 96.25 180 GLY B N 1
ATOM 3596 C CA . GLY B 1 180 ? -10.82 9.492 11.266 1 96.25 180 GLY B CA 1
ATOM 3597 C C . GLY B 1 180 ? -9.719 9.938 10.32 1 96.25 180 GLY B C 1
ATOM 3598 O O . GLY B 1 180 ? -9.859 10.945 9.625 1 96.25 180 GLY B O 1
ATOM 3599 N N . LEU B 1 181 ? -8.633 9.219 10.234 1 98.06 181 LEU B N 1
ATOM 3600 C CA . LEU B 1 181 ? -7.512 9.594 9.383 1 98.06 181 LEU B CA 1
ATOM 3601 C C . LEU B 1 181 ? -7.637 8.945 8.008 1 98.06 181 LEU B C 1
ATOM 3603 O O . LEU B 1 181 ? -8.047 7.789 7.895 1 98.06 181 LEU B O 1
ATOM 3607 N N . PRO B 1 182 ? -7.309 9.719 6.93 1 97.62 182 PRO B N 1
ATOM 3608 C CA . PRO B 1 182 ? -7.312 9.125 5.59 1 97.62 182 PRO B CA 1
ATOM 3609 C C . PRO B 1 182 ? -6.301 7.988 5.445 1 97.62 182 PRO B C 1
ATOM 3611 O O . PRO B 1 182 ? -5.324 7.926 6.199 1 97.62 182 PRO B O 1
ATOM 3614 N N . SER B 1 183 ? -6.641 7.129 4.512 1 97.19 183 SER B N 1
ATOM 3615 C CA . SER B 1 183 ? -5.742 6.059 4.09 1 97.19 183 SER B CA 1
ATOM 3616 C C . SER B 1 183 ? -5.129 6.355 2.725 1 97.19 183 SER B C 1
ATOM 3618 O O . SER B 1 183 ? -5.793 6.91 1.847 1 97.19 183 SER B O 1
ATOM 3620 N N . PRO B 1 184 ? -3.844 5.934 2.529 1 98.12 184 PRO B N 1
ATOM 3621 C CA . PRO B 1 184 ? -3.279 6.07 1.186 1 98.12 184 PRO B CA 1
ATOM 3622 C C . PRO B 1 184 ? -3.988 5.191 0.156 1 98.12 184 PRO B C 1
ATOM 3624 O O . PRO B 1 184 ? -3.701 5.285 -1.041 1 98.12 184 PRO B O 1
ATOM 3627 N N . PHE B 1 185 ? -5 4.387 0.604 1 97.62 185 PHE B N 1
ATOM 3628 C CA . PHE B 1 185 ? -5.719 3.473 -0.28 1 97.62 185 PHE B CA 1
ATOM 3629 C C . PHE B 1 185 ? -7.18 3.885 -0.412 1 97.62 185 PHE B C 1
ATOM 3631 O O . PHE B 1 185 ? -7.961 3.205 -1.081 1 97.62 185 PHE B O 1
ATOM 3638 N N . ASP B 1 186 ? -7.574 4.984 0.191 1 97.62 186 ASP B N 1
ATOM 3639 C CA . ASP B 1 186 ? -8.953 5.445 0.114 1 97.62 186 ASP B CA 1
ATOM 3640 C C . ASP B 1 186 ? -9.328 5.836 -1.315 1 97.62 186 ASP B C 1
ATOM 3642 O O . ASP B 1 186 ? -8.508 6.402 -2.043 1 97.62 186 ASP B O 1
ATOM 3646 N N . THR B 1 187 ? -10.555 5.574 -1.685 1 96.69 187 THR B N 1
ATOM 3647 C CA . THR B 1 187 ? -11.109 6.09 -2.936 1 96.69 187 THR B CA 1
ATOM 3648 C C . THR B 1 187 ? -11.422 7.578 -2.814 1 96.69 187 THR B C 1
ATOM 3650 O O . THR B 1 187 ? -11.523 8.109 -1.706 1 96.69 187 THR B O 1
ATOM 3653 N N . PRO B 1 188 ? -11.555 8.227 -3.98 1 98.12 188 PRO B N 1
ATOM 3654 C CA . PRO B 1 188 ? -11.969 9.633 -3.934 1 98.12 188 PRO B CA 1
ATOM 3655 C C . PRO B 1 188 ? -13.281 9.828 -3.18 1 98.12 188 PRO B C 1
ATOM 3657 O O . PRO B 1 188 ? -13.422 10.781 -2.408 1 98.12 188 PRO B O 1
ATOM 3660 N N . GLU B 1 189 ? -14.227 8.906 -3.332 1 96.94 189 GLU B N 1
ATOM 3661 C CA . GLU B 1 189 ? -15.523 9.008 -2.664 1 96.94 189 GLU B CA 1
ATOM 3662 C C . GLU B 1 189 ? -15.367 8.938 -1.147 1 96.94 189 GLU B C 1
ATOM 3664 O O . GLU B 1 189 ? -15.969 9.727 -0.419 1 96.94 189 GLU B O 1
ATOM 3669 N N . ASN B 1 190 ? -14.547 8.016 -0.722 1 96.75 190 ASN B N 1
ATOM 3670 C CA . ASN B 1 190 ? -14.312 7.879 0.711 1 96.75 190 ASN B CA 1
ATOM 3671 C C . ASN B 1 190 ? -13.625 9.117 1.282 1 96.75 190 ASN B C 1
ATOM 3673 O O . ASN B 1 190 ? -13.992 9.594 2.361 1 96.75 190 ASN B O 1
ATOM 3677 N N . LEU B 1 191 ? -12.633 9.656 0.583 1 98.62 191 LEU B N 1
ATOM 3678 C CA . LEU B 1 191 ? -11.906 10.836 1.041 1 98.62 191 LEU B CA 1
ATOM 3679 C C . LEU B 1 191 ? -12.828 12.047 1.104 1 98.62 191 LEU B C 1
ATOM 3681 O O . LEU B 1 191 ? -12.789 12.812 2.066 1 98.62 191 LEU B O 1
ATOM 3685 N N . LEU B 1 192 ? -13.633 12.18 0.084 1 98.62 192 LEU B N 1
ATOM 3686 C CA . LEU B 1 192 ? -14.586 13.281 0.068 1 98.62 192 LEU B CA 1
ATOM 3687 C C . LEU B 1 192 ? -15.555 13.18 1.239 1 98.62 192 LEU B C 1
ATOM 3689 O O . LEU B 1 192 ? -15.867 14.188 1.88 1 98.62 192 LEU B O 1
ATOM 3693 N N . ALA B 1 193 ? -15.992 11.977 1.56 1 98 193 ALA B N 1
ATOM 3694 C CA . ALA B 1 193 ? -16.891 11.773 2.691 1 98 193 ALA B CA 1
ATOM 3695 C C . ALA B 1 193 ? -16.203 12.102 4.012 1 98 193 ALA B C 1
ATOM 3697 O O . ALA B 1 193 ? -16.781 12.766 4.879 1 98 193 ALA B O 1
ATOM 3698 N N . LEU B 1 194 ? -15.008 11.664 4.129 1 98.25 194 LEU B N 1
ATOM 3699 C CA . LEU B 1 194 ? -14.211 11.898 5.332 1 98.25 194 LEU B CA 1
ATOM 3700 C C . LEU B 1 194 ? -14 13.391 5.559 1 98.25 194 LEU B C 1
ATOM 3702 O O . LEU B 1 194 ? -14.141 13.883 6.684 1 98.25 194 LEU B O 1
ATOM 3706 N N . PHE B 1 195 ? -13.688 14.133 4.551 1 98.81 195 PHE B N 1
ATOM 3707 C CA . PHE B 1 195 ? -13.43 15.562 4.664 1 98.81 195 PHE B CA 1
ATOM 3708 C C . PHE B 1 195 ? -14.727 16.344 4.859 1 98.81 195 PHE B C 1
ATOM 3710 O O . PHE B 1 195 ? -14.766 17.312 5.617 1 98.81 195 PHE B O 1
ATOM 3717 N N . LYS B 1 196 ? -15.734 15.891 4.199 1 98.62 196 LYS B N 1
ATOM 3718 C CA . LYS B 1 196 ? -17.047 16.516 4.41 1 98.62 196 LYS B CA 1
ATOM 3719 C C . LYS B 1 196 ? -17.469 16.422 5.871 1 98.62 196 LYS B C 1
ATOM 3721 O O . LYS B 1 196 ? -18 17.375 6.43 1 98.62 196 LYS B O 1
ATOM 3726 N N . ALA B 1 197 ? -17.234 15.32 6.461 1 98.62 197 ALA B N 1
ATOM 3727 C CA . ALA B 1 197 ? -17.562 15.125 7.871 1 98.62 197 ALA B CA 1
ATOM 3728 C C . ALA B 1 197 ? -16.797 16.125 8.75 1 98.62 197 ALA B C 1
ATOM 3730 O O . ALA B 1 197 ? -17.219 16.391 9.875 1 98.62 197 ALA B O 1
ATOM 3731 N N . LYS B 1 198 ? -15.773 16.688 8.242 1 98.69 198 LYS B N 1
ATOM 3732 C CA . LYS B 1 198 ? -14.945 17.641 8.977 1 98.69 198 LYS B CA 1
ATOM 3733 C C . LYS B 1 198 ? -15.289 19.078 8.594 1 98.69 198 LYS B C 1
ATOM 3735 O O . LYS B 1 198 ? -14.625 20.016 9.047 1 98.69 198 LYS B O 1
ATOM 3740 N N . GLY B 1 199 ? -16.234 19.219 7.707 1 98.38 199 GLY B N 1
ATOM 3741 C CA . GLY B 1 199 ? -16.625 20.547 7.25 1 98.38 199 GLY B CA 1
ATOM 3742 C C . GLY B 1 199 ? -15.734 21.078 6.148 1 98.38 199 GLY B C 1
ATOM 3743 O O . GLY B 1 199 ? -15.672 22.297 5.93 1 98.38 199 GLY B O 1
ATOM 3744 N N . LEU B 1 200 ? -15.023 20.234 5.512 1 98.75 200 LEU B N 1
ATOM 3745 C CA . LEU B 1 200 ? -14.133 20.609 4.422 1 98.75 200 LEU B CA 1
ATOM 3746 C C . LEU B 1 200 ? -14.688 20.141 3.08 1 98.75 200 LEU B C 1
ATOM 3748 O O . LEU B 1 200 ? -15.242 19.047 2.979 1 98.75 200 LEU B O 1
ATOM 3752 N N . ASP B 1 201 ? -14.586 21 2.072 1 98.56 201 ASP B N 1
ATOM 3753 C CA . ASP B 1 201 ? -15.117 20.672 0.75 1 98.56 201 ASP B CA 1
ATOM 3754 C C . ASP B 1 201 ? -14.023 20.141 -0.168 1 98.56 201 ASP B C 1
ATOM 3756 O O . ASP B 1 201 ? -12.898 19.906 0.274 1 98.56 201 ASP B O 1
ATOM 3760 N N . ALA B 1 202 ? -14.352 19.953 -1.439 1 98.81 202 ALA B N 1
ATOM 3761 C CA . ALA B 1 202 ? -13.453 19.344 -2.42 1 98.81 202 ALA B CA 1
ATOM 3762 C C . ALA B 1 202 ? -12.211 20.219 -2.631 1 98.81 202 ALA B C 1
ATOM 3764 O O . ALA B 1 202 ? -11.109 19.703 -2.805 1 98.81 202 ALA B O 1
ATOM 3765 N N . GLU B 1 203 ? -12.398 21.516 -2.619 1 98.88 203 GLU B N 1
ATOM 3766 C CA . GLU B 1 203 ? -11.266 22.422 -2.752 1 98.88 203 GLU B CA 1
ATOM 3767 C C . GLU B 1 203 ? -10.289 22.266 -1.588 1 98.88 203 GLU B C 1
ATOM 3769 O O . GLU B 1 203 ? -9.078 22.188 -1.795 1 98.88 203 GLU B O 1
ATOM 3774 N N . ALA B 1 204 ? -10.852 22.203 -0.442 1 98.88 204 ALA B N 1
ATOM 3775 C CA . ALA B 1 204 ? -10.023 22.047 0.754 1 98.88 204 ALA B CA 1
ATOM 3776 C C . ALA B 1 204 ? -9.25 20.734 0.729 1 98.88 204 ALA B C 1
ATOM 3778 O O . ALA B 1 204 ? -8.055 20.703 1.023 1 98.88 204 ALA B O 1
ATOM 3779 N N . LEU B 1 205 ? -9.938 19.656 0.385 1 98.94 205 LEU B N 1
ATOM 3780 C CA . LEU B 1 205 ? -9.281 18.359 0.267 1 98.94 205 LEU B CA 1
ATOM 3781 C C . LEU B 1 205 ? -8.125 18.438 -0.727 1 98.94 205 LEU B C 1
ATOM 3783 O O . LEU B 1 205 ? -6.992 18.062 -0.395 1 98.94 205 LEU B O 1
ATOM 3787 N N . ALA B 1 206 ? -8.406 18.938 -1.891 1 98.94 206 ALA B N 1
ATOM 3788 C CA . ALA B 1 206 ? -7.387 19.016 -2.93 1 98.94 206 ALA B CA 1
ATOM 3789 C C . ALA B 1 206 ? -6.215 19.891 -2.475 1 98.94 206 ALA B C 1
ATOM 3791 O O . ALA B 1 206 ? -5.055 19.547 -2.709 1 98.94 206 ALA B O 1
ATOM 3792 N N . ALA B 1 207 ? -6.504 20.984 -1.803 1 98.94 207 ALA B N 1
ATOM 3793 C CA . ALA B 1 207 ? -5.473 21.922 -1.385 1 98.94 207 ALA B CA 1
ATOM 3794 C C . ALA B 1 207 ? -4.59 21.328 -0.291 1 98.94 207 ALA B C 1
ATOM 3796 O O . ALA B 1 207 ? -3.365 21.469 -0.33 1 98.94 207 ALA B O 1
ATOM 3797 N N . LEU B 1 208 ? -5.191 20.672 0.645 1 98.94 208 LEU B N 1
ATOM 3798 C CA . LEU B 1 208 ? -4.453 20.141 1.783 1 98.94 208 LEU B CA 1
ATOM 3799 C C . LEU B 1 208 ? -3.523 19.016 1.347 1 98.94 208 LEU B C 1
ATOM 3801 O O . LEU B 1 208 ? -2.477 18.797 1.961 1 98.94 208 LEU B O 1
ATOM 3805 N N . LEU B 1 209 ? -3.822 18.328 0.217 1 98.88 209 LEU B N 1
ATOM 3806 C CA . LEU B 1 209 ? -2.955 17.281 -0.322 1 98.88 209 LEU B CA 1
ATOM 3807 C C . LEU B 1 209 ? -1.605 17.859 -0.734 1 98.88 209 LEU B C 1
ATOM 3809 O O . LEU B 1 209 ? -0.619 17.125 -0.836 1 98.88 209 LEU B O 1
ATOM 3813 N N . GLY B 1 210 ? -1.602 19.188 -0.9 1 98.88 210 GLY B N 1
ATOM 3814 C CA . GLY B 1 210 ? -0.361 19.812 -1.314 1 98.88 210 GLY B CA 1
ATOM 3815 C C . GLY B 1 210 ? 0.756 19.656 -0.301 1 98.88 210 GLY B C 1
ATOM 3816 O O . GLY B 1 210 ? 1.933 19.812 -0.637 1 98.88 210 GLY B O 1
ATOM 3817 N N . ALA B 1 211 ? 0.423 19.328 0.927 1 98.75 211 ALA B N 1
ATOM 3818 C CA . ALA B 1 211 ? 1.435 19.062 1.944 1 98.75 211 ALA B CA 1
ATOM 3819 C C . ALA B 1 211 ? 2.301 17.859 1.551 1 98.75 211 ALA B C 1
ATOM 3821 O O . ALA B 1 211 ? 3.439 17.734 2.01 1 98.75 211 ALA B O 1
ATOM 3822 N N . HIS B 1 212 ? 1.861 17 0.659 1 98.75 212 HIS B N 1
ATOM 3823 C CA . HIS B 1 212 ? 2.605 15.836 0.2 1 98.75 212 HIS B CA 1
ATOM 3824 C C . HIS B 1 212 ? 3.807 16.25 -0.646 1 98.75 212 HIS B C 1
ATOM 3826 O O . HIS B 1 212 ? 4.691 15.43 -0.912 1 98.75 212 HIS B O 1
ATOM 3832 N N . SER B 1 213 ? 3.887 17.531 -0.984 1 98.5 213 SER B N 1
ATOM 3833 C CA . SER B 1 213 ? 5.059 18 -1.719 1 98.5 213 SER B CA 1
ATOM 3834 C C . SER B 1 213 ? 6.336 17.812 -0.91 1 98.5 213 SER B C 1
ATOM 3836 O O . SER B 1 213 ? 7.414 17.625 -1.478 1 98.5 213 SER B O 1
ATOM 3838 N N . THR B 1 214 ? 6.234 17.766 0.41 1 97.69 214 THR B N 1
ATOM 3839 C CA . THR B 1 214 ? 7.422 17.609 1.241 1 97.69 214 THR B CA 1
ATOM 3840 C C . THR B 1 214 ? 7.473 16.203 1.851 1 97.69 214 THR B C 1
ATOM 3842 O O . THR B 1 214 ? 8.406 15.875 2.582 1 97.69 214 THR B O 1
ATOM 3845 N N . SER B 1 215 ? 6.527 15.367 1.577 1 97.69 215 SER B N 1
ATOM 3846 C CA . SER B 1 215 ? 6.391 14.109 2.295 1 97.69 215 SER B CA 1
ATOM 3847 C C . SER B 1 215 ? 7.285 13.031 1.691 1 97.69 215 SER B C 1
ATOM 3849 O O . SER B 1 215 ? 7.68 13.125 0.528 1 97.69 215 SER B O 1
ATOM 3851 N N . THR B 1 216 ? 7.707 12.094 2.527 1 97.94 216 THR B N 1
ATOM 3852 C CA . THR B 1 216 ? 8.312 10.82 2.146 1 97.94 216 THR B CA 1
ATOM 3853 C C . THR B 1 216 ? 7.559 9.648 2.775 1 97.94 216 THR B C 1
ATOM 3855 O O . THR B 1 216 ? 6.848 9.828 3.77 1 97.94 216 THR B O 1
ATOM 3858 N N . GLN B 1 217 ? 7.652 8.445 2.119 1 97.44 217 GLN B N 1
ATOM 3859 C CA . GLN B 1 217 ? 6.992 7.27 2.67 1 97.44 217 GLN B CA 1
ATOM 3860 C C . GLN B 1 217 ? 7.973 6.113 2.836 1 97.44 217 GLN B C 1
ATOM 3862 O O . GLN B 1 217 ? 8.914 5.973 2.049 1 97.44 217 GLN B O 1
ATOM 3867 N N . SER B 1 218 ? 7.715 5.328 3.953 1 96.06 218 SER B N 1
ATOM 3868 C CA . SER B 1 218 ? 8.578 4.172 4.18 1 96.06 218 SER B CA 1
ATOM 3869 C C . SER B 1 218 ? 7.754 2.902 4.383 1 96.06 218 SER B C 1
ATOM 3871 O O . SER B 1 218 ? 8.297 1.795 4.348 1 96.06 218 SER B O 1
ATOM 3873 N N . PHE B 1 219 ? 6.438 3.045 4.453 1 95 219 PHE B N 1
ATOM 3874 C CA . PHE B 1 219 ? 5.688 1.904 4.965 1 95 219 PHE B CA 1
ATOM 3875 C C . PHE B 1 219 ? 4.613 1.473 3.969 1 95 219 PHE B C 1
ATOM 3877 O O . PHE B 1 219 ? 4.199 0.311 3.959 1 95 219 PHE B O 1
ATOM 3884 N N . VAL B 1 220 ? 4.137 2.395 3.105 1 96.19 220 VAL B N 1
ATOM 3885 C CA . VAL B 1 220 ? 3.07 2.062 2.166 1 96.19 220 VAL B CA 1
ATOM 3886 C C . VAL B 1 220 ? 3.607 1.132 1.081 1 96.19 220 VAL B C 1
ATOM 3888 O O . VAL B 1 220 ? 3.021 0.082 0.809 1 96.19 220 VAL B O 1
ATOM 3891 N N . ASN B 1 221 ? 4.617 1.54 0.451 1 96.62 221 ASN B N 1
ATOM 3892 C CA . ASN B 1 221 ? 5.406 0.687 -0.433 1 96.62 221 ASN B CA 1
ATOM 3893 C C . ASN B 1 221 ? 6.781 0.39 0.153 1 96.62 221 ASN B C 1
ATOM 3895 O O . ASN B 1 221 ? 7.734 1.142 -0.073 1 96.62 221 ASN B O 1
ATOM 3899 N N . ALA B 1 222 ? 6.855 -0.715 0.829 1 92.94 222 ALA B N 1
ATOM 3900 C CA . ALA B 1 222 ? 8.055 -1.05 1.594 1 92.94 222 ALA B CA 1
ATOM 3901 C C . ALA B 1 222 ? 9.25 -1.265 0.672 1 92.94 222 ALA B C 1
ATOM 3903 O O . ALA B 1 222 ? 10.398 -1.104 1.089 1 92.94 222 ALA B O 1
ATOM 3904 N N . THR B 1 223 ? 9 -1.603 -0.597 1 94.12 223 THR B N 1
ATOM 3905 C CA . THR B 1 223 ? 10.086 -1.833 -1.544 1 94.12 223 THR B CA 1
ATOM 3906 C C . THR B 1 223 ? 10.703 -0.512 -1.987 1 94.12 223 THR B C 1
ATOM 3908 O O . THR B 1 223 ? 11.789 -0.496 -2.582 1 94.12 223 THR B O 1
ATOM 3911 N N . GLN B 1 224 ? 10.039 0.568 -1.715 1 96.31 224 GLN B N 1
ATOM 3912 C CA . GLN B 1 224 ? 10.539 1.899 -2.037 1 96.31 224 GLN B CA 1
ATOM 3913 C C . GLN B 1 224 ? 10.594 2.783 -0.794 1 96.31 224 GLN B C 1
ATOM 3915 O O . GLN B 1 224 ? 10.148 3.93 -0.82 1 96.31 224 GLN B O 1
ATOM 3920 N N . ALA B 1 225 ? 11.086 2.221 0.297 1 96.38 225 ALA B N 1
ATOM 3921 C CA . ALA B 1 225 ? 11.211 2.982 1.536 1 96.38 225 ALA B CA 1
ATOM 3922 C C . ALA B 1 225 ? 12.086 4.215 1.334 1 96.38 225 ALA B C 1
ATOM 3924 O O . ALA B 1 225 ? 13.164 4.129 0.742 1 96.38 225 ALA B O 1
ATOM 3925 N N . GLY B 1 226 ? 11.57 5.395 1.739 1 97.5 226 GLY B N 1
ATOM 3926 C CA . GLY B 1 226 ? 12.305 6.648 1.627 1 97.5 226 GLY B CA 1
ATOM 3927 C C . GLY B 1 226 ? 11.883 7.477 0.427 1 97.5 226 GLY B C 1
ATOM 3928 O O . GLY B 1 226 ? 12.273 8.641 0.302 1 97.5 226 GLY B O 1
ATOM 3929 N N . ALA B 1 227 ? 11.023 6.887 -0.419 1 98.5 227 ALA B N 1
ATOM 3930 C CA . ALA B 1 227 ? 10.578 7.605 -1.61 1 98.5 227 ALA B CA 1
ATOM 3931 C C . ALA B 1 227 ? 9.734 8.82 -1.234 1 98.5 227 ALA B C 1
ATOM 3933 O O . ALA B 1 227 ? 8.961 8.773 -0.271 1 98.5 227 ALA B O 1
ATOM 3934 N N . SER B 1 228 ? 9.852 9.875 -2.059 1 98.69 228 SER B N 1
ATOM 3935 C CA . SER B 1 228 ? 9.078 11.102 -1.856 1 98.69 228 SER B CA 1
ATOM 3936 C C . SER B 1 228 ? 7.832 11.117 -2.73 1 98.69 228 SER B C 1
ATOM 3938 O O . SER B 1 228 ? 7.664 10.258 -3.6 1 98.69 228 SER B O 1
ATOM 3940 N N . GLN B 1 229 ? 6.879 12.062 -2.447 1 98.56 229 GLN B N 1
ATOM 3941 C CA . GLN B 1 229 ? 5.652 12.148 -3.229 1 98.56 229 GLN B CA 1
ATOM 3942 C C . GLN B 1 229 ? 5.801 13.125 -4.387 1 98.56 229 GLN B C 1
ATOM 3944 O O . GLN B 1 229 ? 4.91 13.242 -5.23 1 98.56 229 GLN B O 1
ATOM 3949 N N . ASP B 1 230 ? 6.895 13.922 -4.387 1 97.56 230 ASP B N 1
ATOM 3950 C CA . ASP B 1 230 ? 7.27 14.633 -5.605 1 97.56 230 ASP B CA 1
ATOM 3951 C C . ASP B 1 230 ? 8.789 14.789 -5.703 1 97.56 230 ASP B C 1
ATOM 3953 O O . ASP B 1 230 ? 9.523 14.25 -4.879 1 97.56 230 ASP B O 1
ATOM 3957 N N . SER B 1 231 ? 9.289 15.438 -6.758 1 98.44 231 SER B N 1
ATOM 3958 C CA . SER B 1 231 ? 10.719 15.477 -7.059 1 98.44 231 SER B CA 1
ATOM 3959 C C . SER B 1 231 ? 11.422 16.562 -6.258 1 98.44 231 SER B C 1
ATOM 3961 O O . SER B 1 231 ? 12.648 16.688 -6.312 1 98.44 231 SER B O 1
ATOM 3963 N N . THR B 1 232 ? 10.703 17.375 -5.43 1 97.81 232 THR B N 1
ATOM 3964 C CA . THR B 1 232 ? 11.281 18.469 -4.656 1 97.81 232 THR B CA 1
ATOM 3965 C C . THR B 1 232 ? 10.875 18.359 -3.189 1 97.81 232 THR B C 1
ATOM 3967 O O . THR B 1 232 ? 10.328 19.297 -2.619 1 97.81 232 THR B O 1
ATOM 3970 N N . PRO B 1 233 ? 11.242 17.281 -2.5 1 97.31 233 PRO B N 1
ATOM 3971 C CA . PRO B 1 233 ? 10.719 17.016 -1.159 1 97.31 233 PRO B CA 1
ATOM 3972 C C . PRO B 1 233 ? 11.234 18.016 -0.119 1 97.31 233 PRO B C 1
ATOM 3974 O O . PRO B 1 233 ? 10.789 17.984 1.032 1 97.31 233 PRO B O 1
ATOM 3977 N N . GLY B 1 234 ? 12.078 18.938 -0.47 1 97.88 234 GLY B N 1
ATOM 3978 C CA . GLY B 1 234 ? 12.57 19.953 0.443 1 97.88 234 GLY B CA 1
ATOM 3979 C C . GLY B 1 234 ? 11.852 21.281 0.303 1 97.88 234 GLY B C 1
ATOM 3980 O O . GLY B 1 234 ? 12.203 22.266 0.97 1 97.88 234 GLY B O 1
ATOM 3981 N N . GLU B 1 235 ? 10.914 21.266 -0.591 1 98.06 235 GLU B N 1
ATOM 3982 C CA . GLU B 1 235 ? 10.164 22.469 -0.888 1 98.06 235 GLU B CA 1
ATOM 3983 C C . GLU B 1 235 ? 8.656 22.203 -0.855 1 98.06 235 GLU B C 1
ATOM 3985 O O . GLU B 1 235 ? 8.203 21.109 -1.202 1 98.06 235 GLU B O 1
ATOM 3990 N N . LEU B 1 236 ? 7.961 23.172 -0.335 1 98.19 236 LEU B N 1
ATOM 3991 C CA . LEU B 1 236 ? 6.504 23.125 -0.401 1 98.19 236 LEU B CA 1
ATOM 3992 C C . LEU B 1 236 ? 5.984 23.844 -1.634 1 98.19 236 LEU B C 1
ATOM 3994 O O . LEU B 1 236 ? 5.527 24.984 -1.535 1 98.19 236 LEU B O 1
ATOM 3998 N N . ASP B 1 237 ? 5.953 23.172 -2.771 1 98 237 ASP B N 1
ATOM 3999 C CA . ASP B 1 237 ? 5.547 23.75 -4.051 1 98 237 ASP B CA 1
ATOM 4000 C C . ASP B 1 237 ? 4.473 22.891 -4.719 1 98 237 ASP B C 1
ATOM 4002 O O . ASP B 1 237 ? 3.855 22.047 -4.07 1 98 237 ASP B O 1
ATOM 4006 N N . VAL B 1 238 ? 4.18 23.219 -6.039 1 98.75 238 VAL B N 1
ATOM 4007 C CA . VAL B 1 238 ? 3.012 22.594 -6.652 1 98.75 238 VAL B CA 1
ATOM 4008 C C . VAL B 1 238 ? 3.463 21.562 -7.684 1 98.75 238 VAL B C 1
ATOM 4010 O O . VAL B 1 238 ? 2.664 21.094 -8.5 1 98.75 238 VAL B O 1
ATOM 4013 N N . SER B 1 239 ? 4.773 21.109 -7.645 1 98.81 239 SER B N 1
ATOM 4014 C CA . SER B 1 239 ? 5.246 20.031 -8.508 1 98.81 239 SER B CA 1
ATOM 4015 C C . SER B 1 239 ? 4.504 18.734 -8.234 1 98.81 239 SER B C 1
ATOM 4017 O O . SER B 1 239 ? 4.266 17.938 -9.141 1 98.81 239 SER B O 1
ATOM 4019 N N . TYR B 1 240 ? 4.145 18.562 -6.945 1 98.81 240 TYR B N 1
ATOM 4020 C CA . TYR B 1 240 ? 3.389 17.406 -6.492 1 98.81 240 TYR B CA 1
ATOM 4021 C C . TYR B 1 240 ? 2.164 17.172 -7.371 1 98.81 240 TYR B C 1
ATOM 4023 O O . TYR B 1 240 ? 1.902 16.047 -7.797 1 98.81 240 TYR B O 1
ATOM 4031 N N . TYR B 1 241 ? 1.458 18.219 -7.727 1 98.94 241 TYR B N 1
ATOM 4032 C CA . TYR B 1 241 ? 0.196 18.094 -8.445 1 98.94 241 TYR B CA 1
ATOM 4033 C C . TYR B 1 241 ? 0.426 17.609 -9.875 1 98.94 241 TYR B C 1
ATOM 4035 O O . TYR B 1 241 ? -0.261 16.688 -10.344 1 98.94 241 TYR B O 1
ATOM 4043 N N . LYS B 1 242 ? 1.372 18.172 -10.539 1 98.81 242 LYS B N 1
ATOM 4044 C CA . LYS B 1 242 ? 1.66 17.766 -11.906 1 98.81 242 LYS B CA 1
ATOM 4045 C C . LYS B 1 242 ? 2.182 16.328 -11.953 1 98.81 242 LYS B C 1
ATOM 4047 O O . LYS B 1 242 ? 1.734 15.523 -12.773 1 98.81 242 LYS B O 1
ATOM 4052 N N . GLN B 1 243 ? 3.078 16.031 -11.078 1 98.88 243 GLN B N 1
ATOM 4053 C CA . GLN B 1 243 ? 3.717 14.719 -11.102 1 98.88 243 GLN B CA 1
ATOM 4054 C C . GLN B 1 243 ? 2.73 13.617 -10.711 1 98.88 243 GLN B C 1
ATOM 4056 O O . GLN B 1 243 ? 2.744 12.531 -11.297 1 98.88 243 GLN B O 1
ATOM 4061 N N . THR B 1 244 ? 1.847 13.875 -9.766 1 98.81 244 THR B N 1
ATOM 4062 C CA . THR B 1 244 ? 0.802 12.922 -9.406 1 98.81 244 THR B CA 1
ATOM 4063 C C . THR B 1 244 ? -0.177 12.734 -10.562 1 98.81 244 THR B C 1
ATOM 4065 O O . THR B 1 244 ? -0.553 11.609 -10.891 1 98.81 244 THR B O 1
ATOM 4068 N N . HIS B 1 245 ? -0.577 13.828 -11.188 1 98.81 245 HIS B N 1
ATOM 4069 C CA . HIS B 1 245 ? -1.492 13.766 -12.32 1 98.81 245 HIS B CA 1
ATOM 4070 C C . HIS B 1 245 ? -0.874 13 -13.492 1 98.81 245 HIS B C 1
ATOM 4072 O O . HIS B 1 245 ? -1.546 12.188 -14.133 1 98.81 245 HIS B O 1
ATOM 4078 N N . ASP B 1 246 ? 0.439 13.258 -13.773 1 98.5 246 ASP B N 1
ATOM 4079 C CA . ASP B 1 246 ? 1.137 12.539 -14.836 1 98.5 246 ASP B CA 1
ATOM 4080 C C . ASP B 1 246 ? 1.161 11.039 -14.547 1 98.5 246 ASP B C 1
ATOM 4082 O O . ASP B 1 246 ? 0.94 10.227 -15.453 1 98.5 246 ASP B O 1
ATOM 4086 N N . PHE B 1 247 ? 1.436 10.688 -13.359 1 98.19 247 PHE B N 1
ATOM 4087 C CA . PHE B 1 247 ? 1.419 9.273 -13.016 1 98.19 247 PHE B CA 1
ATOM 4088 C C . PHE B 1 247 ? 0.031 8.68 -13.227 1 98.19 247 PHE B C 1
ATOM 4090 O O . PHE B 1 247 ? -0.108 7.598 -13.797 1 98.19 247 PHE B O 1
ATOM 4097 N N . ALA B 1 248 ? -1 9.367 -12.797 1 97 248 ALA B N 1
ATOM 4098 C CA . ALA B 1 248 ? -2.375 8.875 -12.852 1 97 248 ALA B CA 1
ATOM 4099 C C . ALA B 1 248 ? -2.84 8.711 -14.297 1 97 248 ALA B C 1
ATOM 4101 O O . ALA B 1 248 ? -3.65 7.836 -14.602 1 97 248 ALA B O 1
ATOM 4102 N N . THR B 1 249 ? -2.268 9.5 -15.227 1 95.88 249 THR B N 1
ATOM 4103 C CA . THR B 1 249 ? -2.812 9.531 -16.578 1 95.88 249 THR B CA 1
ATOM 4104 C C . THR B 1 249 ? -1.872 8.836 -17.562 1 95.88 249 THR B C 1
ATOM 4106 O O . THR B 1 249 ? -2.314 8.297 -18.578 1 95.88 249 THR B O 1
ATOM 4109 N N . LYS B 1 250 ? -0.558 8.883 -17.234 1 94.69 250 LYS B N 1
ATOM 4110 C CA . LYS B 1 250 ? 0.422 8.367 -18.188 1 94.69 250 LYS B CA 1
ATOM 4111 C C . LYS B 1 250 ? 1.247 7.242 -17.578 1 94.69 250 LYS B C 1
ATOM 4113 O O . LYS B 1 250 ? 2.064 6.625 -18.266 1 94.69 250 LYS B O 1
ATOM 4118 N N . GLY B 1 251 ? 1.091 7.105 -16.312 1 94.38 251 GLY B N 1
ATOM 4119 C CA . GLY B 1 251 ? 1.83 6.051 -15.641 1 94.38 251 GLY B CA 1
ATOM 4120 C C . GLY B 1 251 ? 3.291 6.395 -15.414 1 94.38 251 GLY B C 1
ATOM 4121 O O . GLY B 1 251 ? 4.121 5.504 -15.227 1 94.38 251 GLY B O 1
ATOM 4122 N N . THR B 1 252 ? 3.58 7.664 -15.391 1 95.44 252 THR B N 1
ATOM 4123 C CA . THR B 1 252 ? 4.98 8.055 -15.273 1 95.44 252 THR B CA 1
ATOM 4124 C C . THR B 1 252 ? 5.199 8.938 -14.047 1 95.44 252 THR B C 1
ATOM 4126 O O . THR B 1 252 ? 4.355 9.781 -13.727 1 95.44 252 THR B O 1
ATOM 4129 N N . ALA B 1 253 ? 6.281 8.719 -13.328 1 96.69 253 ALA B N 1
ATOM 4130 C CA . ALA B 1 253 ? 6.742 9.531 -12.203 1 96.69 253 ALA B CA 1
ATOM 4131 C C . ALA B 1 253 ? 8.258 9.688 -12.227 1 96.69 253 ALA B C 1
ATOM 4133 O O . ALA B 1 253 ? 8.969 8.82 -12.742 1 96.69 253 ALA B O 1
ATOM 4134 N N . PRO B 1 254 ? 8.758 10.828 -11.703 1 98 254 PRO B N 1
ATOM 4135 C CA . PRO B 1 254 ? 10.211 10.961 -11.609 1 98 254 PRO B CA 1
ATOM 4136 C C . PRO B 1 254 ? 10.852 9.867 -10.766 1 98 254 PRO B C 1
ATOM 4138 O O . PRO B 1 254 ? 10.18 9.266 -9.922 1 98 254 PRO B O 1
ATOM 4141 N N . ALA B 1 255 ? 12.141 9.617 -11.07 1 96.38 255 ALA B N 1
ATOM 4142 C CA . ALA B 1 255 ? 12.898 8.656 -10.273 1 96.38 255 ALA B CA 1
ATOM 4143 C C . ALA B 1 255 ? 12.844 9.008 -8.789 1 96.38 255 ALA B C 1
ATOM 4145 O O . ALA B 1 255 ? 12.992 10.18 -8.422 1 96.38 255 ALA B O 1
ATOM 4146 N N . GLY B 1 256 ? 12.555 8.023 -7.957 1 97.62 256 GLY B N 1
ATOM 4147 C CA . GLY B 1 256 ? 12.555 8.219 -6.52 1 97.62 256 GLY B CA 1
ATOM 4148 C C . GLY B 1 256 ? 11.211 8.688 -5.98 1 97.62 256 GLY B C 1
ATOM 4149 O O . GLY B 1 256 ? 11.039 8.828 -4.77 1 97.62 256 GLY B O 1
ATOM 4150 N N . VAL B 1 257 ? 10.25 8.922 -6.91 1 98.69 257 VAL B N 1
ATOM 4151 C CA . VAL B 1 257 ? 8.93 9.391 -6.504 1 98.69 257 VAL B CA 1
ATOM 4152 C C . VAL B 1 257 ? 7.961 8.203 -6.445 1 98.69 257 VAL B C 1
ATOM 4154 O O . VAL B 1 257 ? 7.926 7.383 -7.359 1 98.69 257 VAL B O 1
ATOM 4157 N N . PHE B 1 258 ? 7.246 8.125 -5.363 1 98.62 258 PHE B N 1
ATOM 4158 C CA . PHE B 1 258 ? 6.164 7.156 -5.207 1 98.62 258 PHE B CA 1
ATOM 4159 C C . PHE B 1 258 ? 4.824 7.867 -5.051 1 98.62 258 PHE B C 1
ATOM 4161 O O . PHE B 1 258 ? 4.648 8.68 -4.141 1 98.62 258 PHE B O 1
ATOM 4168 N N . VAL B 1 259 ? 3.861 7.562 -5.918 1 98.62 259 VAL B N 1
ATOM 4169 C CA . VAL B 1 259 ? 2.541 8.188 -5.891 1 98.62 259 VAL B CA 1
ATOM 4170 C C . VAL B 1 259 ? 1.573 7.305 -5.102 1 98.62 259 VAL B C 1
ATOM 4172 O O . VAL B 1 259 ? 1.379 6.133 -5.438 1 98.62 259 VAL B O 1
ATOM 4175 N N . PHE B 1 260 ? 0.953 7.855 -4.059 1 98.62 260 PHE B N 1
ATOM 4176 C CA . PHE B 1 260 ? -0.063 7.109 -3.322 1 98.62 260 PHE B CA 1
ATOM 4177 C C . PHE B 1 260 ? -1.263 6.809 -4.215 1 98.62 260 PHE B C 1
ATOM 4179 O O . PHE B 1 260 ? -1.7 7.664 -4.984 1 98.62 260 PHE B O 1
ATOM 4186 N N . PRO B 1 261 ? -1.785 5.586 -4.074 1 97.88 261 PRO B N 1
ATOM 4187 C CA . PRO B 1 261 ? -2.977 5.246 -4.855 1 97.88 261 PRO B CA 1
ATOM 4188 C C . PRO B 1 261 ? -4.133 6.215 -4.621 1 97.88 261 PRO B C 1
ATOM 4190 O O . PRO B 1 261 ? -4.832 6.59 -5.566 1 97.88 261 PRO B O 1
ATOM 4193 N N . SER B 1 262 ? -4.312 6.625 -3.438 1 98.44 262 SER B N 1
ATOM 4194 C CA . SER B 1 262 ? -5.379 7.57 -3.123 1 98.44 262 SER B CA 1
ATOM 4195 C C . SER B 1 262 ? -5.18 8.898 -3.852 1 98.44 262 SER B C 1
ATOM 4197 O O . SER B 1 262 ? -6.137 9.477 -4.363 1 98.44 262 SER B O 1
ATOM 4199 N N . ASP B 1 263 ? -3.934 9.383 -3.863 1 98.81 263 ASP B N 1
ATOM 4200 C CA . ASP B 1 263 ? -3.625 10.648 -4.531 1 98.81 263 ASP B CA 1
ATOM 4201 C C . ASP B 1 263 ? -3.883 10.547 -6.031 1 98.81 263 ASP B C 1
ATOM 4203 O O . ASP B 1 263 ? -4.43 11.477 -6.633 1 98.81 263 ASP B O 1
ATOM 4207 N N . ALA B 1 264 ? -3.438 9.438 -6.633 1 98.31 264 ALA B N 1
ATOM 4208 C CA . ALA B 1 264 ? -3.682 9.227 -8.055 1 98.31 264 ALA B CA 1
ATOM 4209 C C . ALA B 1 264 ? -5.176 9.227 -8.359 1 98.31 264 ALA B C 1
ATOM 4211 O O . ALA B 1 264 ? -5.609 9.781 -9.375 1 98.31 264 ALA B O 1
ATOM 4212 N N . GLY B 1 265 ? -5.934 8.586 -7.48 1 97.62 265 GLY B N 1
ATOM 4213 C CA . GLY B 1 265 ? -7.379 8.578 -7.645 1 97.62 265 GLY B CA 1
ATOM 4214 C C . GLY B 1 265 ? -7.988 9.969 -7.645 1 97.62 265 GLY B C 1
ATOM 4215 O O . GLY B 1 265 ? -8.812 10.289 -8.5 1 97.62 265 GLY B O 1
ATOM 4216 N N . ILE B 1 266 ? -7.574 10.836 -6.742 1 98.69 266 ILE B N 1
ATOM 4217 C CA . ILE B 1 266 ? -8.102 12.188 -6.594 1 98.69 266 ILE B CA 1
ATOM 4218 C C . ILE B 1 266 ? -7.727 13.023 -7.816 1 98.69 266 ILE B C 1
ATOM 4220 O O . ILE B 1 266 ? -8.531 13.812 -8.305 1 98.69 266 ILE B O 1
ATOM 4224 N N . ALA B 1 267 ? -6.559 12.812 -8.352 1 98.69 267 ALA B N 1
ATOM 4225 C CA . ALA B 1 267 ? -5.992 13.664 -9.398 1 98.69 267 ALA B CA 1
ATOM 4226 C C . ALA B 1 267 ? -6.879 13.656 -10.648 1 98.69 267 ALA B C 1
ATOM 4228 O O . ALA B 1 267 ? -6.859 14.609 -11.43 1 98.69 267 ALA B O 1
ATOM 4229 N N . THR B 1 268 ? -7.688 12.562 -10.812 1 96.56 268 THR B N 1
ATOM 4230 C CA . THR B 1 268 ? -8.453 12.445 -12.047 1 96.56 268 THR B CA 1
ATOM 4231 C C . THR B 1 268 ? -9.93 12.242 -11.75 1 96.56 268 THR B C 1
ATOM 4233 O O . THR B 1 268 ? -10.734 12.031 -12.664 1 96.56 268 THR B O 1
ATOM 4236 N N . SER B 1 269 ? -10.305 12.297 -10.531 1 97.56 269 SER B N 1
ATOM 4237 C CA . SER B 1 269 ? -11.68 11.977 -10.141 1 97.56 269 SER B CA 1
ATOM 4238 C C . SER B 1 269 ? -12.648 13.062 -10.594 1 97.56 269 SER B C 1
ATOM 4240 O O . SER B 1 269 ? -12.344 14.25 -10.5 1 97.56 269 SER B O 1
ATOM 4242 N N . GLU B 1 270 ? -13.836 12.648 -11.023 1 96.5 270 GLU B N 1
ATOM 4243 C CA . GLU B 1 270 ? -14.898 13.586 -11.383 1 96.5 270 GLU B CA 1
ATOM 4244 C C . GLU B 1 270 ? -15.844 13.828 -10.203 1 96.5 270 GLU B C 1
ATOM 4246 O O . GLU B 1 270 ? -16.719 14.688 -10.273 1 96.5 270 GLU B O 1
ATOM 4251 N N . ALA B 1 271 ? -15.578 13.047 -9.148 1 94.69 271 ALA B N 1
ATOM 4252 C CA . ALA B 1 271 ? -16.453 13.148 -7.984 1 94.69 271 ALA B CA 1
ATOM 4253 C C . ALA B 1 271 ? -16.328 14.523 -7.32 1 94.69 271 ALA B C 1
ATOM 4255 O O . ALA B 1 271 ? -15.227 14.93 -6.945 1 94.69 271 ALA B O 1
ATOM 4256 N N . SER B 1 272 ? -17.453 15.25 -7.211 1 93.5 272 SER B N 1
ATOM 4257 C CA . SER B 1 272 ? -17.547 16.562 -6.562 1 93.5 272 SER B CA 1
ATOM 4258 C C . SER B 1 272 ? -16.5 17.516 -7.09 1 93.5 272 SER B C 1
ATOM 4260 O O . SER B 1 272 ? -15.992 18.359 -6.348 1 93.5 272 SER B O 1
ATOM 4262 N N . SER B 1 273 ? -15.992 17.312 -8.25 1 95.12 273 SER B N 1
ATOM 4263 C CA . SER B 1 273 ? -15.047 18.172 -8.969 1 95.12 273 SER B CA 1
ATOM 4264 C C . SER B 1 273 ? -13.695 18.203 -8.281 1 95.12 273 SER B C 1
ATOM 4266 O O . SER B 1 273 ? -12.914 19.141 -8.469 1 95.12 273 SER B O 1
ATOM 4268 N N . VAL B 1 274 ? -13.383 17.234 -7.441 1 98.38 274 VAL B N 1
ATOM 4269 C CA . VAL B 1 274 ? -12.148 17.266 -6.672 1 98.38 274 VAL B CA 1
ATOM 4270 C C . VAL B 1 274 ? -10.945 17.156 -7.613 1 98.38 274 VAL B C 1
ATOM 4272 O O . VAL B 1 274 ? -9.914 17.797 -7.387 1 98.38 274 VAL B O 1
ATOM 4275 N N . GLY B 1 275 ? -11.086 16.391 -8.664 1 98.56 275 GLY B N 1
ATOM 4276 C CA . GLY B 1 275 ? -10.023 16.312 -9.656 1 98.56 275 GLY B CA 1
ATOM 4277 C C . GLY B 1 275 ? -9.758 17.641 -10.352 1 98.56 275 GLY B C 1
ATOM 4278 O O . GLY B 1 275 ? -8.609 17.984 -10.641 1 98.56 275 GLY B O 1
ATOM 4279 N N . ARG B 1 276 ? -10.797 18.391 -10.609 1 98.56 276 ARG B N 1
ATOM 4280 C CA . ARG B 1 276 ? -10.641 19.688 -11.242 1 98.56 276 ARG B CA 1
ATOM 4281 C C . ARG B 1 276 ? -9.914 20.656 -10.312 1 98.56 276 ARG B C 1
ATOM 4283 O O . ARG B 1 276 ? -9.055 21.438 -10.758 1 98.56 276 ARG B O 1
ATOM 4290 N N . TRP B 1 277 ? -10.289 20.641 -9.047 1 98.75 277 TRP B N 1
ATOM 4291 C CA . TRP B 1 277 ? -9.57 21.453 -8.078 1 98.75 277 TRP B CA 1
ATOM 4292 C C . TRP B 1 277 ? -8.102 21.047 -8 1 98.75 277 TRP B C 1
ATOM 4294 O O . TRP B 1 277 ? -7.211 21.906 -8.031 1 98.75 277 TRP B O 1
ATOM 4304 N N . PHE B 1 278 ? -7.871 19.734 -7.941 1 98.88 278 PHE B N 1
ATOM 4305 C CA . PHE B 1 278 ? -6.516 19.203 -7.91 1 98.88 278 PHE B CA 1
ATOM 4306 C C . PHE B 1 278 ? -5.711 19.688 -9.109 1 98.88 278 PHE B C 1
ATOM 4308 O O . PHE B 1 278 ? -4.625 20.25 -8.953 1 98.88 278 PHE B O 1
ATOM 4315 N N . GLN B 1 279 ? -6.273 19.562 -10.281 1 98.88 279 GLN B N 1
ATOM 4316 C CA . GLN B 1 279 ? -5.609 19.953 -11.523 1 98.88 279 GLN B CA 1
ATOM 4317 C C . GLN B 1 279 ? -5.434 21.469 -11.602 1 98.88 279 GLN B C 1
ATOM 4319 O O . GLN B 1 279 ? -4.477 21.953 -12.211 1 98.88 279 GLN B O 1
ATOM 4324 N N . GLY B 1 280 ? -6.301 22.156 -10.977 1 98.88 280 GLY B N 1
ATOM 4325 C CA . GLY B 1 280 ? -6.234 23.609 -10.977 1 98.88 280 GLY B CA 1
ATOM 4326 C C . GLY B 1 280 ? -5 24.156 -10.266 1 98.88 280 GLY B C 1
ATOM 4327 O O . GLY B 1 280 ? -4.617 25.312 -10.469 1 98.88 280 GLY B O 1
ATOM 4328 N N . PHE B 1 281 ? -4.355 23.375 -9.492 1 98.88 281 PHE B N 1
ATOM 4329 C CA . PHE B 1 281 ? -3.186 23.812 -8.734 1 98.88 281 PHE B CA 1
ATOM 4330 C C . PHE B 1 281 ? -1.906 23.531 -9.516 1 98.88 281 PHE B C 1
ATOM 4332 O O . PHE B 1 281 ? -0.83 24 -9.141 1 98.88 281 PHE B O 1
ATOM 4339 N N . ILE B 1 282 ? -1.989 22.781 -10.594 1 98.88 282 ILE B N 1
ATOM 4340 C CA . ILE B 1 282 ? -0.811 22.469 -11.391 1 98.88 282 ILE B CA 1
ATOM 4341 C C . ILE B 1 282 ? -0.205 23.766 -11.945 1 98.88 282 ILE B C 1
ATOM 4343 O O . ILE B 1 282 ? -0.86 24.484 -12.695 1 98.88 282 ILE B O 1
ATOM 4347 N N . GLY B 1 283 ? 0.994 24.016 -11.5 1 98.62 283 GLY B N 1
ATOM 4348 C CA . GLY B 1 283 ? 1.733 25.172 -12.008 1 98.62 283 GLY B CA 1
ATOM 4349 C C . GLY B 1 283 ? 1.257 26.484 -11.43 1 98.62 283 GLY B C 1
ATOM 4350 O O . GLY B 1 283 ? 1.692 27.562 -11.867 1 98.62 283 GLY B O 1
ATOM 4351 N N . ASP B 1 284 ? 0.39 26.438 -10.414 1 98.81 284 ASP B N 1
ATOM 4352 C CA . ASP B 1 284 ? -0.176 27.672 -9.867 1 98.81 284 ASP B CA 1
ATOM 4353 C C . ASP B 1 284 ? 0.027 27.75 -8.359 1 98.81 284 ASP B C 1
ATOM 4355 O O . ASP B 1 284 ? -0.911 27.531 -7.59 1 98.81 284 ASP B O 1
ATOM 4359 N N . GLN B 1 285 ? 1.15 28.219 -7.961 1 98.69 285 GLN B N 1
ATOM 4360 C CA . GLN B 1 285 ? 1.563 28.297 -6.566 1 98.69 285 GLN B CA 1
ATOM 4361 C C . GLN B 1 285 ? 0.654 29.234 -5.773 1 98.69 285 GLN B C 1
ATOM 4363 O O . GLN B 1 285 ? 0.275 28.922 -4.641 1 98.69 285 GLN B O 1
ATOM 4368 N N . ASP B 1 286 ? 0.325 30.312 -6.379 1 98.62 286 ASP B N 1
ATOM 4369 C CA . ASP B 1 286 ? -0.471 31.312 -5.676 1 98.62 286 ASP B CA 1
ATOM 4370 C C . ASP B 1 286 ? -1.876 30.797 -5.383 1 98.62 286 ASP B C 1
ATOM 4372 O O . ASP B 1 286 ? -2.387 30.969 -4.273 1 98.62 286 ASP B O 1
ATOM 4376 N N . LYS B 1 287 ? -2.438 30.219 -6.395 1 98.81 287 LYS B N 1
ATOM 4377 C CA . LYS B 1 287 ? -3.77 29.656 -6.211 1 98.81 287 LYS B CA 1
ATOM 4378 C C . LYS B 1 287 ? -3.762 28.578 -5.129 1 98.81 287 LYS B C 1
ATOM 4380 O O . LYS B 1 287 ? -4.633 28.562 -4.258 1 98.81 287 LYS B O 1
ATOM 4385 N N . TRP B 1 288 ? -2.82 27.734 -5.234 1 98.88 288 TRP B N 1
ATOM 4386 C CA . TRP B 1 288 ? -2.721 26.672 -4.227 1 98.88 288 TRP B CA 1
ATOM 4387 C C . TRP B 1 288 ? -2.525 27.281 -2.836 1 98.88 288 TRP B C 1
ATOM 4389 O O . TRP B 1 288 ? -3.195 26.875 -1.882 1 98.88 288 TRP B O 1
ATOM 4399 N N . SER B 1 289 ? -1.634 28.25 -2.686 1 98.81 289 SER B N 1
ATOM 4400 C CA . SER B 1 289 ? -1.309 28.844 -1.394 1 98.81 289 SER B CA 1
ATOM 4401 C C . SER B 1 289 ? -2.549 29.438 -0.729 1 98.81 289 SER B C 1
ATOM 4403 O O . SER B 1 289 ? -2.744 29.281 0.479 1 98.81 289 SER B O 1
ATOM 4405 N N . LYS B 1 290 ? -3.305 30.078 -1.514 1 98.75 2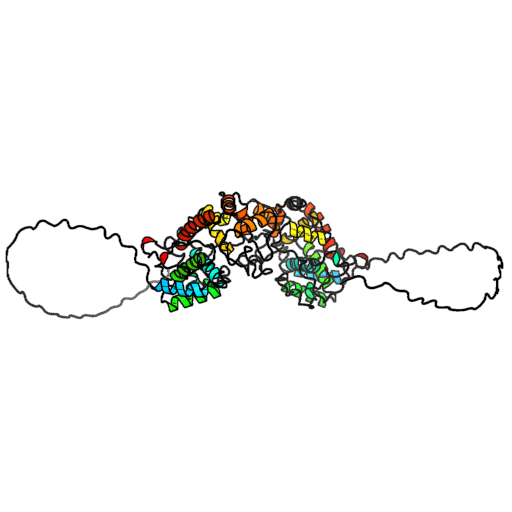90 LYS B N 1
ATOM 4406 C CA . LYS B 1 290 ? -4.52 30.703 -0.979 1 98.75 290 LYS B CA 1
ATOM 4407 C C . LYS B 1 290 ? -5.477 29.641 -0.439 1 98.75 290 LYS B C 1
ATOM 4409 O O . LYS B 1 290 ? -5.98 29.766 0.678 1 98.75 290 LYS B O 1
ATOM 4414 N N . SER B 1 291 ? -5.699 28.641 -1.234 1 98.88 291 SER B N 1
ATOM 4415 C CA . SER B 1 291 ? -6.609 27.578 -0.836 1 98.88 291 SER B CA 1
ATOM 4416 C C . SER B 1 291 ? -6.051 26.781 0.343 1 98.88 291 SER B C 1
ATOM 4418 O O . SER B 1 291 ? -6.793 26.406 1.248 1 98.88 291 SER B O 1
ATOM 4420 N N . PHE B 1 292 ? -4.742 26.547 0.319 1 98.94 292 PHE B N 1
ATOM 4421 C CA . PHE B 1 292 ? -4.098 25.781 1.386 1 98.94 292 PHE B CA 1
ATOM 4422 C C . PHE B 1 292 ? -4.176 26.547 2.707 1 98.94 292 PHE B C 1
ATOM 4424 O O . PHE B 1 292 ? -4.531 25.969 3.738 1 98.94 292 PHE B O 1
ATOM 4431 N N . LYS B 1 293 ? -3.906 27.828 2.688 1 98.56 293 LYS B N 1
ATOM 4432 C CA . LYS B 1 293 ? -3.926 28.656 3.898 1 98.56 293 LYS B CA 1
ATOM 4433 C C . LYS B 1 293 ? -5.297 28.609 4.57 1 98.56 293 LYS B C 1
ATOM 4435 O O . LYS B 1 293 ? -5.395 28.375 5.777 1 98.56 293 LYS B O 1
ATOM 4440 N N . LYS B 1 294 ? -6.227 28.812 3.732 1 98.56 294 LYS B N 1
ATOM 4441 C CA . LYS B 1 294 ? -7.598 28.828 4.238 1 98.56 294 LYS B CA 1
ATOM 4442 C C . LYS B 1 294 ? -7.977 27.484 4.84 1 98.56 294 LYS B C 1
ATOM 4444 O O . LYS B 1 294 ? -8.547 27.422 5.93 1 98.56 294 LYS B O 1
ATOM 4449 N N . SER B 1 295 ? -7.691 26.422 4.172 1 98.88 295 SER B N 1
ATOM 4450 C CA . SER B 1 295 ? -8.062 25.078 4.59 1 98.88 295 SER B CA 1
ATOM 4451 C C . SER B 1 295 ? -7.258 24.641 5.809 1 98.88 295 SER B C 1
ATOM 4453 O O . SER B 1 295 ? -7.801 24.016 6.727 1 98.88 295 SER B O 1
ATOM 4455 N N . MET B 1 296 ? -6 24.953 5.832 1 98.88 296 MET B N 1
ATOM 4456 C CA . MET B 1 296 ? -5.117 24.594 6.938 1 98.88 296 MET B CA 1
ATOM 4457 C C . MET B 1 296 ? -5.504 25.344 8.211 1 98.88 296 MET B C 1
ATOM 4459 O O . MET B 1 296 ? -5.445 24.781 9.305 1 98.88 296 MET B O 1
ATOM 4463 N N . GLU B 1 297 ? -5.855 26.641 8.062 1 98.75 297 GLU B N 1
ATOM 4464 C CA . GLU B 1 297 ? -6.324 27.406 9.219 1 98.75 297 GLU B CA 1
ATOM 4465 C C . GLU B 1 297 ? -7.535 26.734 9.859 1 98.75 297 GLU B C 1
ATOM 4467 O O . GLU B 1 297 ? -7.605 26.609 11.086 1 98.75 297 GLU B O 1
ATOM 4472 N N . ARG B 1 298 ? -8.406 26.312 9.039 1 98.38 298 ARG B N 1
ATOM 4473 C CA . ARG B 1 298 ? -9.594 25.625 9.547 1 98.38 298 ARG B CA 1
ATOM 4474 C C . ARG B 1 298 ? -9.227 24.312 10.211 1 98.38 298 ARG B C 1
ATOM 4476 O O . ARG B 1 298 ? -9.688 24.016 11.32 1 98.38 298 ARG B O 1
ATOM 4483 N N . MET B 1 299 ? -8.422 23.516 9.57 1 98.56 299 MET B N 1
ATOM 4484 C CA . MET B 1 299 ? -8.047 22.203 10.102 1 98.56 299 MET B CA 1
ATOM 4485 C C . MET B 1 299 ? -7.32 22.344 11.438 1 98.56 299 MET B C 1
ATOM 4487 O O . MET B 1 299 ? -7.59 21.578 12.375 1 98.56 299 MET B O 1
ATOM 4491 N N . ALA B 1 300 ? -6.504 23.328 11.547 1 98.69 300 ALA B N 1
ATOM 4492 C CA . ALA B 1 300 ? -5.668 23.516 12.734 1 98.69 300 ALA B CA 1
ATOM 4493 C C . ALA B 1 300 ? -6.504 23.969 13.93 1 98.69 300 ALA B C 1
ATOM 4495 O O . ALA B 1 300 ? -5.988 24.094 15.039 1 98.69 300 ALA B O 1
ATOM 4496 N N . LEU B 1 301 ? -7.82 24.156 13.695 1 98.5 301 LEU B N 1
ATOM 4497 C CA . LEU B 1 301 ? -8.695 24.609 14.773 1 98.5 301 LEU B CA 1
ATOM 4498 C C . LEU B 1 301 ? -9.695 23.516 15.156 1 98.5 301 LEU B C 1
ATOM 4500 O O . LEU B 1 301 ? -10.531 23.734 16.047 1 98.5 301 LEU B O 1
ATOM 4504 N N . PHE B 1 302 ? -9.609 22.391 14.492 1 98.62 302 PHE B N 1
ATOM 4505 C CA . PHE B 1 302 ? -10.539 21.297 14.789 1 98.62 302 PHE B CA 1
ATOM 4506 C C . PHE B 1 302 ? -10.586 21.016 16.281 1 98.62 302 PHE B C 1
ATOM 4508 O O . PHE B 1 302 ? -9.539 20.906 16.938 1 98.62 302 PHE B O 1
ATOM 4515 N N . GLY B 1 303 ? -11.805 20.984 16.859 1 98.12 303 GLY B N 1
ATOM 4516 C CA . GLY B 1 303 ? -12.023 20.594 18.25 1 98.12 303 GLY B CA 1
ATOM 4517 C C . GLY B 1 303 ? -11.742 21.719 19.219 1 98.12 303 GLY B C 1
ATOM 4518 O O . GLY B 1 303 ? -11.727 21.5 20.438 1 98.12 303 GLY B O 1
ATOM 4519 N N . ASN B 1 304 ? -11.469 22.922 18.75 1 97.75 304 ASN B N 1
ATOM 4520 C CA . ASN B 1 304 ? -11.094 24.031 19.609 1 97.75 304 ASN B CA 1
ATOM 4521 C C . ASN B 1 304 ? -11.906 25.281 19.297 1 97.75 304 ASN B C 1
ATOM 4523 O O . ASN B 1 304 ? -12.305 25.5 18.156 1 97.75 304 ASN B O 1
ATOM 4527 N N . ASP B 1 305 ? -12.141 26.062 20.328 1 96.25 305 ASP B N 1
ATOM 4528 C CA . ASP B 1 305 ? -12.859 27.328 20.203 1 96.25 305 ASP B CA 1
ATOM 4529 C C . ASP B 1 305 ? -11.898 28.484 19.938 1 96.25 305 ASP B C 1
ATOM 4531 O O . ASP B 1 305 ? -11.281 29.016 20.859 1 96.25 305 ASP B O 1
ATOM 4535 N N . LYS B 1 306 ? -11.93 28.891 18.75 1 95.62 306 LYS B N 1
ATOM 4536 C CA . LYS B 1 306 ? -11.047 29.969 18.328 1 95.62 306 LYS B CA 1
ATOM 4537 C C . LYS B 1 306 ? -11.219 31.203 19.203 1 95.62 306 LYS B C 1
ATOM 4539 O O . LYS B 1 306 ? -10.258 31.938 19.453 1 95.62 306 LYS B O 1
ATOM 4544 N N . GLY B 1 307 ? -12.414 31.438 19.703 1 94.5 307 GLY B N 1
ATOM 4545 C CA . GLY B 1 307 ? -12.75 32.625 20.469 1 94.5 307 GLY B CA 1
ATOM 4546 C C . GLY B 1 307 ? -12 32.75 21.781 1 94.5 307 GLY B C 1
ATOM 4547 O O . GLY B 1 307 ? -11.898 33.812 22.359 1 94.5 307 GLY B O 1
ATOM 4548 N N . THR B 1 308 ? -11.406 31.703 22.234 1 94.5 308 THR B N 1
ATOM 4549 C CA . THR B 1 308 ? -10.711 31.688 23.516 1 94.5 308 THR B CA 1
ATOM 4550 C C . THR B 1 308 ? -9.203 31.641 23.312 1 94.5 308 THR B C 1
ATOM 4552 O O . THR B 1 308 ? -8.445 31.484 24.266 1 94.5 308 THR B O 1
ATOM 4555 N N . MET B 1 309 ? -8.758 31.719 22.078 1 97.12 309 MET B N 1
ATOM 4556 C CA . MET B 1 309 ? -7.355 31.469 21.766 1 97.12 309 MET B CA 1
ATOM 4557 C C . MET B 1 309 ? -6.652 32.75 21.328 1 97.12 309 MET B C 1
ATOM 4559 O O . MET B 1 309 ? -7.305 33.719 20.969 1 97.12 309 MET B O 1
ATOM 4563 N N . ALA B 1 310 ? -5.379 32.75 21.453 1 98.12 310 ALA B N 1
ATOM 4564 C CA . ALA B 1 310 ? -4.555 33.906 21.047 1 98.12 310 ALA B CA 1
ATOM 4565 C C . ALA B 1 310 ? -3.992 33.688 19.641 1 98.12 310 ALA B C 1
ATOM 4567 O O . ALA B 1 310 ? -3.51 32.594 19.312 1 98.12 310 ALA B O 1
ATOM 4568 N N . ASP B 1 311 ? -4.09 34.688 18.766 1 98.25 311 ASP B N 1
ATOM 4569 C CA . ASP B 1 311 ? -3.465 34.656 17.453 1 98.25 311 ASP B CA 1
ATOM 4570 C C . ASP B 1 311 ? -1.954 34.844 17.547 1 98.25 311 ASP B C 1
ATOM 4572 O O . ASP B 1 311 ? -1.489 35.938 17.906 1 98.25 311 ASP B O 1
ATOM 4576 N N . CYS B 1 312 ? -1.227 33.844 17.297 1 98.69 312 CYS B N 1
ATOM 4577 C CA . CYS B 1 312 ? 0.226 33.906 17.422 1 98.69 312 CYS B CA 1
ATOM 4578 C C . CYS B 1 312 ? 0.893 33.781 16.062 1 98.69 312 CYS B C 1
ATOM 4580 O O . CYS B 1 312 ? 2.041 33.344 15.961 1 98.69 312 CYS B O 1
ATOM 4582 N N . THR B 1 313 ? 0.205 34.094 14.969 1 98.56 313 THR B N 1
ATOM 4583 C CA . THR B 1 313 ? 0.675 34 13.594 1 98.56 313 THR B CA 1
ATOM 4584 C C . THR B 1 313 ? 1.972 34.781 13.406 1 98.56 313 THR B C 1
ATOM 4586 O O . THR B 1 313 ? 2.904 34.312 12.758 1 98.56 313 THR B O 1
ATOM 4589 N N . ASP B 1 314 ? 2.064 35.906 14.031 1 97.75 314 ASP B N 1
ATOM 4590 C CA . ASP B 1 314 ? 3.191 36.812 13.82 1 97.75 314 ASP B CA 1
ATOM 4591 C C . ASP B 1 314 ? 4.453 36.281 14.508 1 97.75 314 ASP B C 1
ATOM 4593 O O . ASP B 1 314 ? 5.559 36.75 14.219 1 97.75 314 ASP B O 1
ATOM 4597 N N . SER B 1 315 ? 4.289 35.375 15.445 1 98.38 315 SER B N 1
ATOM 4598 C CA . SER B 1 315 ? 5.449 34.781 16.109 1 98.38 315 SER B CA 1
ATOM 4599 C C . SER B 1 315 ? 6.176 33.812 15.195 1 98.38 315 SER B C 1
ATOM 4601 O O . SER B 1 315 ? 7.305 33.406 15.477 1 98.38 315 SER B O 1
ATOM 4603 N N . ILE B 1 316 ? 5.559 33.375 14.133 1 98.56 316 ILE B N 1
ATOM 4604 C CA . ILE B 1 316 ? 6.195 32.5 13.141 1 98.56 316 ILE B CA 1
ATOM 4605 C C . ILE B 1 316 ? 6.922 33.344 12.109 1 98.56 316 ILE B C 1
ATOM 4607 O O . ILE B 1 316 ? 6.301 34.156 11.406 1 98.56 316 ILE B O 1
ATOM 4611 N N . ALA B 1 317 ? 8.258 33.25 12.062 1 97.88 317 ALA B N 1
ATOM 4612 C CA . ALA B 1 317 ? 9.086 34.031 11.164 1 97.88 317 ALA B CA 1
ATOM 4613 C C . ALA B 1 317 ? 10.312 33.25 10.703 1 97.88 317 ALA B C 1
ATOM 4615 O O . ALA B 1 317 ? 10.773 32.344 11.391 1 97.88 317 ALA B O 1
ATOM 4616 N N . LYS B 1 318 ? 10.797 33.594 9.508 1 96.81 318 LYS B N 1
ATOM 4617 C CA . LYS B 1 318 ? 12.094 33.125 9.047 1 96.81 318 LYS B CA 1
ATOM 4618 C C . LYS B 1 318 ? 13.234 33.938 9.648 1 96.81 318 LYS B C 1
ATOM 4620 O O . LYS B 1 318 ? 13.203 35.156 9.609 1 96.81 318 LYS B O 1
ATOM 4625 N N . LEU B 1 319 ? 14.148 33.219 10.211 1 93.44 319 LEU B N 1
ATOM 4626 C CA . LEU B 1 319 ? 15.25 33.875 10.891 1 93.44 319 LEU B CA 1
ATOM 4627 C C . LEU B 1 319 ? 16.562 33.656 10.164 1 93.44 319 LEU B C 1
ATOM 4629 O O . LEU B 1 319 ? 16.75 32.594 9.547 1 93.44 319 LEU B O 1
#

Solvent-accessible surface area (backbone atoms only — not comparable to full-atom values): 34652 Å² total; per-residue (Å²): 140,84,79,87,82,85,81,77,89,74,86,72,80,74,84,86,82,88,84,80,82,81,72,75,88,80,80,72,80,70,81,81,70,80,76,72,77,75,76,78,68,80,75,64,74,74,67,79,70,62,52,77,54,64,71,61,47,46,56,51,31,55,54,46,54,66,63,23,47,52,94,84,20,30,36,72,51,19,41,31,27,39,48,47,30,49,61,27,16,38,37,39,42,60,93,45,52,73,39,58,15,42,22,20,15,47,74,51,8,54,37,97,45,50,38,50,73,36,80,91,36,67,84,41,62,66,37,47,49,54,46,48,50,51,15,60,76,67,72,50,38,49,14,33,37,39,48,52,46,12,44,38,28,40,34,65,15,44,73,29,56,79,39,70,36,71,41,75,50,60,65,31,47,56,28,68,62,82,85,39,58,89,54,61,76,37,44,49,69,55,49,52,51,58,36,42,48,51,77,36,54,42,56,33,52,37,27,56,55,46,63,38,8,32,33,65,42,53,64,68,52,60,93,49,53,68,22,16,41,21,94,48,40,35,27,34,49,37,62,25,44,45,44,34,36,38,27,58,75,70,62,44,65,60,88,65,39,49,74,47,59,20,57,30,41,32,38,69,30,73,65,82,45,23,9,57,44,30,54,62,25,42,86,27,57,67,64,35,40,55,44,25,33,56,39,49,36,53,49,72,36,32,26,52,64,67,84,77,24,13,68,37,38,83,40,53,64,88,124,124,88,84,77,88,84,88,84,88,78,86,83,86,78,82,75,81,73,80,76,82,74,81,80,78,76,82,80,76,80,79,80,85,77,85,73,79,78,77,81,73,80,78,67,77,76,68,78,71,61,52,76,51,64,70,61,47,46,56,51,30,54,53,46,54,66,64,22,49,53,94,85,21,29,36,73,52,19,40,32,26,39,50,47,30,49,62,26,16,38,36,37,41,59,92,48,54,72,40,58,15,45,22,19,15,47,74,51,9,54,35,96,44,51,37,50,72,36,80,92,37,68,85,39,62,68,36,45,50,52,45,48,51,50,14,60,75,65,71,50,38,50,14,33,37,37,49,52,46,11,44,38,28,40,36,66,16,45,74,29,54,80,39,70,38,71,39,73,50,59,65,31,48,56,28,68,62,84,85,38,58,88,52,64,74,37,45,50,69,55,50,51,51,58,36,43,47,51,75,35,53,42,56,33,55,38,27,57,55,43,62,38,8,32,32,63,42,54,64,66,52,61,92,48,52,69,23,17,40,21,95,48,39,36,27,34,51,37,61,25,44,45,44,34,34,38,28,58,74,70,65,42,65,60,88,66,38,49,72,46,59,20,57,31,41,31,39,69,30,72,64,84,46,23,9,56,44,31,53,61,24,42,86,27,57,66,63,34,40,55,43,25,33,57,39,49,36,53,48,72,38,32,25,51,64,68,84,76,23,13,69,38,38,82,42,53,65,88,124

InterPro domains:
  IPR001621 Fungal ligninase [PR00462] (73-93)
  IPR001621 Fungal ligninase [PR00462] (95-114)
  IPR001621 Fungal ligninase [PR00462] (140-157)
  IPR001621 Fungal ligninase [PR00462] (158-171)
  IPR001621 Fungal ligninase [PR00462] (172-199)
  IPR001621 Fungal ligninase [PR00462] (200-222)
  IPR001621 Fungal ligninase [PR00462] (292-317)
  IPR002016 Haem peroxidase [PF00141] (62-270)
  IPR002016 Haem peroxidase [PR00458] (78-92)
  IPR002016 Haem peroxidase [PR00458] (140-157)
  IPR002016 Haem peroxidase [PR00458] (159-171)
  IPR002016 Haem peroxidase [PR00458] (204-219)
  IPR002016 Haem peroxidase [PR00458] (229-244)
  IPR002016 Haem peroxidase [PS50873] (101-317)
  IPR010255 Haem peroxidase superfamily [SSF48113] (49-316)
  IPR044831 Heme-binding peroxidase Ccp1-like [PTHR31356] (52-304)

Sequence (638 aa):
MRATDLVLAGLLALVNAIALPEPAAAAASSPSLSSSSSSSSLARDLEARAPNCPDVWKLVNADLNALFLEGGKCNALARGAISALFHDCGSWDQSQGLSGGCDGSLIAGVAPDVELDRIENRGLQNIAGALSDLAGKHNTTKADMIIFAGNAAVFLCPGGPKVRTYIGRKDNTNSATRGGLPSPFDTPENLLALFKAKGLDAEALAALLGAHSTSTQSFVNATQAGASQDSTPGELDVSYYKQTHDFATKGTAPAGVFVFPSDAGIATSEASSVGRWFQGFIGDQDKWSKSFKKSMERMALFGNDKGTMADCTDSIAKLMRATDLVLAGLLALVNAIALPEPAAAAASSPSLSSSSSSSSLARDLEARAPNCPDVWKLVNADLNALFLEGGKCNALARGAISALFHDCGSWDQSQGLSGGCDGSLIAGVAPDVELDRIENRGLQNIAGALSDLAGKHNTTKADMIIFAGNAAVFLCPGGPKVRTYIGRKDNTNSATRGGLPSPFDTPENLLALFKAKGLDAEALAALLGAHSTSTQSFVNATQAGASQDSTPGELDVSYYKQTHDFATKGTAPAGVFVFPSDAGIATSEASSVGRWFQGFIGDQDKWSKSFKKSMERMALFGNDKGTMADCTDSIAKL

Nearest PDB structures (foldseek):
  1ly8-assembly2_B  TM=8.867E-01  e=4.262E-17  Coprinopsis cinerea
  3fm1-assembly1_A  TM=8.758E-01  e=7.871E-17  Pleurotus eryngii
  4bm1-assembly2_B  TM=8.894E-01  e=1.695E-16  Pleurotus ostreatus
  2w23-assembly1_A  TM=8.683E-01  e=2.079E-16  Pleurotus eryngii
  5abn-assembly1_A  TM=8.913E-01  e=6.084E-16  Pleurotus eryngii

Foldseek 3Di:
DDDDDDDDDDCPDDDDDDDDPPDDDDDPPPDDCPPPDPCPPCPVVVLVPFDADDPLLLVVLVVLLVVQDDPLFGDLLLLLLLVLLCVQAQLFFPVQPLDGGLQLLCLQAPPPHNNCPDPVNPPNVVNSVVLVVSCVVSVHASSLSSQSSNQLSQVSGALGDQAWGWDDHHHDHHHGDPDLHDDLQDAPVRQQVSQVRRVHHLLLSLLQCLSQLQDAACPPPVVLGGAGLAPRNRHSALRSLVQLCCCLPVVDHDPSHDHRPRSSNQCCDPPNCSVVSSNVRRVPSPVSNVSNNVSSNSSSQRSHDRSNIHGPSVSNDND/DDDDDDDDDDDDDDDDDDDDDDDDDDDDDDDDDDDPDPPPDDPPVPPVPFDADDPLLLVVLVVLLVVQDDPLFGDLLLLLLLVLLCLQAQLFFPVQPLAGGLQLLCLQAPPPHNNCPDPVNPPNVVNSVVLVVSCVVSVHASSLSSQSSNQLSQVSGALGDQAWGWDDHHHDHHHGDPDLHDDLQDAPVRLQVSQVRRVHHLLLSLLQCLSQLQDAACPPPVVLGGAGLAPRNRHSFLRSLVQLCCCLPPVDHDPSHDHRPRSSNQCCDPPNCSVVSSNVRHVPSPVSNVSNNVSSNSSSQRSHDRSNIHGPSVSRDND